Protein 6DAM (pdb70)

Sequence (563 aa):
NSEVEKLTKNPANWATWGGNYHGTRYSELKQINTSNVKNLQPAWTFSTGVLRGHEGGPLVVNDVMYIHTPFPNTVYAIDQKTQAVIWEYTPQQDADVTIPVMCCDTVNRGLAYGDGKIFLQQSDTVLTALDAKTGKRVWSVQNGDPKLGMTNTQAPLVVKDKVITGISGGEFGVRGFLAAYNIRTGELDWKGYSMGPDADTLINPTKTTTWKDGKVQPVGKDSSTSTWEGDQWKIGGGTTWGWYSYDPELNLVYYGSGNPSTWNPAQRPGDNKWSMSLWARNADTGEVKWVYQMTPHDEWDYDGINEVALVDQEIKGQMRKTAVHFDRNGFGYTLDRVTGELLVAEKFDKAVNWASHVDMKSGRPQVVSQYSTEYNGEDVNTEGVCPAALGSKNQQPVSYSPQTGYFYISGNHVCMDYEPFEVEYTAGQPYVGATLSMFPAGKDVITGKEDGSNNLGQFTAWDATTGKIIWSNKEQFSVWSGSLATAGGVVFYGTLEGYLKAVDAKTGKELYRFKTPSGIIGNVNTWEYEGKQYVGVLSGVGGWSLSSYTKLGGTLTVFALPN

CATH classification: 2.140.10.10

B-factor: mean 22.23, std 7.65, range [10.58, 55.32]

Solvent-accessible surface area: 18987 Å² total; per-residue (Å²): 23,92,59,0,55,136,20,27,150,70,55,24,12,5,0,8,17,0,9,40,9,60,1,14,0,23,7,108,17,138,65,0,41,57,96,35,0,150,74,5,92,50,54,31,89,38,73,0,70,25,103,100,0,1,4,0,11,0,4,1,6,102,68,36,0,9,0,2,0,1,33,40,0,8,0,22,0,0,49,11,133,92,85,51,56,83,21,102,48,70,8,181,30,82,46,128,57,1,52,88,11,19,71,53,21,3,1,1,12,3,7,6,22,0,63,34,20,0,0,0,0,6,0,19,0,35,0,1,0,0,44,8,168,79,5,153,128,71,17,39,40,115,6,14,42,16,148,74,0,32,3,0,13,0,4,2,5,4,0,82,48,18,0,0,0,0,0,11,8,4,25,11,3,5,47,0,6,0,0,0,8,30,2,136,81,5,124,77,62,18,58,0,44,0,0,3,64,43,90,38,0,44,7,43,39,94,140,0,22,19,30,114,83,33,123,51,32,80,24,28,174,89,11,2,38,86,23,16,96,59,92,46,35,122,41,0,0,0,0,0,36,2,3,3,1,6,4,38,161,57,27,8,0,0,1,2,0,0,0,0,4,3,33,1,0,47,39,4,63,32,31,0,32,4,0,0,0,0,1,0,0,51,0,58,79,0,72,2,85,2,1,6,9,0,1,16,26,1,12,1,6,0,4,0,0,0,2,2,0,1,6,77,11,103,8,178,59,121,120,62,102,0,2,2,1,1,0,10,0,0,2,0,0,1,0,12,8,41,53,4,52,7,28,10,5,82,31,4,8,88,3,5,22,0,0,55,82,6,54,78,137,43,1,102,13,103,61,47,55,112,39,7,0,65,154,44,18,70,98,70,61,1,121,23,0,4,4,0,5,29,0,2,0,11,2,0,0,1,0,23,1,75,95,24,22,46,0,0,0,0,4,2,2,11,2,0,34,0,54,1,74,110,29,145,75,70,50,26,103,86,21,37,3,17,88,48,62,82,72,46,14,16,40,35,6,85,81,20,147,162,56,85,29,95,7,48,0,4,0,2,0,1,29,0,33,71,8,131,29,69,26,25,45,109,11,85,19,12,0,4,0,0,0,0,0,2,16,8,15,0,0,0,3,0,4,6,20,0,53,0,19,0,1,28,2,107,71,3,144,77,51,27,112,80,113,0,90,2,0,0,0,0,1,0,2,0,0,58,26,122,52,32,0,32,0,0,0,0,0,0,9,7,9,133,108,35,69,95,116,10,141,101,10,6,28,0,4,0,0,4,23,70,176

Nearest PDB structures (foldseek):
  6dam-assembly1_A  TM=1.002E+00  e=0.000E+00  Methylotuvimicrobium buryatense 5G
  6oc6-assembly2_B  TM=9.700E-01  e=3.326E-93  Methylorubrum extorquens AM1
  6zcw-assembly1_A  TM=9.093E-01  e=4.756E-61  Pseudomonas putida KT2440
  6zcv-assembly1_A  TM=9.057E-01  e=3.829E-61  Pseudomonas putida KT2440
  1kb0-assembly1_A  TM=8.847E-01  e=7.295E-53  Comamonas testosteroni

Structure (mmCIF, N/CA/C/O backbone):
data_6DAM
#
_entry.id   6DAM
#
_cell.length_a   55.347
_cell.length_b   92.283
_cell.length_c   191.772
_cell.angle_alpha   90.000
_cell.angle_beta   90.000
_cell.angle_gamma   90.000
#
_symmetry.space_group_name_H-M   'C 2 2 21'
#
loop_
_entity.id
_entity.type
_entity.pdbx_description
1 polymer 'Lanthanide-dependent methanol dehydrogenase XoxF'
2 non-polymer 'LANTHANUM (III) ION'
3 non-polymer 'PYRROLOQUINOLINE QUINONE'
4 non-polymer 'SODIUM ION'
5 water water
#
loop_
_atom_site.group_PDB
_atom_site.id
_atom_site.type_symbol
_atom_site.label_atom_id
_atom_site.label_alt_id
_atom_site.label_comp_id
_atom_site.label_asym_id
_atom_site.label_entity_id
_atom_site.label_seq_id
_atom_site.pdbx_PDB_ins_code
_atom_site.Cartn_x
_atom_site.Cartn_y
_atom_site.Cartn_z
_atom_site.occupancy
_atom_site.B_iso_or_equiv
_atom_site.auth_seq_id
_atom_site.auth_comp_id
_atom_site.auth_asym_id
_atom_site.auth_atom_id
_atom_site.pdbx_PDB_model_num
ATOM 1 N N . ASN A 1 27 ? 23.134 112.564 20.935 1.00 23.43 27 ASN A N 1
ATOM 2 C CA . ASN A 1 27 ? 24.211 112.392 21.917 1.00 23.42 27 ASN A CA 1
ATOM 3 C C . ASN A 1 27 ? 24.505 110.894 22.083 1.00 23.79 27 ASN A C 1
ATOM 4 O O . ASN A 1 27 ? 23.645 110.130 22.515 1.00 21.19 27 ASN A O 1
ATOM 9 N N . SER A 1 28 ? 25.707 110.454 21.707 1.00 23.52 28 SER A N 1
ATOM 10 C CA . SER A 1 28 ? 25.956 109.018 21.724 1.00 24.24 28 SER A CA 1
ATOM 11 C C . SER A 1 28 ? 26.051 108.469 23.145 1.00 21.28 28 SER A C 1
ATOM 12 O O . SER A 1 28 ? 25.781 107.283 23.351 1.00 22.15 28 SER A O 1
ATOM 15 N N . GLU A 1 29 ? 26.393 109.301 24.132 1.00 20.52 29 GLU A N 1
ATOM 16 C CA . GLU A 1 29 ? 26.359 108.837 25.514 1.00 23.87 29 GLU A CA 1
ATOM 17 C C . GLU A 1 29 ? 24.925 108.567 25.959 1.00 21.68 29 GLU A C 1
ATOM 18 O O . GLU A 1 29 ? 24.632 107.520 26.548 1.00 21.75 29 GLU A O 1
ATOM 24 N N . VAL A 1 30 ? 24.015 109.502 25.683 1.00 20.17 30 VAL A N 1
ATOM 25 C CA . VAL A 1 30 ? 22.608 109.270 25.992 1.00 19.29 30 VAL A CA 1
ATOM 26 C C . VAL A 1 30 ? 22.097 108.058 25.231 1.00 20.62 30 VAL A C 1
ATOM 27 O O . VAL A 1 30 ? 21.385 107.213 25.785 1.00 20.92 30 VAL A O 1
ATOM 31 N N . GLU A 1 31 ? 22.467 107.942 23.951 1.00 19.97 31 GLU A N 1
ATOM 32 C CA . GLU A 1 31 ? 22.065 106.783 23.164 1.00 20.21 31 GLU A CA 1
ATOM 33 C C . GLU A 1 31 ? 22.488 105.492 23.850 1.00 20.65 31 GLU A C 1
ATOM 34 O O . GLU A 1 31 ? 21.693 104.555 23.986 1.00 21.36 31 GLU A O 1
ATOM 40 N N . LYS A 1 32 ? 23.731 105.443 24.336 1.00 20.70 32 LYS A N 1
ATOM 41 C CA . LYS A 1 32 ? 24.195 104.251 25.041 1.00 23.26 32 LYS A CA 1
ATOM 42 C C . LYS A 1 32 ? 23.384 104.016 26.313 1.00 20.68 32 LYS A C 1
ATOM 43 O O . LYS A 1 32 ? 22.993 102.882 26.612 1.00 19.97 32 LYS A O 1
ATOM 49 N N . LEU A 1 33 ? 23.094 105.081 27.061 1.00 20.48 33 LEU A N 1
ATOM 50 C CA . LEU A 1 33 ? 22.289 104.923 28.268 1.00 19.77 33 LEU A CA 1
ATOM 51 C C . LEU A 1 33 ? 20.914 104.333 27.951 1.00 19.91 33 LEU A C 1
ATOM 52 O O . LEU A 1 33 ? 20.391 103.513 28.714 1.00 19.67 33 LEU A O 1
ATOM 57 N N . THR A 1 34 ? 20.316 104.716 26.823 1.00 18.47 34 THR A N 1
ATOM 58 C CA . THR A 1 34 ? 18.973 104.234 26.524 1.00 17.39 34 THR A CA 1
ATOM 59 C C . THR A 1 34 ? 18.958 102.783 26.070 1.00 19.46 34 THR A C 1
ATOM 60 O O . THR A 1 34 ? 17.902 102.148 26.120 1.00 18.32 34 THR A O 1
ATOM 64 N N . LYS A 1 35 ? 20.093 102.244 25.622 1.00 19.58 35 LYS A N 1
ATOM 65 C CA . LYS A 1 35 ? 20.157 100.836 25.264 1.00 19.26 35 LYS A CA 1
ATOM 66 C C . LYS A 1 35 ? 20.225 99.918 26.482 1.00 20.15 35 LYS A C 1
ATOM 67 O O . LYS A 1 35 ? 20.074 98.701 26.332 1.00 22.89 35 LYS A O 1
ATOM 73 N N . ASN A 1 36 ? 20.458 100.468 27.677 1.00 22.05 36 ASN A N 1
ATOM 74 C CA . ASN A 1 36 ? 20.391 99.693 28.909 1.00 22.40 36 ASN A CA 1
ATOM 75 C C . ASN A 1 36 ? 18.960 99.763 29.420 1.00 19.05 36 ASN A C 1
ATOM 76 O O . ASN A 1 36 ? 18.510 100.849 29.819 1.00 18.34 36 ASN A O 1
ATOM 81 N N . PRO A 1 37 ? 18.207 98.661 29.411 1.00 20.28 37 PRO A N 1
ATOM 82 C CA . PRO A 1 37 ? 16.802 98.719 29.855 1.00 20.62 37 PRO A CA 1
ATOM 83 C C . PRO A 1 37 ? 16.631 99.110 31.314 1.00 20.14 37 PRO A C 1
ATOM 84 O O . PRO A 1 37 ? 15.505 99.448 31.721 1.00 17.96 37 PRO A O 1
ATOM 88 N N . ALA A 1 38 ? 17.701 99.057 32.119 1.00 19.75 38 ALA A N 1
ATOM 89 C CA . ALA A 1 38 ? 17.603 99.464 33.515 1.00 19.36 38 ALA A CA 1
ATOM 90 C C . ALA A 1 38 ? 17.369 100.962 33.671 1.00 17.81 38 ALA A C 1
ATOM 91 O O . ALA A 1 38 ? 16.905 101.389 34.732 1.00 19.41 38 ALA A O 1
ATOM 93 N N . ASN A 1 39 ? 17.696 101.762 32.663 1.00 16.85 39 ASN A N 1
ATOM 94 C CA . ASN A 1 39 ? 17.515 103.208 32.701 1.00 16.98 39 ASN A CA 1
ATOM 95 C C . ASN A 1 39 ? 16.166 103.618 32.112 1.00 18.02 39 ASN A C 1
ATOM 96 O O . ASN A 1 39 ? 15.503 102.854 31.402 1.00 16.98 39 ASN A O 1
ATOM 101 N N . TRP A 1 40 ? 15.787 104.868 32.391 1.00 15.44 40 TRP A N 1
ATOM 102 C CA . TRP A 1 40 ? 14.797 105.621 31.612 1.00 14.55 40 TRP A CA 1
ATOM 103 C C . TRP A 1 40 ? 15.393 107.026 31.433 1.00 13.37 40 TRP A C 1
ATOM 104 O O . TRP A 1 40 ? 15.085 107.965 32.180 1.00 14.76 40 TRP A O 1
ATOM 115 N N . ALA A 1 41 ? 16.269 107.166 30.439 1.00 14.54 41 ALA A N 1
ATOM 116 C CA . ALA A 1 41 ? 17.228 108.265 30.416 1.00 16.04 41 ALA A CA 1
ATOM 117 C C . ALA A 1 41 ? 16.793 109.462 29.580 1.00 16.16 41 ALA A C 1
ATOM 118 O O . ALA A 1 41 ? 17.524 110.460 29.547 1.00 16.74 41 ALA A O 1
ATOM 120 N N . THR A 1 42 ? 15.653 109.377 28.882 1.00 14.11 42 THR A N 1
ATOM 121 C CA . THR A 1 42 ? 15.035 110.495 28.171 1.00 14.06 42 THR A CA 1
ATOM 122 C C . THR A 1 42 ? 13.536 110.420 28.411 1.00 15.04 42 THR A C 1
ATOM 123 O O . THR A 1 42 ? 13.027 109.404 28.886 1.00 15.93 42 THR A O 1
ATOM 127 N N . TRP A 1 43 ? 12.818 111.501 28.067 1.00 14.03 43 TRP A N 1
ATOM 128 C CA . TRP A 1 43 ? 11.379 111.553 28.340 1.00 13.15 43 TRP A CA 1
ATOM 129 C C . TRP A 1 43 ? 10.669 110.337 27.762 1.00 14.03 43 TRP A C 1
ATOM 130 O O . TRP A 1 43 ? 9.770 109.777 28.399 1.00 14.73 43 TRP A O 1
ATOM 141 N N . GLY A 1 44 ? 11.077 109.907 26.569 1.00 13.97 44 GLY A N 1
ATOM 142 C CA . GLY A 1 44 ? 10.431 108.840 25.830 1.00 15.04 44 GLY A CA 1
ATOM 143 C C . GLY A 1 44 ? 11.093 107.487 25.928 1.00 13.52 44 GLY A C 1
ATOM 144 O O . GLY A 1 44 ? 10.700 106.577 25.189 1.00 13.77 44 GLY A O 1
ATOM 145 N N . GLY A 1 45 ? 12.086 107.325 26.816 1.00 12.83 45 GLY A N 1
ATOM 146 C CA . GLY A 1 45 ? 12.777 106.063 27.035 1.00 13.34 45 GLY A CA 1
ATOM 147 C C . GLY A 1 45 ? 13.890 105.847 26.029 1.00 16.28 45 GLY A C 1
ATOM 148 O O . GLY A 1 45 ? 14.994 105.413 26.379 1.00 15.99 45 GLY A O 1
ATOM 149 N N . ASN A 1 46 ? 13.602 106.136 24.765 1.00 14.93 46 ASN A N 1
ATOM 150 C CA . ASN A 1 46 ? 14.606 106.098 23.709 1.00 15.68 46 ASN A CA 1
ATOM 151 C C . ASN A 1 46 ? 14.443 107.351 22.862 1.00 16.24 46 ASN A C 1
ATOM 152 O O . ASN A 1 46 ? 13.432 108.056 22.955 1.00 16.54 46 ASN A O 1
ATOM 157 N N . TYR A 1 47 ? 15.439 107.623 22.013 1.00 15.76 47 TYR A N 1
ATOM 158 C CA . TYR A 1 47 ? 15.398 108.830 21.192 1.00 15.85 47 TYR A CA 1
ATOM 159 C C . TYR A 1 47 ? 14.250 108.797 20.192 1.00 17.74 47 TYR A C 1
ATOM 160 O O . TYR A 1 47 ? 13.755 109.851 19.774 1.00 16.15 47 TYR A O 1
ATOM 169 N N . HIS A 1 48 ? 13.845 107.603 19.769 1.00 15.79 48 HIS A N 1
ATOM 170 C CA . HIS A 1 48 ? 12.769 107.461 18.800 1.00 18.22 48 HIS A CA 1
ATOM 171 C C . HIS A 1 48 ? 11.412 107.818 19.398 1.00 16.23 48 HIS A C 1
ATOM 172 O O . HIS A 1 48 ? 10.439 107.972 18.652 1.00 14.93 48 HIS A O 1
ATOM 179 N N . GLY A 1 49 ? 11.328 107.961 20.717 1.00 15.41 49 GLY A N 1
ATOM 180 C CA . GLY A 1 49 ? 10.095 108.392 21.345 1.00 14.84 49 GLY A CA 1
ATOM 181 C C . GLY A 1 49 ? 9.002 107.349 21.381 1.00 14.50 49 GLY A C 1
ATOM 182 O O . GLY A 1 49 ? 7.824 107.703 21.405 1.00 14.76 49 GLY A O 1
ATOM 183 N N . THR A 1 50 ? 9.352 106.067 21.408 1.00 14.31 50 THR A N 1
ATOM 184 C CA . THR A 1 50 ? 8.325 105.038 21.370 1.00 14.44 50 THR A CA 1
ATOM 185 C C . THR A 1 50 ? 7.819 104.634 22.744 1.00 14.74 50 THR A C 1
ATOM 186 O O . THR A 1 50 ? 6.823 103.906 22.814 1.00 14.53 50 THR A O 1
ATOM 190 N N . ARG A 1 51 ? 8.483 105.064 23.824 1.00 12.97 51 ARG A N 1
ATOM 191 C CA . ARG A 1 51 ? 8.006 104.811 25.190 1.00 13.05 51 ARG A CA 1
ATOM 192 C C . ARG A 1 51 ? 7.752 103.320 25.401 1.00 13.39 51 ARG A C 1
ATOM 193 O O . ARG A 1 51 ? 6.761 102.904 26.007 1.00 14.20 51 ARG A O 1
ATOM 201 N N . TYR A 1 52 ? 8.667 102.510 24.872 1.00 14.23 52 TYR A N 1
ATOM 202 C CA . TYR A 1 52 ? 8.641 101.060 24.983 1.00 14.91 52 TYR A CA 1
ATOM 203 C C . TYR A 1 52 ? 9.858 100.604 25.772 1.00 15.44 52 TYR A C 1
ATOM 204 O O . TYR A 1 52 ? 10.981 101.035 25.481 1.00 17.49 52 TYR A O 1
ATOM 213 N N . SER A 1 53 ? 9.644 99.716 26.741 1.00 15.88 53 SER A N 1
ATOM 214 C CA . SER A 1 53 ? 10.719 99.151 27.545 1.00 16.09 53 SER A CA 1
ATOM 215 C C . SER A 1 53 ? 10.892 97.666 27.247 1.00 15.55 53 SER A C 1
ATOM 216 O O . SER A 1 53 ? 9.912 96.923 27.151 1.00 17.44 53 SER A O 1
ATOM 219 N N . GLU A 1 54 ? 12.144 97.233 27.104 1.00 18.06 54 GLU A N 1
ATOM 220 C CA . GLU A 1 54 ? 12.424 95.813 26.942 1.00 19.73 54 GLU A CA 1
ATOM 221 C C . GLU A 1 54 ? 12.332 95.034 28.251 1.00 22.10 54 GLU A C 1
ATOM 222 O O . GLU A 1 54 ? 12.414 93.799 28.222 1.00 21.38 54 GLU A O 1
ATOM 228 N N . LEU A 1 55 ? 12.180 95.713 29.388 1.00 19.50 55 LEU A N 1
ATOM 229 C CA . LEU A 1 55 ? 12.012 94.996 30.649 1.00 19.71 55 LEU A CA 1
ATOM 230 C C . LEU A 1 55 ? 10.749 94.152 30.587 1.00 23.40 55 LEU A C 1
ATOM 231 O O . LEU A 1 55 ? 9.709 94.597 30.096 1.00 20.61 55 LEU A O 1
ATOM 236 N N . LYS A 1 56 ? 10.845 92.908 31.054 1.00 21.29 56 LYS A N 1
ATOM 237 C CA . LYS A 1 56 ? 9.678 92.038 30.982 1.00 24.62 56 LYS A CA 1
ATOM 238 C C . LYS A 1 56 ? 9.476 91.242 32.265 1.00 23.27 56 LYS A C 1
ATOM 239 O O . LYS A 1 56 ? 8.803 90.205 32.239 1.00 25.00 56 LYS A O 1
ATOM 245 N N . GLN A 1 57 ? 10.049 91.692 33.383 1.00 24.41 57 GLN A N 1
ATOM 246 C CA . GLN A 1 57 ? 9.814 91.011 34.648 1.00 22.75 57 GLN A CA 1
ATOM 247 C C . GLN A 1 57 ? 8.344 91.082 35.031 1.00 23.56 57 GLN A C 1
ATOM 248 O O . GLN A 1 57 ? 7.772 90.101 35.520 1.00 22.24 57 GLN A O 1
ATOM 254 N N . ILE A 1 58 ? 7.718 92.231 34.804 1.00 21.17 58 ILE A N 1
ATOM 255 C CA . ILE A 1 58 ? 6.274 92.383 34.920 1.00 20.02 58 ILE A CA 1
ATOM 256 C C . ILE A 1 58 ? 5.676 92.061 33.559 1.00 20.88 58 ILE A C 1
ATOM 257 O O . ILE A 1 58 ? 6.089 92.642 32.553 1.00 20.52 58 ILE A O 1
ATOM 262 N N . ASN A 1 59 ? 4.722 91.132 33.521 1.00 21.14 59 ASN A N 1
ATOM 263 C CA . ASN A 1 59 ? 4.148 90.694 32.254 1.00 22.49 59 ASN A CA 1
ATOM 264 C C . ASN A 1 59 ? 2.673 90.360 32.453 1.00 23.65 59 ASN A C 1
ATOM 265 O O . ASN A 1 59 ? 2.104 90.571 33.530 1.00 24.45 59 ASN A O 1
ATOM 270 N N . THR A 1 60 ? 2.046 89.836 31.388 1.00 24.12 60 THR A N 1
ATOM 271 C CA . THR A 1 60 ? 0.608 89.576 31.435 1.00 24.00 60 THR A CA 1
ATOM 272 C C . THR A 1 60 ? 0.243 88.499 32.443 1.00 25.46 60 THR A C 1
ATOM 273 O O . THR A 1 60 ? -0.902 88.472 32.900 1.00 27.65 60 THR A O 1
ATOM 277 N N . SER A 1 61 ? 1.190 87.623 32.805 1.00 27.74 61 SER A N 1
ATOM 278 C CA . SER A 1 61 ? 0.895 86.557 33.759 1.00 28.45 61 SER A CA 1
ATOM 279 C C . SER A 1 61 ? 0.792 87.089 35.178 1.00 27.38 61 SER A C 1
ATOM 280 O O . SER A 1 61 ? -0.045 86.623 35.959 1.00 32.41 61 SER A O 1
ATOM 283 N N . ASN A 1 62 ? 1.645 88.046 35.540 1.00 26.03 62 ASN A N 1
ATOM 284 C CA . ASN A 1 62 ? 1.825 88.406 36.939 1.00 26.29 62 ASN A CA 1
ATOM 285 C C . ASN A 1 62 ? 1.474 89.851 37.269 1.00 25.00 62 ASN A C 1
ATOM 286 O O . ASN A 1 62 ? 1.537 90.227 38.446 1.00 24.29 62 ASN A O 1
ATOM 291 N N . VAL A 1 63 ? 1.091 90.672 36.288 1.00 22.80 63 VAL A N 1
ATOM 292 C CA . VAL A 1 63 ? 0.855 92.077 36.597 1.00 23.00 63 VAL A CA 1
ATOM 293 C C . VAL A 1 63 ? -0.340 92.252 37.528 1.00 22.53 63 VAL A C 1
ATOM 294 O O . VAL A 1 63 ? -0.405 93.247 38.264 1.00 23.36 63 VAL A O 1
ATOM 298 N N . LYS A 1 64 ? -1.264 91.285 37.567 1.00 24.00 64 LYS A N 1
ATOM 299 C CA . LYS A 1 64 ? -2.317 91.319 38.586 1.00 24.15 64 LYS A CA 1
ATOM 300 C C . LYS A 1 64 ? -1.756 91.314 40.008 1.00 23.28 64 LYS A C 1
ATOM 301 O O . LYS A 1 64 ? -2.470 91.694 40.943 1.00 24.67 64 LYS A O 1
ATOM 307 N N . ASN A 1 65 ? -0.507 90.894 40.191 1.00 23.26 65 ASN A N 1
ATOM 308 C CA . ASN A 1 65 ? 0.130 90.863 41.503 1.00 24.96 65 ASN A CA 1
ATOM 309 C C . ASN A 1 65 ? 0.919 92.127 41.821 1.00 24.64 65 ASN A C 1
ATOM 310 O O . ASN A 1 65 ? 1.554 92.189 42.879 1.00 23.61 65 ASN A O 1
ATOM 315 N N . LEU A 1 66 ? 0.903 93.121 40.935 1.00 21.63 66 LEU A N 1
ATOM 316 C CA . LEU A 1 66 ? 1.591 94.380 41.189 1.00 21.27 66 LEU A CA 1
ATOM 317 C C . LEU A 1 66 ? 1.050 95.031 42.460 1.00 19.24 66 LEU A C 1
ATOM 318 O O . LEU A 1 66 ? -0.111 94.839 42.833 1.00 20.26 66 LEU A O 1
ATOM 323 N N . GLN A 1 67 ? 1.917 95.774 43.145 1.00 19.34 67 GLN A N 1
ATOM 324 C CA . GLN A 1 67 ? 1.557 96.535 44.335 1.00 20.15 67 GL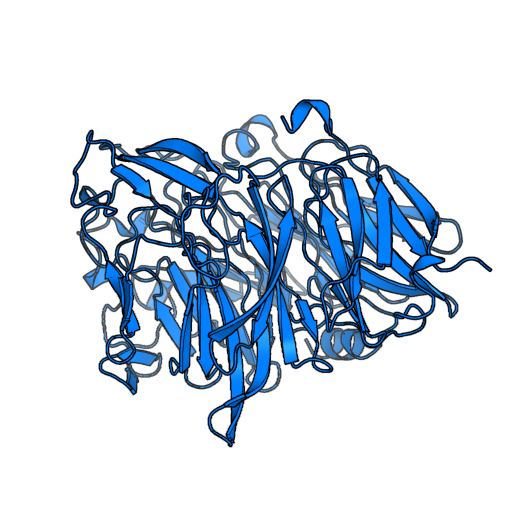N A CA 1
ATOM 325 C C . GLN A 1 67 ? 2.323 97.848 44.345 1.00 19.35 67 GLN A C 1
ATOM 326 O O . GLN A 1 67 ? 3.430 97.925 43.798 1.00 18.63 67 GLN A O 1
ATOM 332 N N . PRO A 1 68 ? 1.776 98.888 44.975 1.00 19.24 68 PRO A N 1
ATOM 333 C CA . PRO A 1 68 ? 2.610 100.051 45.306 1.00 18.03 68 PRO A CA 1
ATOM 334 C C . PRO A 1 68 ? 3.761 99.609 46.197 1.00 18.24 68 PRO A C 1
ATOM 335 O O . PRO A 1 68 ? 3.556 98.914 47.191 1.00 20.57 68 PRO A O 1
ATOM 339 N N . ALA A 1 69 ? 4.980 99.999 45.825 1.00 18.42 69 ALA A N 1
ATOM 340 C CA . ALA A 1 69 ? 6.163 99.665 46.614 1.00 17.63 69 ALA A CA 1
ATOM 341 C C . ALA A 1 69 ? 6.544 100.773 47.588 1.00 19.16 69 ALA A C 1
ATOM 342 O O . ALA A 1 69 ? 6.843 100.488 48.752 1.00 18.27 69 ALA A O 1
ATOM 344 N N . TRP A 1 70 ? 6.548 102.027 47.131 1.00 18.05 70 TRP A N 1
ATOM 345 C CA . TRP A 1 70 ? 6.818 103.184 47.980 1.00 17.69 70 TRP A CA 1
ATOM 346 C C . TRP A 1 70 ? 6.318 104.426 47.251 1.00 17.41 70 TRP A C 1
ATOM 347 O O . TRP A 1 70 ? 6.001 104.383 46.057 1.00 15.88 70 TRP A O 1
ATOM 358 N N . THR A 1 71 ? 6.230 105.535 47.991 1.00 16.09 71 THR A N 1
ATOM 359 C CA . THR A 1 71 ? 5.657 106.780 47.480 1.00 16.70 71 THR A CA 1
ATOM 360 C C . THR A 1 71 ? 6.481 107.964 47.973 1.00 17.88 71 THR A C 1
ATOM 361 O O . THR A 1 71 ? 7.286 107.844 48.899 1.00 18.44 71 THR A O 1
ATOM 365 N N . PHE A 1 72 ? 6.254 109.126 47.360 1.00 17.05 72 PHE A N 1
ATOM 366 C CA . PHE A 1 72 ? 7.048 110.323 47.652 1.00 17.47 72 PHE A CA 1
ATOM 367 C C . PHE A 1 72 ? 6.233 111.546 47.265 1.00 17.24 72 PHE A C 1
ATOM 368 O O . PHE A 1 72 ? 5.854 111.687 46.097 1.00 16.49 72 PHE A O 1
ATOM 376 N N . SER A 1 73 ? 5.977 112.430 48.225 1.00 16.58 73 SER A N 1
ATOM 377 C CA . SER A 1 73 ? 5.258 113.659 47.934 1.00 16.81 73 SER A CA 1
ATOM 378 C C . SER A 1 73 ? 6.231 114.699 47.404 1.00 16.94 73 SER A C 1
ATOM 379 O O . SER A 1 73 ? 7.345 114.849 47.919 1.00 15.28 73 SER A O 1
ATOM 382 N N . THR A 1 74 ? 5.820 115.399 46.345 1.00 15.16 74 THR A N 1
ATOM 383 C CA . THR A 1 74 ? 6.691 116.421 45.780 1.00 15.41 74 THR A CA 1
ATOM 384 C C . THR A 1 74 ? 6.617 117.731 46.538 1.00 15.91 74 THR A C 1
ATOM 385 O O . THR A 1 74 ? 7.461 118.601 46.309 1.00 17.08 74 THR A O 1
ATOM 389 N N . GLY A 1 75 ? 5.619 117.909 47.399 1.00 16.08 75 GLY A N 1
ATOM 390 C CA . GLY A 1 75 ? 5.501 119.143 48.153 1.00 16.85 75 GLY A CA 1
ATOM 391 C C . GLY A 1 75 ? 4.988 120.317 47.356 1.00 18.01 75 GLY A C 1
ATOM 392 O O . GLY A 1 75 ? 5.130 121.460 47.799 1.00 18.77 75 GLY A O 1
ATOM 393 N N . VAL A 1 76 ? 4.400 120.063 46.185 1.00 16.48 76 VAL A N 1
ATOM 394 C CA . VAL A 1 76 ? 3.955 121.085 45.243 1.00 17.18 76 VAL A CA 1
ATOM 395 C C . VAL A 1 76 ? 2.584 120.657 44.717 1.00 16.24 76 VAL A C 1
ATOM 396 O O . VAL A 1 76 ? 2.325 119.461 44.554 1.00 15.97 76 VAL A O 1
ATOM 400 N N . LEU A 1 77 ? 1.690 121.617 44.493 1.00 15.29 77 LEU A N 1
ATOM 401 C CA . LEU A 1 77 ? 0.371 121.317 43.951 1.00 14.84 77 LEU A CA 1
ATOM 402 C C . LEU A 1 77 ? 0.277 121.790 42.498 1.00 16.91 77 LEU A C 1
ATOM 403 O O . LEU A 1 77 ? 1.192 122.434 41.977 1.00 16.41 77 LEU A O 1
ATOM 408 N N . ARG A 1 78 ? -0.856 121.451 41.868 1.00 16.53 78 ARG A N 1
ATOM 409 C CA . ARG A 1 78 ? -1.202 121.697 40.459 1.00 18.27 78 ARG A CA 1
ATOM 410 C C . ARG A 1 78 ? -0.592 120.623 39.564 1.00 15.45 78 ARG A C 1
ATOM 411 O O . ARG A 1 78 ? -0.005 119.654 40.059 1.00 15.49 78 ARG A O 1
ATOM 419 N N . GLY A 1 79 ? -0.760 120.754 38.250 1.00 15.58 79 GLY A N 1
ATOM 420 C CA . GLY A 1 79 ? -0.547 119.620 37.377 1.00 13.53 79 GLY A CA 1
ATOM 421 C C . GLY A 1 79 ? 0.858 119.069 37.382 1.00 13.99 79 GLY A C 1
ATOM 422 O O . GLY A 1 79 ? 1.822 119.830 37.298 1.00 13.74 79 GLY A O 1
ATOM 423 N N . HIS A 1 80 ? 0.987 117.745 37.491 1.00 13.34 80 HIS A N 1
ATOM 424 C CA . HIS A 1 80 ? 2.272 117.050 37.438 1.00 13.08 80 HIS A CA 1
ATOM 425 C C . HIS A 1 80 ? 2.359 116.251 36.131 1.00 12.50 80 HIS A C 1
ATOM 426 O O . HIS A 1 80 ? 2.036 115.060 36.096 1.00 12.47 80 HIS A O 1
ATOM 433 N N . GLU A 1 81 ? 2.826 116.904 35.067 1.00 11.94 81 GLU A N 1
ATOM 434 C CA . GLU A 1 81 ? 3.053 116.249 33.787 1.00 13.46 81 GLU A CA 1
ATOM 435 C C . GLU A 1 81 ? 4.472 115.665 33.737 1.00 13.22 81 GLU A C 1
ATOM 436 O O . GLU A 1 81 ? 5.272 115.800 34.679 1.00 13.91 81 GLU A O 1
ATOM 442 N N . GLY A 1 82 ? 4.784 114.964 32.652 1.00 10.96 82 GLY A N 1
ATOM 443 C CA . GLY A 1 82 ? 6.072 114.332 32.504 1.00 12.13 82 GLY A CA 1
ATOM 444 C C . GLY A 1 82 ? 6.225 113.127 33.440 1.00 11.73 82 GLY A C 1
ATOM 445 O O . GLY A 1 82 ? 5.310 112.706 34.005 1.00 10.74 82 GLY A O 1
ATOM 446 N N . GLY A 1 83 ? 7.427 112.596 33.532 1.00 13.06 83 GLY A N 1
ATOM 447 C CA . GLY A 1 83 ? 7.688 111.489 34.407 1.00 12.51 83 GLY A CA 1
ATOM 448 C C . GLY A 1 83 ? 9.134 111.351 34.880 1.00 14.18 83 GLY A C 1
ATOM 449 O O . GLY A 1 83 ? 9.967 112.042 34.473 1.00 12.78 83 GLY A O 1
ATOM 450 N N . PRO A 1 84 ? 9.380 110.385 35.737 1.00 12.69 84 PRO A N 1
ATOM 451 C CA . PRO A 1 84 ? 10.726 110.199 36.235 1.00 12.86 84 PRO A CA 1
ATOM 452 C C . PRO A 1 84 ? 11.739 109.920 35.143 1.00 15.63 84 PRO A C 1
ATOM 453 O O . PRO A 1 84 ? 11.433 109.332 34.180 1.00 13.60 84 PRO A O 1
ATOM 457 N N . LEU A 1 85 ? 12.969 110.359 35.401 1.00 13.23 85 LEU A N 1
ATOM 458 C CA . LEU A 1 85 ? 14.116 110.154 34.528 1.00 14.00 85 LEU A CA 1
ATOM 459 C C . LEU A 1 85 ? 15.132 109.426 35.403 1.00 16.92 85 LEU A C 1
ATOM 460 O O . LEU A 1 85 ? 15.637 109.987 36.375 1.00 16.69 85 LEU A O 1
ATOM 465 N N . VAL A 1 86 ? 15.428 108.178 35.058 1.00 14.53 86 VAL A N 1
ATOM 466 C CA . VAL A 1 86 ? 16.315 107.359 35.847 1.00 15.00 86 VAL A CA 1
ATOM 467 C C . VAL A 1 86 ? 17.593 107.008 35.074 1.00 17.89 86 VAL A C 1
ATOM 468 O O . VAL A 1 86 ? 17.534 106.415 34.045 1.00 16.27 86 VAL A O 1
ATOM 472 N N . VAL A 1 87 ? 18.711 107.387 35.639 1.00 15.86 87 VAL A N 1
ATOM 473 C CA . VAL A 1 87 ? 20.010 107.193 35.055 1.00 16.31 87 VAL A CA 1
ATOM 474 C C . VAL A 1 87 ? 21.003 106.673 36.108 1.00 20.41 87 VAL A C 1
ATOM 475 O O . VAL A 1 87 ? 21.184 107.265 37.095 1.00 19.15 87 VAL A O 1
ATOM 479 N N . ASN A 1 88 ? 21.579 105.524 35.842 1.00 20.08 88 ASN A N 1
ATOM 480 C CA . ASN A 1 88 ? 22.563 104.905 36.730 1.00 22.30 88 ASN A CA 1
ATOM 481 C C . ASN A 1 88 ? 22.076 104.884 38.172 1.00 22.43 88 ASN A C 1
ATOM 482 O O . ASN A 1 88 ? 22.782 105.280 39.101 1.00 24.92 88 ASN A O 1
ATOM 487 N N . ASP A 1 89 ? 20.837 104.432 38.344 1.00 20.20 89 ASP A N 1
ATOM 488 C CA . ASP A 1 89 ? 20.152 104.153 39.600 1.00 22.09 89 ASP A CA 1
ATOM 489 C C . ASP A 1 89 ? 19.645 105.401 40.323 1.00 18.92 89 ASP A C 1
ATOM 490 O O . ASP A 1 89 ? 18.946 105.255 41.327 1.00 21.23 89 ASP A O 1
ATOM 495 N N . VAL A 1 90 ? 19.972 106.578 39.858 1.00 19.40 90 VAL A N 1
ATOM 496 C CA . VAL A 1 90 ? 19.470 107.786 40.468 1.00 17.60 90 VAL A CA 1
ATOM 497 C C . VAL A 1 90 ? 18.158 108.195 39.755 1.00 17.47 90 VAL A C 1
ATOM 498 O O . VAL A 1 90 ? 18.098 108.205 38.590 1.00 16.71 90 VAL A O 1
ATOM 502 N N . MET A 1 91 ? 17.150 108.517 40.545 1.00 16.79 91 MET A N 1
ATOM 503 C CA . MET A 1 91 ? 15.847 108.949 40.076 1.00 15.83 91 MET A CA 1
ATOM 504 C C . MET A 1 91 ? 15.739 110.468 40.136 1.00 17.57 91 MET A C 1
ATOM 505 O O . MET A 1 91 ? 16.006 111.032 41.126 1.00 18.84 91 MET A O 1
ATOM 510 N N . TYR A 1 92 ? 15.342 111.098 39.053 1.00 14.92 92 TYR A N 1
ATOM 511 C CA . TYR A 1 92 ? 15.189 112.512 39.018 1.00 14.88 92 TYR A CA 1
ATOM 512 C C . TYR A 1 92 ? 13.723 112.868 38.749 1.00 16.52 92 TYR A C 1
ATOM 513 O O . TYR A 1 92 ? 13.139 112.373 37.868 1.00 13.34 92 TYR A O 1
ATOM 522 N N . ILE A 1 93 ? 13.162 113.717 39.592 1.00 15.11 93 ILE A N 1
ATOM 523 C CA . ILE A 1 93 ? 11.805 114.146 39.403 1.00 14.46 93 ILE A CA 1
ATOM 524 C C . ILE A 1 93 ? 11.652 115.667 39.519 1.00 16.20 93 ILE A C 1
ATOM 525 O O . ILE A 1 93 ? 12.341 116.276 40.251 1.00 16.56 93 ILE A O 1
ATOM 530 N N . HIS A 1 94 ? 10.700 116.182 38.754 1.00 14.11 94 HIS A N 1
ATOM 531 C CA . HIS A 1 94 ? 10.396 117.572 38.597 1.00 15.35 94 HIS A CA 1
ATOM 532 C C . HIS A 1 94 ? 8.943 117.893 38.946 1.00 14.90 94 HIS A C 1
ATOM 533 O O . HIS A 1 94 ? 8.120 117.047 38.974 1.00 15.45 94 HIS A O 1
ATOM 540 N N . THR A 1 95 ? 8.691 119.165 39.143 1.00 14.17 95 THR A N 1
ATOM 541 C CA . THR A 1 95 ? 7.394 119.645 39.521 1.00 13.71 95 THR A CA 1
ATOM 542 C C . THR A 1 95 ? 6.852 120.800 38.699 1.00 14.31 95 THR A C 1
ATOM 543 O O . THR A 1 95 ? 7.544 121.393 37.971 1.00 16.17 95 THR A O 1
ATOM 547 N N . PRO A 1 96 ? 5.551 121.038 38.802 1.00 15.71 96 PRO A N 1
ATOM 548 C CA . PRO A 1 96 ? 5.065 122.299 38.230 1.00 15.16 96 PRO A CA 1
ATOM 549 C C . PRO A 1 96 ? 5.676 123.486 38.956 1.00 17.41 96 PRO A C 1
ATOM 550 O O . PRO A 1 96 ? 6.461 123.300 39.895 1.00 15.98 96 PRO A O 1
ATOM 554 N N . PHE A 1 97 ? 5.301 124.697 38.541 1.00 16.64 97 PHE A N 1
ATOM 555 C CA . PHE A 1 97 ? 5.866 125.914 39.108 1.00 18.99 97 PHE A CA 1
ATOM 556 C C . PHE A 1 97 ? 5.920 125.816 40.634 1.00 19.26 97 PHE A C 1
ATOM 557 O O . PHE A 1 97 ? 4.911 125.453 41.264 1.00 18.45 97 PHE A O 1
ATOM 565 N N . PRO A 1 98 ? 7.059 126.148 41.268 1.00 19.77 98 PRO A N 1
ATOM 566 C CA . PRO A 1 98 ? 8.289 126.737 40.716 1.00 19.45 98 PRO A CA 1
ATOM 567 C C . PRO A 1 98 ? 9.321 125.763 40.121 1.00 18.96 98 PRO A C 1
ATOM 568 O O . PRO A 1 98 ? 10.488 126.157 40.001 1.00 19.66 98 PRO A O 1
ATOM 572 N N . ASN A 1 99 ? 8.910 124.543 39.750 1.00 18.18 99 ASN A N 1
ATOM 573 C CA . ASN A 1 99 ? 9.782 123.572 39.072 1.00 16.68 99 ASN A CA 1
ATOM 574 C C . ASN A 1 99 ? 10.953 123.132 39.962 1.00 18.00 99 ASN A C 1
ATOM 575 O O . ASN A 1 99 ? 12.099 123.077 39.519 1.00 17.12 99 ASN A O 1
ATOM 580 N N . THR A 1 100 ? 10.662 122.815 41.221 1.00 18.02 100 THR A N 1
ATOM 581 C CA . THR A 1 100 ? 11.660 122.153 42.057 1.00 17.26 100 THR A CA 1
ATOM 582 C C . THR A 1 100 ? 12.054 120.814 41.439 1.00 16.42 100 THR A C 1
ATOM 583 O O . THR A 1 100 ? 11.211 120.091 40.901 1.00 15.34 100 THR A O 1
ATOM 587 N N . VAL A 1 101 ? 13.348 120.490 41.503 1.00 17.05 101 VAL A N 1
ATOM 588 C CA . VAL A 1 101 ? 13.881 119.221 41.021 1.00 15.03 101 VAL A CA 1
ATOM 589 C C . VAL A 1 101 ? 14.471 118.455 42.195 1.00 16.71 101 VAL A C 1
ATOM 590 O O . VAL A 1 101 ? 15.160 119.038 43.039 1.00 18.10 101 VAL A O 1
ATOM 594 N N . TYR A 1 102 ? 14.221 117.146 42.231 1.00 15.56 102 TYR A N 1
ATOM 595 C CA . TYR A 1 102 ? 14.744 116.245 43.248 1.00 16.36 102 TYR A CA 1
ATOM 596 C C . TYR A 1 102 ? 15.548 115.129 42.598 1.00 16.71 102 TYR A C 1
ATOM 597 O O . TYR A 1 102 ? 15.119 114.548 41.597 1.00 16.20 102 TYR A O 1
ATOM 606 N N . ALA A 1 103 ? 16.704 114.816 43.180 1.00 17.05 103 ALA A N 1
ATOM 607 C CA . ALA A 1 103 ? 17.436 113.594 42.872 1.00 17.69 103 ALA A CA 1
ATOM 608 C C . ALA A 1 103 ? 17.257 112.643 44.043 1.00 16.71 103 ALA A C 1
ATOM 609 O O . ALA A 1 103 ? 17.526 113.019 45.185 1.00 18.24 103 ALA A O 1
ATOM 611 N N . ILE A 1 104 ? 16.783 111.427 43.774 1.00 17.59 104 ILE A N 1
ATOM 612 C CA . ILE A 1 104 ? 16.350 110.514 44.833 1.00 18.97 104 ILE A CA 1
ATOM 613 C C . ILE A 1 104 ? 17.195 109.246 44.793 1.00 21.71 104 ILE A C 1
ATOM 614 O O . ILE A 1 104 ? 17.416 108.665 43.719 1.00 18.33 104 ILE A O 1
ATOM 619 N N . ASP A 1 105 ? 17.657 108.826 45.971 1.00 20.47 105 ASP A N 1
ATOM 620 C CA . ASP A 1 105 ? 18.417 107.598 46.179 1.00 19.86 105 ASP A CA 1
ATOM 621 C C . ASP A 1 105 ? 17.445 106.439 46.368 1.00 19.03 105 ASP A C 1
ATOM 622 O O . ASP A 1 105 ? 16.655 106.440 47.313 1.00 21.58 105 ASP A O 1
ATOM 627 N N . GLN A 1 106 ? 17.515 105.440 45.493 1.00 20.34 106 GLN A N 1
ATOM 628 C CA . GLN A 1 106 ? 16.568 104.337 45.584 1.00 20.28 106 GLN A CA 1
ATOM 629 C C . GLN A 1 106 ? 16.861 103.389 46.741 1.00 22.12 106 GLN A C 1
ATOM 630 O O . GLN A 1 106 ? 15.960 102.655 47.154 1.00 23.78 106 GLN A O 1
ATOM 636 N N . LYS A 1 107 ? 18.084 103.375 47.270 1.00 24.57 107 LYS A N 1
ATOM 637 C CA . LYS A 1 107 ? 18.365 102.523 48.425 1.00 28.19 107 LYS A CA 1
ATOM 638 C C . LYS A 1 107 ? 17.644 103.041 49.663 1.00 26.87 107 LYS A C 1
ATOM 639 O O . LYS A 1 107 ? 16.880 102.309 50.308 1.00 27.95 107 LYS A O 1
ATOM 645 N N . THR A 1 108 ? 17.868 104.315 49.998 1.00 27.57 108 THR A N 1
ATOM 646 C CA . THR A 1 108 ? 17.290 104.952 51.176 1.00 27.00 108 THR A CA 1
ATOM 647 C C . THR A 1 108 ? 15.942 105.606 50.906 1.00 28.12 108 THR A C 1
ATOM 648 O O . THR A 1 108 ? 15.270 106.013 51.861 1.00 27.00 108 THR A O 1
ATOM 652 N N . GLN A 1 109 ? 15.542 105.719 49.635 1.00 25.89 109 GLN A N 1
ATOM 653 C CA . GLN A 1 109 ? 14.341 106.447 49.221 1.00 24.04 109 GLN A CA 1
ATOM 654 C C . GLN A 1 109 ? 14.293 107.845 49.838 1.00 24.16 109 GLN A C 1
ATOM 655 O O . GLN A 1 109 ? 13.245 108.326 50.275 1.00 25.47 109 GLN A O 1
ATOM 661 N N . ALA A 1 110 ? 15.444 108.517 49.829 1.00 22.29 110 ALA A N 1
ATOM 662 C CA . ALA A 1 110 ? 15.599 109.867 50.351 1.00 22.97 110 ALA A CA 1
ATOM 663 C C . ALA A 1 110 ? 16.219 110.763 49.286 1.00 20.61 110 ALA A C 1
ATOM 664 O O . ALA A 1 110 ? 16.802 110.291 48.304 1.00 20.58 110 ALA A O 1
ATOM 666 N N . VAL A 1 111 ? 16.108 112.069 49.503 1.00 20.66 111 VAL A N 1
ATOM 667 C CA . VAL A 1 111 ? 16.572 113.058 48.535 1.00 20.06 111 VAL A CA 1
ATOM 668 C C . VAL A 1 111 ? 18.085 113.212 48.647 1.00 22.66 111 VAL A C 1
ATOM 669 O O . VAL A 1 111 ? 18.611 113.505 49.727 1.00 22.72 111 VAL A O 1
ATOM 673 N N . ILE A 1 112 ? 18.785 113.022 47.524 1.00 20.42 112 ILE A N 1
ATOM 674 C CA . ILE A 1 112 ? 20.222 113.292 47.470 1.00 22.27 112 ILE A CA 1
ATOM 675 C C . ILE A 1 112 ? 20.475 114.795 47.420 1.00 23.53 112 ILE A C 1
ATOM 676 O O . ILE A 1 112 ? 21.273 115.339 48.195 1.00 23.41 112 ILE A O 1
ATOM 681 N N . TRP A 1 113 ? 19.828 115.483 46.481 1.00 20.16 113 TRP A N 1
ATOM 682 C CA . TRP A 1 113 ? 19.905 116.931 46.384 1.00 18.11 113 TRP A CA 1
ATOM 683 C C . TRP A 1 113 ? 18.597 117.442 45.803 1.00 20.86 113 TRP A C 1
ATOM 684 O O . TRP A 1 113 ? 17.843 116.693 45.176 1.00 18.69 113 TRP A O 1
ATOM 695 N N . GLU A 1 114 ? 18.320 118.722 46.030 1.00 19.50 114 GLU A N 1
ATOM 696 C CA . GLU A 1 114 ? 17.163 119.345 45.407 1.00 19.72 114 GLU A CA 1
ATOM 697 C C . GLU A 1 114 ? 17.529 120.752 44.961 1.00 22.26 114 GLU A C 1
ATOM 698 O O . GLU A 1 114 ? 18.423 121.384 45.529 1.00 21.80 114 GLU A O 1
ATOM 704 N N . TYR A 1 115 ? 16.859 121.219 43.907 1.00 17.61 115 TYR A N 1
ATOM 705 C CA . TYR A 1 115 ? 17.071 122.553 43.365 1.00 17.90 115 TYR A CA 1
ATOM 706 C C . TYR A 1 115 ? 15.722 123.214 43.161 1.00 20.10 115 TYR A C 1
ATOM 707 O O . TYR A 1 115 ? 14.853 122.655 42.487 1.00 19.94 115 TYR A O 1
ATOM 716 N N . THR A 1 116 ? 15.547 124.393 43.740 1.00 20.25 116 THR A N 1
ATOM 717 C CA . THR A 1 116 ? 14.335 125.188 43.527 1.00 21.60 116 THR A CA 1
ATOM 718 C C . THR A 1 116 ? 14.725 126.517 42.906 1.00 23.41 116 THR A C 1
ATOM 719 O O . THR A 1 116 ? 15.350 127.352 43.586 1.00 21.56 116 THR A O 1
ATOM 723 N N . PRO A 1 117 ? 14.402 126.771 41.642 1.00 23.12 117 PRO A N 1
ATOM 724 C CA . PRO A 1 117 ? 14.738 128.068 41.054 1.00 22.64 117 PRO A CA 1
ATOM 725 C C . PRO A 1 117 ? 13.960 129.190 41.723 1.00 25.62 117 PRO A C 1
ATOM 726 O O . PRO A 1 117 ? 12.903 128.984 42.328 1.00 25.76 117 PRO A O 1
ATOM 730 N N . GLN A 1 118 ? 14.523 130.390 41.633 1.00 26.08 118 GLN A N 1
ATOM 731 C CA . GLN A 1 118 ? 13.820 131.609 42.012 1.00 27.22 118 GLN A CA 1
ATOM 732 C C . GLN A 1 118 ? 13.150 132.192 40.771 1.00 25.84 118 GLN A C 1
ATOM 733 O O . GLN A 1 118 ? 13.829 132.541 39.798 1.00 25.76 118 GLN A O 1
ATOM 739 N N . GLN A 1 119 ? 11.821 132.267 40.795 1.00 24.03 119 GLN A N 1
ATOM 740 C CA . GLN A 1 119 ? 11.030 132.716 39.660 1.00 26.43 119 GLN A CA 1
ATOM 741 C C . GLN A 1 119 ? 10.008 133.744 40.123 1.00 26.45 119 GLN A C 1
ATOM 742 O O . GLN A 1 119 ? 9.465 133.649 41.228 1.00 28.72 119 GLN A O 1
ATOM 748 N N . ASP A 1 120 ? 9.739 134.719 39.257 1.00 27.94 120 ASP A N 1
ATOM 749 C CA . ASP A 1 120 ? 8.742 135.756 39.537 1.00 33.11 120 ASP A CA 1
ATOM 750 C C . ASP A 1 120 ? 7.352 135.204 39.229 1.00 31.05 120 ASP A C 1
ATOM 751 O O . ASP A 1 120 ? 6.938 135.132 38.068 1.00 30.95 120 ASP A O 1
ATOM 756 N N . ALA A 1 121 ? 6.618 134.834 40.283 1.00 30.91 121 ALA A N 1
ATOM 757 C CA . ALA A 1 121 ? 5.283 134.272 40.102 1.00 32.89 121 ALA A CA 1
ATOM 758 C C . ALA A 1 121 ? 4.317 135.281 39.490 1.00 33.74 121 ALA A C 1
ATOM 759 O O . ALA A 1 121 ? 3.448 134.901 38.698 1.00 32.19 121 ALA A O 1
ATOM 761 N N . ASP A 1 122 ? 4.462 136.568 39.819 1.00 37.27 122 ASP A N 1
ATOM 762 C CA . ASP A 1 122 ? 3.492 137.554 39.348 1.00 37.96 122 ASP A CA 1
ATOM 763 C C . ASP A 1 122 ? 3.618 137.824 37.853 1.00 34.83 122 ASP A C 1
ATOM 764 O O . ASP A 1 122 ? 2.641 138.248 37.223 1.00 35.41 122 ASP A O 1
ATOM 769 N N . VAL A 1 123 ? 4.795 137.590 37.272 1.00 34.11 123 VAL A N 1
ATOM 770 C CA . VAL A 1 123 ? 4.986 137.791 35.839 1.00 34.20 123 VAL A CA 1
ATOM 771 C C . VAL A 1 123 ? 4.715 136.512 35.043 1.00 34.58 123 VAL A C 1
ATOM 772 O O . VAL A 1 123 ? 4.209 136.576 33.916 1.00 34.19 123 VAL A O 1
ATOM 776 N N . THR A 1 124 ? 5.026 135.348 35.613 1.00 30.83 124 THR A N 1
ATOM 777 C CA . THR A 1 124 ? 4.984 134.080 34.894 1.00 30.43 124 THR A CA 1
ATOM 778 C C . THR A 1 124 ? 3.606 133.430 34.918 1.00 29.34 124 THR A C 1
ATOM 779 O O . THR A 1 124 ? 3.141 132.932 33.886 1.00 27.86 124 THR A O 1
ATOM 783 N N . ILE A 1 125 ? 2.944 133.409 36.080 1.00 27.86 125 ILE A N 1
ATOM 784 C CA . ILE A 1 125 ? 1.664 132.706 36.185 1.00 29.13 125 ILE A CA 1
ATOM 785 C C . ILE A 1 125 ? 0.604 133.271 35.243 1.00 29.13 125 ILE A C 1
ATOM 786 O O . ILE A 1 125 ? -0.006 132.484 34.506 1.00 28.64 125 ILE A O 1
ATOM 791 N N . PRO A 1 126 ? 0.380 134.558 35.221 1.00 31.71 126 PRO A N 1
ATOM 792 C CA . PRO A 1 126 ? -0.680 135.065 34.352 1.00 28.06 126 PRO A CA 1
ATOM 793 C C . PRO A 1 126 ? -0.542 134.728 32.877 1.00 29.72 126 PRO A C 1
ATOM 794 O O . PRO A 1 126 ? -1.497 134.779 32.175 1.00 28.77 126 PRO A O 1
ATOM 798 N N . VAL A 1 127 ? 0.638 134.393 32.411 1.00 28.51 127 VAL A N 1
ATOM 799 C CA . VAL A 1 127 ? 0.784 134.094 31.008 1.00 27.24 127 VAL A CA 1
ATOM 800 C C . VAL A 1 127 ? 0.918 132.624 30.686 1.00 26.13 127 VAL A C 1
ATOM 801 O O . VAL A 1 127 ? 1.227 132.263 29.601 1.00 24.80 127 VAL A O 1
ATOM 805 N N . MET A 1 128 ? 0.648 131.798 31.683 1.00 26.82 128 MET A N 1
ATOM 806 C CA . MET A 1 128 ? 0.605 130.388 31.469 1.00 26.83 128 MET A CA 1
ATOM 807 C C . MET A 1 128 ? -0.841 130.092 31.071 1.00 26.88 128 MET A C 1
ATOM 808 O O . MET A 1 128 ? -1.724 130.279 31.816 1.00 27.97 128 MET A O 1
ATOM 813 N N . CYS A 1 129 ? -1.038 129.666 29.850 1.00 26.15 129 CYS A N 1
ATOM 814 C CA . CYS A 1 129 ? -2.359 129.390 29.359 1.00 28.26 129 CYS A CA 1
ATOM 815 C C . CYS A 1 129 ? -3.122 128.222 29.915 1.00 28.29 129 CYS A C 1
ATOM 816 O O . CYS A 1 129 ? -4.322 128.271 29.983 1.00 27.89 129 CYS A O 1
ATOM 819 N N . CYS A 1 130 ? -2.407 127.231 30.394 1.00 22.43 130 CYS A N 1
ATOM 820 C CA . CYS A 1 130 ? -3.003 125.910 30.567 1.00 22.14 130 CYS A CA 1
ATOM 821 C C . CYS A 1 130 ? -2.355 125.181 31.741 1.00 25.66 130 CYS A C 1
ATOM 822 O O . CYS A 1 130 ? -1.868 124.057 31.608 1.00 24.26 130 CYS A O 1
ATOM 825 N N . ASP A 1 131 ? -2.356 125.837 32.906 1.00 21.98 131 ASP A N 1
ATOM 826 C CA . ASP A 1 131 ? -1.783 125.373 34.174 1.00 23.91 131 ASP A CA 1
ATOM 827 C C . ASP A 1 131 ? -0.267 125.554 34.208 1.00 22.30 131 ASP A C 1
ATOM 828 O O . ASP A 1 131 ? 0.381 125.776 33.171 1.00 19.90 131 ASP A O 1
ATOM 833 N N . THR A 1 132 ? 0.313 125.469 35.398 1.00 21.54 132 THR A N 1
ATOM 834 C CA . THR A 1 132 ? 1.726 125.692 35.621 1.00 18.67 132 THR A CA 1
ATOM 835 C C . THR A 1 132 ? 2.628 124.453 35.445 1.00 19.45 132 THR A C 1
ATOM 836 O O . THR A 1 132 ? 3.606 124.316 36.094 1.00 19.03 132 THR A O 1
ATOM 840 N N . VAL A 1 133 ? 2.234 123.590 34.544 1.00 17.57 133 VAL A N 1
ATOM 841 C CA . VAL A 1 133 ? 2.877 122.321 34.313 1.00 15.15 133 VAL A CA 1
ATOM 842 C C . VAL A 1 133 ? 4.288 122.387 33.729 1.00 16.07 133 VAL A C 1
ATOM 843 O O . VAL A 1 133 ? 4.658 123.337 33.173 1.00 17.11 133 VAL A O 1
ATOM 847 N N . ASN A 1 134 ? 5.019 121.285 33.871 1.00 14.66 134 ASN A N 1
ATOM 848 C CA . ASN A 1 134 ? 6.342 121.170 33.337 1.00 13.88 134 ASN A CA 1
ATOM 849 C C . ASN A 1 134 ? 6.510 119.708 32.897 1.00 14.40 134 ASN A C 1
ATOM 850 O O . ASN A 1 134 ? 6.355 118.845 33.693 1.00 12.98 134 ASN A O 1
ATOM 855 N N . ARG A 1 135 ? 6.877 119.511 31.639 1.00 30.00 135 ARG A N 1
ATOM 856 C CA . ARG A 1 135 ? 6.947 118.201 31.046 1.00 30.00 135 ARG A CA 1
ATOM 857 C C . ARG A 1 135 ? 8.161 117.347 31.354 1.00 30.00 135 ARG A C 1
ATOM 858 O O . ARG A 1 135 ? 8.260 116.257 30.914 1.00 30.00 135 ARG A O 1
ATOM 866 N N . GLY A 1 136 ? 9.074 117.893 32.104 1.00 13.08 136 GLY A N 1
ATOM 867 C CA . GLY A 1 136 ? 10.204 117.132 32.543 1.00 14.07 136 GLY A CA 1
ATOM 868 C C . GLY A 1 136 ? 11.602 117.504 32.130 1.00 14.74 136 GLY A C 1
ATOM 869 O O . GLY A 1 136 ? 11.847 118.433 31.474 1.00 14.75 136 GLY A O 1
ATOM 870 N N . LEU A 1 137 ? 12.494 116.643 32.541 1.00 13.82 137 LEU A N 1
ATOM 871 C CA . LEU A 1 137 ? 13.929 116.860 32.442 1.00 13.48 137 LEU A CA 1
ATOM 872 C C . LEU A 1 137 ? 14.675 116.139 31.345 1.00 15.16 137 LEU A C 1
ATOM 873 O O . LEU A 1 137 ? 14.173 115.276 30.769 1.00 14.29 137 LEU A O 1
ATOM 878 N N . ALA A 1 138 ? 15.900 116.570 31.093 1.00 14.94 138 ALA A N 1
ATOM 879 C CA . ALA A 1 138 ? 16.796 115.844 30.213 1.00 14.16 138 ALA A CA 1
ATOM 880 C C . ALA A 1 138 ? 18.100 115.596 30.956 1.00 15.74 138 ALA A C 1
ATOM 881 O O . ALA A 1 138 ? 18.421 116.284 31.929 1.00 16.77 138 ALA A O 1
ATOM 883 N N . TYR A 1 139 ? 18.847 114.596 30.501 1.00 16.00 139 TYR A N 1
ATOM 884 C CA . TYR A 1 139 ? 20.156 114.303 31.068 1.00 16.57 139 TYR A CA 1
ATOM 885 C C . TYR A 1 139 ? 21.193 114.279 29.956 1.00 20.26 139 TYR A C 1
ATOM 886 O O . TYR A 1 139 ? 20.912 113.825 28.839 1.00 17.04 139 TYR A O 1
ATOM 895 N N . GLY A 1 140 ? 22.398 114.760 30.272 1.00 18.69 140 GLY A N 1
ATOM 896 C CA . GLY A 1 140 ? 23.513 114.643 29.354 1.00 21.41 140 GLY A CA 1
ATOM 897 C C . GLY A 1 140 ? 24.783 115.300 29.855 1.00 22.95 140 GLY A C 1
ATOM 898 O O . GLY A 1 140 ? 24.728 116.328 30.544 1.00 21.06 140 GLY A O 1
ATOM 899 N N . ASP A 1 141 ? 25.933 114.709 29.521 1.00 23.37 141 ASP A N 1
ATOM 900 C CA . ASP A 1 141 ? 27.239 115.289 29.843 1.00 22.61 141 ASP A CA 1
ATOM 901 C C . ASP A 1 141 ? 27.365 115.562 31.344 1.00 24.72 141 ASP A C 1
ATOM 902 O O . ASP A 1 141 ? 27.878 116.599 31.778 1.00 25.56 141 ASP A O 1
ATOM 907 N N . GLY A 1 142 ? 26.877 114.621 32.146 1.00 21.59 142 GLY A N 1
ATOM 908 C CA . GLY A 1 142 ? 26.946 114.746 33.586 1.00 22.45 142 GLY A CA 1
ATOM 909 C C . GLY A 1 142 ? 26.029 115.783 34.195 1.00 23.98 142 GLY A C 1
ATOM 910 O O . GLY A 1 142 ? 26.249 116.179 35.343 1.00 21.42 142 GLY A O 1
ATOM 911 N N . LYS A 1 143 ? 24.993 116.224 33.471 1.00 21.09 143 LYS A N 1
ATOM 912 C CA . LYS A 1 143 ? 24.134 117.310 33.922 1.00 19.30 143 LYS A CA 1
ATOM 913 C C . LYS A 1 143 ? 22.661 116.938 33.765 1.00 20.16 143 LYS A C 1
ATOM 914 O O . LYS A 1 143 ? 22.289 116.099 32.942 1.00 18.78 143 LYS A O 1
ATOM 920 N N . ILE A 1 144 ? 21.830 117.580 34.586 1.00 19.53 144 ILE A N 1
ATOM 921 C CA . ILE A 1 144 ? 20.375 117.569 34.463 1.00 17.77 144 ILE A CA 1
ATOM 922 C C . ILE A 1 144 ? 19.943 118.918 33.898 1.00 17.65 144 ILE A C 1
ATOM 923 O O . ILE A 1 144 ? 20.411 119.967 34.359 1.00 18.98 144 ILE A O 1
ATOM 928 N N . PHE A 1 145 ? 19.042 118.903 32.919 1.00 17.15 145 PHE A N 1
ATOM 929 C CA . PHE A 1 145 ? 18.575 120.130 32.281 1.00 15.83 145 PHE A CA 1
ATOM 930 C C . PHE A 1 145 ? 17.108 120.357 32.614 1.00 16.44 145 PHE A C 1
ATOM 931 O O . PHE A 1 145 ? 16.272 119.478 32.386 1.00 15.89 145 PHE A O 1
ATOM 939 N N . LEU A 1 146 ? 16.812 121.533 33.161 1.00 17.77 146 LEU A N 1
ATOM 940 C CA . LEU A 1 146 ? 15.474 121.919 33.587 1.00 16.05 146 LEU A CA 1
ATOM 941 C C . LEU A 1 146 ? 15.067 123.158 32.808 1.00 16.72 146 LEU A C 1
ATOM 942 O O . LEU A 1 146 ? 15.743 124.189 32.883 1.00 18.81 146 LEU A O 1
ATOM 947 N N . GLN A 1 147 ? 13.970 123.062 32.067 1.00 15.36 147 GLN A N 1
ATOM 948 C CA . GLN A 1 147 ? 13.415 124.216 31.375 1.00 17.60 147 GLN A CA 1
ATOM 949 C C . GLN A 1 147 ? 12.357 124.829 32.286 1.00 17.46 147 GLN A C 1
ATOM 950 O O . GLN A 1 147 ? 11.282 124.248 32.477 1.00 18.50 147 GLN A O 1
ATOM 956 N N . GLN A 1 148 ? 12.660 125.998 32.845 1.00 17.72 148 GLN A N 1
ATOM 957 C CA . GLN A 1 148 ? 11.791 126.627 33.830 1.00 18.52 148 GLN A CA 1
ATOM 958 C C . GLN A 1 148 ? 10.610 127.337 33.174 1.00 17.53 148 GLN A C 1
ATOM 959 O O . GLN A 1 148 ? 10.679 127.776 32.022 1.00 19.33 148 GLN A O 1
ATOM 965 N N . SER A 1 149 ? 9.525 127.470 33.949 1.00 18.25 149 SER A N 1
ATOM 966 C CA . SER A 1 149 ? 8.304 128.124 33.480 1.00 18.60 149 SER A CA 1
ATOM 967 C C . SER A 1 149 ? 8.573 129.527 32.946 1.00 19.91 149 SER A C 1
ATOM 968 O O . SER A 1 149 ? 8.002 129.929 31.921 1.00 20.19 149 SER A O 1
ATOM 971 N N . ASP A 1 150 ? 9.443 130.284 33.621 1.00 18.97 150 ASP A N 1
ATOM 972 C CA . ASP A 1 150 ? 9.790 131.647 33.230 1.00 22.06 150 ASP A CA 1
ATOM 973 C C . ASP A 1 150 ? 10.750 131.703 32.044 1.00 22.91 150 ASP A C 1
ATOM 974 O O . ASP A 1 150 ? 11.266 132.784 31.745 1.00 23.03 150 ASP A O 1
ATOM 979 N N . THR A 1 151 ? 10.977 130.570 31.374 1.00 21.66 151 THR A N 1
ATOM 980 C CA . THR A 1 151 ? 11.799 130.365 30.175 1.00 20.36 151 THR A CA 1
ATOM 981 C C . THR A 1 151 ? 13.295 130.364 30.457 1.00 21.13 151 THR A C 1
ATOM 982 O O . THR A 1 151 ? 14.076 130.321 29.505 1.00 21.13 151 THR A O 1
ATOM 986 N N . VAL A 1 152 ? 13.733 130.379 31.711 1.00 19.71 152 VAL A N 1
ATOM 987 C CA . VAL A 1 152 ? 15.153 130.186 31.988 1.00 20.43 152 VAL A CA 1
ATOM 988 C C . VAL A 1 152 ? 15.467 128.696 31.876 1.00 19.47 152 VAL A C 1
ATOM 989 O O . VAL A 1 152 ? 14.828 127.864 32.524 1.00 19.27 152 VAL A O 1
ATOM 993 N N . LEU A 1 153 ? 16.417 128.352 31.012 1.00 20.88 153 LEU A N 1
ATOM 994 C CA . LEU A 1 153 ? 16.880 126.980 30.847 1.00 19.39 153 LEU A CA 1
ATOM 995 C C . LEU A 1 153 ? 18.126 126.808 31.705 1.00 20.78 153 LEU A C 1
ATOM 996 O O . LEU A 1 153 ? 19.090 127.562 31.540 1.00 22.22 153 LEU A O 1
ATOM 1001 N N . THR A 1 154 ? 18.114 125.823 32.607 1.00 19.00 154 THR A N 1
ATOM 1002 C CA . THR A 1 154 ? 19.132 125.702 33.645 1.00 21.00 154 THR A CA 1
ATOM 1003 C C . THR A 1 154 ? 19.779 124.325 33.589 1.00 20.95 154 THR A C 1
ATOM 1004 O O . THR A 1 154 ? 19.086 123.309 33.465 1.00 20.45 154 THR A O 1
ATOM 1008 N N . ALA A 1 155 ? 21.104 124.294 33.666 1.00 19.82 155 ALA A N 1
ATOM 1009 C CA . ALA A 1 155 ? 21.867 123.055 33.679 1.00 20.52 155 ALA A CA 1
ATOM 1010 C C . ALA A 1 155 ? 22.383 122.828 35.090 1.00 20.80 155 ALA A C 1
ATOM 1011 O O . ALA A 1 155 ? 23.019 123.716 35.663 1.00 22.98 155 ALA A O 1
ATOM 1013 N N . LEU A 1 156 ? 22.115 121.650 35.641 1.00 18.76 156 LEU A N 1
ATOM 1014 C CA . LEU A 1 156 ? 22.481 121.322 37.014 1.00 21.63 156 LEU A CA 1
ATOM 1015 C C . LEU A 1 156 ? 23.476 120.171 37.015 1.00 21.92 156 LEU A C 1
ATOM 1016 O O . LEU A 1 156 ? 23.369 119.248 36.205 1.00 20.94 156 LEU A O 1
ATOM 1021 N N . ASP A 1 157 ? 24.446 120.210 37.918 1.00 21.15 157 ASP A N 1
ATOM 1022 C CA . ASP A 1 157 ? 25.335 119.064 38.030 1.00 22.97 157 ASP A CA 1
ATOM 1023 C C . ASP A 1 157 ? 24.542 117.857 38.520 1.00 22.79 157 ASP A C 1
ATOM 1024 O O . ASP A 1 157 ? 23.891 117.921 39.568 1.00 23.72 157 ASP A O 1
ATOM 1029 N N . ALA A 1 158 ? 24.588 116.755 37.761 1.00 22.10 158 ALA A N 1
ATOM 1030 C CA . ALA A 1 158 ? 23.736 115.607 38.068 1.00 22.82 158 ALA A CA 1
ATOM 1031 C C . ALA A 1 158 ? 24.062 114.968 39.417 1.00 26.53 158 ALA A C 1
ATOM 1032 O O . ALA A 1 158 ? 23.187 114.330 40.016 1.00 25.34 158 ALA A O 1
ATOM 1034 N N . LYS A 1 159 ? 25.286 115.118 39.910 1.00 24.37 159 LYS A N 1
ATOM 1035 C CA . LYS A 1 159 ? 25.637 114.502 41.185 1.00 27.68 159 LYS A CA 1
ATOM 1036 C C . LYS A 1 159 ? 25.426 115.424 42.374 1.00 26.33 159 LYS A C 1
ATOM 1037 O O . LYS A 1 159 ? 25.090 114.940 43.459 1.00 24.49 159 LYS A O 1
ATOM 1043 N N . THR A 1 160 ? 25.615 116.737 42.211 1.00 24.48 160 THR A N 1
ATOM 1044 C CA . THR A 1 160 ? 25.497 117.659 43.335 1.00 27.27 160 THR A CA 1
ATOM 1045 C C . THR A 1 160 ? 24.264 118.543 43.286 1.00 23.28 160 THR A C 1
ATOM 1046 O O . THR A 1 160 ? 23.899 119.117 44.315 1.00 23.71 160 THR A O 1
ATOM 1050 N N . GLY A 1 161 ? 23.637 118.690 42.124 1.00 22.59 161 GLY A N 1
ATOM 1051 C CA . GLY A 1 161 ? 22.514 119.584 41.983 1.00 23.05 161 GLY A CA 1
ATOM 1052 C C . GLY A 1 161 ? 22.860 121.050 41.925 1.00 23.93 161 GLY A C 1
ATOM 1053 O O . GLY A 1 161 ? 21.940 121.883 41.913 1.00 23.01 161 GLY A O 1
ATOM 1054 N N . LYS A 1 162 ? 24.147 121.395 41.901 1.00 26.56 162 LYS A N 1
ATOM 1055 C CA . LYS A 1 162 ? 24.559 122.785 41.786 1.00 26.47 162 LYS A CA 1
ATOM 1056 C C . LYS A 1 162 ? 24.446 123.251 40.337 1.00 24.60 162 LYS A C 1
ATOM 1057 O O . LYS A 1 162 ? 24.656 122.485 39.393 1.00 22.64 162 LYS A O 1
ATOM 1063 N N . ARG A 1 163 ? 24.101 124.524 40.178 1.00 23.26 163 ARG A N 1
ATOM 1064 C CA . ARG A 1 163 ? 23.854 125.094 38.863 1.00 26.18 163 ARG A CA 1
ATOM 1065 C C . ARG A 1 163 ? 25.169 125.308 38.120 1.00 27.28 163 ARG A C 1
ATOM 1066 O O . ARG A 1 163 ? 26.119 125.876 38.663 1.00 25.67 163 ARG A O 1
ATOM 1074 N N . VAL A 1 164 ? 25.236 124.820 36.887 1.00 24.10 164 VAL A N 1
ATOM 1075 C CA . VAL A 1 164 ? 26.415 124.980 36.038 1.00 21.61 164 VAL A CA 1
ATOM 1076 C C . VAL A 1 164 ? 26.276 126.188 35.117 1.00 25.91 164 VAL A C 1
ATOM 1077 O O . VAL A 1 164 ? 27.183 127.012 35.026 1.00 24.77 164 VAL A O 1
ATOM 1081 N N . TRP A 1 165 ? 25.142 126.308 34.428 1.00 25.39 165 TRP A N 1
ATOM 1082 C CA . TRP A 1 165 ? 24.843 127.488 33.629 1.00 26.09 165 TRP A CA 1
ATOM 1083 C C . TRP A 1 165 ? 23.333 127.655 33.530 1.00 24.77 165 TRP A C 1
ATOM 1084 O O . TRP A 1 165 ? 22.561 126.758 33.885 1.00 23.40 165 TRP A O 1
ATOM 1095 N N . SER A 1 166 ? 22.916 128.827 33.055 1.00 24.56 166 SER A N 1
ATOM 1096 C CA . SER A 1 166 ? 21.511 129.055 32.737 1.00 24.22 166 SER A CA 1
ATOM 1097 C C . SER A 1 166 ? 21.420 130.172 31.711 1.00 27.56 166 SER A C 1
ATOM 1098 O O . SER A 1 166 ? 22.313 131.015 31.606 1.00 25.77 166 SER A O 1
ATOM 1101 N N . VAL A 1 167 ? 20.346 130.152 30.935 1.00 24.46 167 VAL A N 1
ATOM 1102 C CA . VAL A 1 167 ? 20.122 131.148 29.896 1.00 26.84 167 VAL A CA 1
ATOM 1103 C C . VAL A 1 167 ? 18.631 131.434 29.841 1.00 24.74 167 VAL A C 1
ATOM 1104 O O . VAL A 1 167 ? 17.807 130.523 29.980 1.00 24.25 167 VAL A O 1
ATOM 1108 N N . GLN A 1 168 ? 18.283 132.709 29.694 1.00 26.21 168 GLN A N 1
ATOM 1109 C CA . GLN A 1 168 ? 16.892 133.107 29.505 1.00 25.40 168 GLN A CA 1
ATOM 1110 C C . GLN A 1 168 ? 16.497 132.810 28.064 1.00 27.02 168 GLN A C 1
ATOM 1111 O O . GLN A 1 168 ? 16.984 133.456 27.133 1.00 25.92 168 GLN A O 1
ATOM 1117 N N . ASN A 1 169 ? 15.619 131.825 27.875 1.00 22.67 169 ASN A N 1
ATOM 1118 C CA . ASN A 1 169 ? 15.253 131.374 26.540 1.00 23.82 169 ASN A CA 1
ATOM 1119 C C . ASN A 1 169 ? 14.123 132.200 25.938 1.00 25.18 169 ASN A C 1
ATOM 1120 O O . ASN A 1 169 ? 13.942 132.190 24.713 1.00 22.77 169 ASN A O 1
ATOM 1125 N N . GLY A 1 170 ? 13.390 132.949 26.759 1.00 24.33 170 GLY A N 1
ATOM 1126 C CA . GLY A 1 170 ? 12.322 133.782 26.241 1.00 22.96 170 GLY A CA 1
ATOM 1127 C C . GLY A 1 170 ? 12.105 135.061 27.023 1.00 28.01 170 GLY A C 1
ATOM 1128 O O . GLY A 1 170 ? 12.985 135.497 27.771 1.00 27.10 170 GLY A O 1
ATOM 1129 N N . ASP A 1 171 ? 10.930 135.668 26.859 1.00 26.61 171 ASP A N 1
ATOM 1130 C CA . ASP A 1 171 ? 10.568 136.894 27.568 1.00 29.95 171 ASP A CA 1
ATOM 1131 C C . ASP A 1 171 ? 9.112 136.791 28.012 1.00 26.91 171 ASP A C 1
ATOM 1132 O O . ASP A 1 171 ? 8.192 136.969 27.194 1.00 27.39 171 ASP A O 1
ATOM 1137 N N . PRO A 1 172 ? 8.863 136.511 29.296 1.00 28.57 172 PRO A N 1
ATOM 1138 C CA . PRO A 1 172 ? 7.474 136.438 29.782 1.00 27.03 172 PRO A CA 1
ATOM 1139 C C . PRO A 1 172 ? 6.729 137.758 29.710 1.00 29.02 172 PRO A C 1
ATOM 1140 O O . PRO A 1 172 ? 5.494 137.756 29.817 1.00 26.16 172 PRO A O 1
ATOM 1144 N N . LYS A 1 173 ? 7.429 138.878 29.517 1.00 29.97 173 LYS A N 1
ATOM 1145 C CA . LYS A 1 173 ? 6.748 140.150 29.305 1.00 33.55 173 LYS A CA 1
ATOM 1146 C C . LYS A 1 173 ? 6.081 140.219 27.938 1.00 32.74 173 LYS A C 1
ATOM 1147 O O . LYS A 1 173 ? 5.187 141.048 27.737 1.00 33.78 173 LYS A O 1
ATOM 1153 N N . LEU A 1 174 ? 6.498 139.379 26.995 1.00 29.54 174 LEU A N 1
ATOM 1154 C CA . LEU A 1 174 ? 5.851 139.288 25.695 1.00 28.65 174 LEU A CA 1
ATOM 1155 C C . LEU A 1 174 ? 4.867 138.133 25.618 1.00 26.43 174 LEU A C 1
ATOM 1156 O O . LEU A 1 174 ? 4.352 137.840 24.536 1.00 28.38 174 LEU A O 1
ATOM 1161 N N . GLY A 1 175 ? 4.595 137.468 26.733 1.00 26.08 175 GLY A N 1
ATOM 1162 C CA . GLY A 1 175 ? 3.697 136.342 26.704 1.00 24.62 175 GLY A CA 1
ATOM 1163 C C . GLY A 1 175 ? 4.343 134.980 26.541 1.00 23.29 175 GLY A C 1
ATOM 1164 O O . GLY A 1 175 ? 3.619 133.987 26.415 1.00 22.79 175 GLY A O 1
ATOM 1165 N N . MET A 1 176 ? 5.671 134.892 26.546 1.00 20.81 176 MET A N 1
ATOM 1166 C CA . MET A 1 176 ? 6.363 133.619 26.392 1.00 22.10 176 MET A CA 1
ATOM 1167 C C . MET A 1 176 ? 6.498 132.889 27.727 1.00 22.01 176 MET A C 1
ATOM 1168 O O . MET A 1 176 ? 6.848 133.493 28.746 1.00 24.62 176 MET A O 1
ATOM 1173 N N . THR A 1 177 ? 6.218 131.589 27.711 1.00 20.02 177 THR A N 1
ATOM 1174 C CA . THR A 1 177 ? 6.482 130.693 28.830 1.00 18.27 177 THR A CA 1
ATOM 1175 C C . THR A 1 177 ? 7.102 129.421 28.276 1.00 19.07 177 THR A C 1
ATOM 1176 O O . THR A 1 177 ? 7.209 129.231 27.059 1.00 18.97 177 THR A O 1
ATOM 1180 N N . ASN A 1 178 ? 7.522 128.546 29.184 1.00 21.23 178 ASN A N 1
ATOM 1181 C CA . ASN A 1 178 ? 7.967 127.209 28.820 1.00 18.30 178 ASN A CA 1
ATOM 1182 C C . ASN A 1 178 ? 7.248 126.211 29.701 1.00 20.88 178 ASN A C 1
ATOM 1183 O O . ASN A 1 178 ? 7.151 126.407 30.917 1.00 18.69 178 ASN A O 1
ATOM 1188 N N . THR A 1 179 ? 6.732 125.160 29.079 1.00 17.07 179 THR A N 1
ATOM 1189 C CA . THR A 1 179 ? 6.148 124.047 29.799 1.00 16.33 179 THR A CA 1
ATOM 1190 C C . THR A 1 179 ? 6.723 122.706 29.366 1.00 16.21 179 THR A C 1
ATOM 1191 O O . THR A 1 179 ? 6.437 121.695 30.014 1.00 15.64 179 THR A O 1
ATOM 1195 N N . GLN A 1 180 ? 7.526 122.664 28.307 1.00 16.04 180 GLN A N 1
ATOM 1196 C CA . GLN A 1 180 ? 7.897 121.409 27.678 1.00 16.69 180 GLN A CA 1
ATOM 1197 C C . GLN A 1 180 ? 9.263 120.933 28.172 1.00 17.02 180 GLN A C 1
ATOM 1198 O O . GLN A 1 180 ? 10.030 121.681 28.782 1.00 18.19 180 GLN A O 1
ATOM 1204 N N . ALA A 1 181 ? 9.539 119.650 27.934 1.00 15.60 181 ALA A N 1
ATOM 1205 C CA . ALA A 1 181 ? 10.809 119.061 28.340 1.00 15.72 181 ALA A CA 1
ATOM 1206 C C . ALA A 1 181 ? 11.896 119.392 27.315 1.00 16.48 181 ALA A C 1
ATOM 1207 O O . ALA A 1 181 ? 11.641 119.352 26.107 1.00 15.98 181 ALA A O 1
ATOM 1209 N N . PRO A 1 182 ? 13.111 119.707 27.754 1.00 15.21 182 PRO A N 1
ATOM 1210 C CA . PRO A 1 182 ? 14.225 119.817 26.804 1.00 16.44 182 PRO A CA 1
ATOM 1211 C C . PRO A 1 182 ? 14.685 118.432 26.369 1.00 16.41 182 PRO A C 1
ATOM 1212 O O . PRO A 1 182 ? 14.308 117.409 26.946 1.00 17.63 182 PRO A O 1
ATOM 1216 N N . LEU A 1 183 ? 15.508 118.405 25.319 1.00 15.82 183 LEU A N 1
ATOM 1217 C CA . LEU A 1 183 ? 16.070 117.165 24.801 1.00 16.41 183 LEU A CA 1
ATOM 1218 C C . LEU A 1 183 ? 17.552 117.376 24.537 1.00 18.16 183 LEU A C 1
ATOM 1219 O O . LEU A 1 183 ? 17.928 118.336 23.860 1.00 16.49 183 LEU A O 1
ATOM 1224 N N . VAL A 1 184 ? 18.385 116.495 25.090 1.00 17.01 184 VAL A N 1
ATOM 1225 C CA . VAL A 1 184 ? 19.816 116.519 24.807 1.00 17.39 184 VAL A CA 1
ATOM 1226 C C . VAL A 1 184 ? 20.042 115.842 23.469 1.00 19.26 184 VAL A C 1
ATOM 1227 O O . VAL A 1 184 ? 19.574 114.716 23.247 1.00 16.06 184 VAL A O 1
ATOM 1231 N N . VAL A 1 185 ? 20.728 116.536 22.561 1.00 17.55 185 VAL A N 1
ATOM 1232 C CA . VAL A 1 185 ? 21.026 116.000 21.237 1.00 17.69 185 VAL A CA 1
ATOM 1233 C C . VAL A 1 185 ? 22.444 116.425 20.870 1.00 20.46 185 VAL A C 1
ATOM 1234 O O . VAL A 1 185 ? 22.737 117.625 20.804 1.00 19.21 185 VAL A O 1
ATOM 1238 N N . LYS A 1 186 ? 23.310 115.446 20.617 1.00 22.93 186 LYS A N 1
ATOM 1239 C CA . LYS A 1 186 ? 24.749 115.657 20.344 1.00 25.67 186 LYS A CA 1
ATOM 1240 C C . LYS A 1 186 ? 25.305 116.552 21.453 1.00 21.73 186 LYS A C 1
ATOM 1241 O O . LYS A 1 186 ? 25.110 116.239 22.633 1.00 23.27 186 LYS A O 1
ATOM 1247 N N . ASP A 1 187 ? 25.972 117.663 21.133 1.00 27.72 187 ASP A N 1
ATOM 1248 C CA . ASP A 1 187 ? 26.488 118.591 22.129 1.00 28.09 187 ASP A CA 1
ATOM 1249 C C . ASP A 1 187 ? 25.554 119.772 22.341 1.00 27.76 187 ASP A C 1
ATOM 1250 O O . ASP A 1 187 ? 26.012 120.883 22.610 1.00 28.13 187 ASP A O 1
ATOM 1255 N N . LYS A 1 188 ? 24.243 119.548 22.253 1.00 22.58 188 LYS A N 1
ATOM 1256 C CA . LYS A 1 188 ? 23.289 120.636 22.393 1.00 23.37 188 LYS A CA 1
ATOM 1257 C C . LYS A 1 188 ? 22.125 120.220 23.278 1.00 20.90 188 LYS A C 1
ATOM 1258 O O . LYS A 1 188 ? 21.857 119.032 23.486 1.00 20.41 188 LYS A O 1
ATOM 1264 N N . VAL A 1 189 ? 21.434 121.228 23.799 1.00 19.64 189 VAL A N 1
ATOM 1265 C CA . VAL A 1 189 ? 20.178 121.047 24.511 1.00 18.22 189 VAL A CA 1
ATOM 1266 C C . VAL A 1 189 ? 19.119 121.769 23.704 1.00 18.30 189 VAL A C 1
ATOM 1267 O O . VAL A 1 189 ? 19.232 122.978 23.470 1.00 20.99 189 VAL A O 1
ATOM 1271 N N . ILE A 1 190 ? 18.097 121.030 23.285 1.00 17.43 190 ILE A N 1
ATOM 1272 C CA . ILE A 1 190 ? 17.034 121.534 22.424 1.00 17.67 190 ILE A CA 1
ATOM 1273 C C . ILE A 1 190 ? 15.847 121.933 23.294 1.00 17.26 190 ILE A C 1
ATOM 1274 O O . ILE A 1 190 ? 15.379 121.131 24.112 1.00 15.53 190 ILE A O 1
ATOM 1279 N N . THR A 1 191 ? 15.343 123.154 23.108 1.00 14.73 191 THR A N 1
ATOM 1280 C CA . THR A 1 191 ? 14.160 123.581 23.851 1.00 16.05 191 THR A CA 1
ATOM 1281 C C . THR A 1 191 ? 13.323 124.503 22.971 1.00 18.39 191 THR A C 1
ATOM 1282 O O . THR A 1 191 ? 13.815 125.088 22.006 1.00 21.75 191 THR A O 1
ATOM 1286 N N . GLY A 1 192 ? 12.040 124.608 23.301 1.00 18.52 192 GLY A N 1
ATOM 1287 C CA . GLY A 1 192 ? 11.111 125.376 22.491 1.00 17.39 192 GLY A CA 1
ATOM 1288 C C . GLY A 1 192 ? 10.511 126.547 23.242 1.00 16.60 192 GLY A C 1
ATOM 1289 O O . GLY A 1 192 ? 11.214 127.214 24.015 1.00 17.05 192 GLY A O 1
ATOM 1290 N N . ILE A 1 193 ? 9.218 126.804 23.030 1.00 16.39 193 ILE A N 1
ATOM 1291 C CA . ILE A 1 193 ? 8.547 127.943 23.650 1.00 18.05 193 ILE A CA 1
ATOM 1292 C C . ILE A 1 193 ? 7.039 127.694 23.607 1.00 17.33 193 ILE A C 1
ATOM 1293 O O . ILE A 1 193 ? 6.543 126.916 22.781 1.00 14.83 193 ILE A O 1
ATOM 1298 N N . SER A 1 194 ? 6.307 128.333 24.529 1.00 15.89 194 SER A N 1
ATOM 1299 C CA . SER A 1 194 ? 4.846 128.362 24.545 1.00 15.13 194 SER A CA 1
ATOM 1300 C C . SER A 1 194 ? 4.350 129.793 24.413 1.00 17.56 194 SER A C 1
ATOM 1301 O O . SER A 1 194 ? 5.052 130.748 24.752 1.00 18.85 194 SER A O 1
ATOM 1304 N N . GLY A 1 195 ? 3.111 129.933 23.942 1.00 16.95 195 GLY A N 1
ATOM 1305 C CA . GLY A 1 195 ? 2.511 131.247 23.811 1.00 18.92 195 GLY A CA 1
ATOM 1306 C C . GLY A 1 195 ? 1.649 131.439 22.576 1.00 18.52 195 GLY A C 1
ATOM 1307 O O . GLY A 1 195 ? 1.463 132.571 22.121 1.00 18.03 195 GLY A O 1
ATOM 1308 N N . GLY A 1 196 ? 1.119 130.345 22.027 1.00 15.91 196 GLY A N 1
ATOM 1309 C CA . GLY A 1 196 ? 0.215 130.427 20.882 1.00 17.84 196 GLY A CA 1
ATOM 1310 C C . GLY A 1 196 ? -1.127 131.061 21.187 1.00 17.87 196 GLY A C 1
ATOM 1311 O O . GLY A 1 196 ? -1.879 131.371 20.253 1.00 18.49 196 GLY A O 1
ATOM 1312 N N . GLU A 1 197 ? -1.445 131.260 22.463 1.00 17.24 197 GLU A N 1
ATOM 1313 C CA . GLU A 1 197 ? -2.618 132.030 22.852 1.00 20.86 197 GLU A CA 1
ATOM 1314 C C . GLU A 1 197 ? -2.244 133.448 23.280 1.00 19.66 197 GLU A C 1
ATOM 1315 O O . GLU A 1 197 ? -3.115 134.205 23.722 1.00 19.74 197 GLU A O 1
ATOM 1321 N N . PHE A 1 198 ? -0.961 133.819 23.141 1.00 17.78 198 PHE A N 1
ATOM 1322 C CA . PHE A 1 198 ? -0.456 135.142 23.497 1.00 19.86 198 PHE A CA 1
ATOM 1323 C C . PHE A 1 198 ? 0.321 135.788 22.348 1.00 21.05 198 PHE A C 1
ATOM 1324 O O . PHE A 1 198 ? 1.173 136.651 22.591 1.00 23.95 198 PHE A O 1
ATOM 1332 N N . GLY A 1 199 ? 0.067 135.377 21.108 1.00 21.19 199 GLY A N 1
ATOM 1333 C CA . GLY A 1 199 ? 0.748 135.980 19.974 1.00 20.49 199 GLY A CA 1
ATOM 1334 C C . GLY A 1 199 ? 2.260 135.844 19.983 1.00 21.44 199 GLY A C 1
ATOM 1335 O O . GLY A 1 199 ? 2.958 136.759 19.536 1.00 23.27 199 GLY A O 1
ATOM 1336 N N . VAL A 1 200 ? 2.789 134.723 20.470 1.00 20.44 200 VAL A N 1
ATOM 1337 C CA . VAL A 1 200 ? 4.231 134.472 20.449 1.00 19.29 200 VAL A CA 1
ATOM 1338 C C . VAL A 1 200 ? 4.580 133.760 19.153 1.00 19.99 200 VAL A C 1
ATOM 1339 O O . VAL A 1 200 ? 3.893 132.813 18.763 1.00 19.23 200 VAL A O 1
ATOM 1343 N N . ARG A 1 201 ? 5.659 134.186 18.494 1.00 19.63 201 ARG A N 1
ATOM 1344 C CA . ARG A 1 201 ? 6.146 133.477 17.312 1.00 19.89 201 ARG A CA 1
ATOM 1345 C C . ARG A 1 201 ? 7.024 132.313 17.756 1.00 18.59 201 ARG A C 1
ATOM 1346 O O . ARG A 1 201 ? 8.039 132.519 18.431 1.00 17.54 201 ARG A O 1
ATOM 1354 N N . GLY A 1 202 ? 6.640 131.099 17.363 1.00 20.04 202 GLY A N 1
ATOM 1355 C CA . GLY A 1 202 ? 7.297 129.915 17.877 1.00 17.31 202 GLY A CA 1
ATOM 1356 C C . GLY A 1 202 ? 8.677 129.698 17.283 1.00 20.12 202 GLY A C 1
ATOM 1357 O O . GLY A 1 202 ? 8.981 130.106 16.158 1.00 18.24 202 GLY A O 1
ATOM 1358 N N . PHE A 1 203 ? 9.530 129.044 18.071 1.00 17.88 203 PHE A N 1
ATOM 1359 C CA . PHE A 1 203 ? 10.852 128.660 17.604 1.00 17.92 203 PHE A CA 1
ATOM 1360 C C . PHE A 1 203 ? 11.287 127.393 18.322 1.00 17.95 203 PHE A C 1
ATOM 1361 O O . PHE A 1 203 ? 10.739 127.012 19.363 1.00 18.05 203 PHE A O 1
ATOM 1369 N N . LEU A 1 204 ? 12.293 126.754 17.745 1.00 18.05 204 LEU A N 1
ATOM 1370 C CA . LEU A 1 204 ? 13.046 125.689 18.382 1.00 16.37 204 LEU A CA 1
ATOM 1371 C C . LEU A 1 204 ? 14.492 126.155 18.468 1.00 18.75 204 LEU A C 1
ATOM 1372 O O . LEU A 1 204 ? 15.063 126.593 17.465 1.00 19.35 204 LEU A O 1
ATOM 1377 N N . ALA A 1 205 ? 15.072 126.093 19.662 1.00 18.86 205 ALA A N 1
ATOM 1378 C CA . ALA A 1 205 ? 16.403 126.622 19.910 1.00 18.84 205 ALA A CA 1
ATOM 1379 C C . ALA A 1 205 ? 17.311 125.522 20.438 1.00 20.27 205 ALA A C 1
ATOM 1380 O O . ALA A 1 205 ? 16.875 124.637 21.179 1.00 20.20 205 ALA A O 1
ATOM 1382 N N . ALA A 1 206 ? 18.581 125.592 20.046 1.00 20.58 206 ALA A N 1
ATOM 1383 C CA . ALA A 1 206 ? 19.614 124.651 20.459 1.00 18.81 206 ALA A CA 1
ATOM 1384 C C . ALA A 1 206 ? 20.709 125.425 21.177 1.00 22.26 206 ALA A C 1
ATOM 1385 O O . ALA A 1 206 ? 21.237 126.398 20.626 1.00 21.76 206 ALA A O 1
ATOM 1387 N N . TYR A 1 207 ? 21.032 125.001 22.403 1.00 19.99 207 TYR A N 1
ATOM 1388 C CA . TYR A 1 207 ? 22.057 125.615 23.237 1.00 22.41 207 TYR A CA 1
ATOM 1389 C C . TYR A 1 207 ? 23.214 124.643 23.440 1.00 22.72 207 TYR A C 1
ATOM 1390 O O . TYR A 1 207 ? 22.997 123.440 23.603 1.00 21.98 207 TYR A O 1
ATOM 1399 N N . ASN A 1 208 ? 24.443 125.168 23.430 1.00 24.75 208 ASN A N 1
ATOM 1400 C CA . ASN A 1 208 ? 25.626 124.347 23.698 1.00 25.79 208 ASN A CA 1
ATOM 1401 C C . ASN A 1 208 ? 25.513 123.708 25.077 1.00 24.09 208 ASN A C 1
ATOM 1402 O O . ASN A 1 208 ? 25.274 124.391 26.080 1.00 23.42 208 ASN A O 1
ATOM 1407 N N . ILE A 1 209 ? 25.695 122.390 25.122 1.00 23.67 209 ILE A N 1
ATOM 1408 C CA . ILE A 1 209 ? 25.446 121.640 26.349 1.00 22.78 209 ILE A CA 1
ATOM 1409 C C . ILE A 1 209 ? 26.427 122.029 27.451 1.00 24.29 209 ILE A C 1
ATOM 1410 O O . ILE A 1 209 ? 26.076 122.000 28.636 1.00 24.55 209 ILE A O 1
ATOM 1415 N N . ARG A 1 210 ? 27.652 122.425 27.088 1.00 26.14 210 ARG A N 1
ATOM 1416 C CA . ARG A 1 210 ? 28.682 122.747 28.073 1.00 27.31 210 ARG A CA 1
ATOM 1417 C C . ARG A 1 210 ? 28.605 124.182 28.583 1.00 26.00 210 ARG A C 1
ATOM 1418 O O . ARG A 1 210 ? 28.953 124.437 29.737 1.00 28.99 210 ARG A O 1
ATOM 1426 N N . THR A 1 211 ? 28.159 125.127 27.759 1.00 27.86 211 THR A N 1
ATOM 1427 C CA . THR A 1 211 ? 28.224 126.542 28.100 1.00 28.84 211 THR A CA 1
ATOM 1428 C C . THR A 1 211 ? 26.873 127.227 28.193 1.00 30.11 211 THR A C 1
ATOM 1429 O O . THR A 1 211 ? 26.760 128.235 28.898 1.00 27.30 211 THR A O 1
ATOM 1433 N N . GLY A 1 212 ? 25.854 126.728 27.494 1.00 25.88 212 GLY A N 1
ATOM 1434 C CA . GLY A 1 212 ? 24.581 127.413 27.410 1.00 27.87 212 GLY A CA 1
ATOM 1435 C C . GLY A 1 212 ? 24.488 128.472 26.332 1.00 27.11 212 GLY A C 1
ATOM 1436 O O . GLY A 1 212 ? 23.439 129.116 26.215 1.00 26.94 212 GLY A O 1
ATOM 1437 N N . GLU A 1 213 ? 25.550 128.686 25.556 1.00 27.15 213 GLU A N 1
ATOM 1438 C CA . GLU A 1 213 ? 25.500 129.627 24.446 1.00 27.14 213 GLU A CA 1
ATOM 1439 C C . GLU A 1 213 ? 24.526 129.128 23.386 1.00 26.69 213 GLU A C 1
ATOM 1440 O O . GLU A 1 213 ? 24.433 127.924 23.130 1.00 25.76 213 GLU A O 1
ATOM 1446 N N . LEU A 1 214 ? 23.799 130.058 22.765 1.00 25.44 214 LEU A N 1
ATOM 1447 C CA . LEU A 1 214 ? 22.842 129.691 21.723 1.00 26.97 214 LEU A CA 1
ATOM 1448 C C . LEU A 1 214 ? 23.573 129.296 20.445 1.00 27.51 214 LEU A C 1
ATOM 1449 O O . LEU A 1 214 ? 24.373 130.074 19.912 1.00 28.65 214 LEU A O 1
ATOM 1454 N N . ASP A 1 215 ? 23.286 128.095 19.942 1.00 24.57 215 ASP A N 1
ATOM 1455 C CA . ASP A 1 215 ? 23.921 127.605 18.725 1.00 24.45 215 ASP A CA 1
ATOM 1456 C C . ASP A 1 215 ? 23.072 127.889 17.488 1.00 27.32 215 ASP A C 1
ATOM 1457 O O . ASP A 1 215 ? 23.575 128.438 16.502 1.00 28.72 215 ASP A O 1
ATOM 1462 N N . TRP A 1 216 ? 21.792 127.524 17.509 1.00 21.99 216 TRP A N 1
ATOM 1463 C CA . TRP A 1 216 ? 20.914 127.922 16.419 1.00 22.81 216 TRP A CA 1
ATOM 1464 C C . TRP A 1 216 ? 19.493 128.065 16.945 1.00 24.61 216 TRP A C 1
ATOM 1465 O O . TRP A 1 216 ? 19.140 127.543 18.009 1.00 22.71 216 TRP A O 1
ATOM 1476 N N . LYS A 1 217 ? 18.679 128.796 16.186 1.00 21.68 217 LYS A N 1
ATOM 1477 C CA . LYS A 1 217 ? 17.293 129.050 16.558 1.00 21.81 217 LYS A CA 1
ATOM 1478 C C . LYS A 1 217 ? 16.445 128.991 15.300 1.00 22.53 217 LYS A C 1
ATOM 1479 O O . LYS A 1 217 ? 16.671 129.760 14.362 1.00 22.82 217 LYS A O 1
ATOM 1485 N N . GLY A 1 218 ? 15.487 128.072 15.272 1.00 19.66 218 GLY A N 1
ATOM 1486 C CA . GLY A 1 218 ? 14.676 127.889 14.085 1.00 20.61 218 GLY A CA 1
ATOM 1487 C C . GLY A 1 218 ? 13.244 128.321 14.321 1.00 20.27 218 GLY A C 1
ATOM 1488 O O . GLY A 1 218 ? 12.484 127.616 14.990 1.00 17.27 218 GLY A O 1
ATOM 1489 N N . TYR A 1 219 ? 12.873 129.481 13.786 1.00 19.57 219 TYR A N 1
ATOM 1490 C CA . TYR A 1 219 ? 11.510 129.964 13.922 1.00 19.47 219 TYR A CA 1
ATOM 1491 C C . TYR A 1 219 ? 10.550 129.146 13.055 1.00 19.09 219 TYR A C 1
ATOM 1492 O O . TYR A 1 219 ? 10.938 128.527 12.054 1.00 18.29 219 TYR A O 1
ATOM 1501 N N . SER A 1 220 ? 9.274 129.148 13.464 1.00 17.46 220 SER A N 1
ATOM 1502 C CA . SER A 1 220 ? 8.224 128.427 12.755 1.00 18.08 220 SER A CA 1
ATOM 1503 C C . SER A 1 220 ? 7.653 129.206 11.578 1.00 17.91 220 SER A C 1
ATOM 1504 O O . SER A 1 220 ? 6.870 128.644 10.810 1.00 17.23 220 SER A O 1
ATOM 1507 N N . MET A 1 221 ? 8.014 130.477 11.427 1.00 18.41 221 MET A N 1
ATOM 1508 C CA . MET A 1 221 ? 7.473 131.323 10.377 1.00 18.25 221 MET A CA 1
ATOM 1509 C C . MET A 1 221 ? 8.370 132.542 10.236 1.00 20.28 221 MET A C 1
ATOM 1510 O O . MET A 1 221 ? 9.115 132.896 11.156 1.00 20.23 221 MET A O 1
ATOM 1515 N N . GLY A 1 222 ? 8.291 133.175 9.062 1.00 21.34 222 GLY A N 1
ATOM 1516 C CA . GLY A 1 222 ? 9.142 134.297 8.737 1.00 22.88 222 GLY A CA 1
ATOM 1517 C C . GLY A 1 222 ? 10.109 133.965 7.618 1.00 21.31 222 GLY A C 1
ATOM 1518 O O . GLY A 1 222 ? 9.997 132.928 6.958 1.00 22.79 222 GLY A O 1
ATOM 1519 N N . PRO A 1 223 ? 11.075 134.849 7.379 1.00 24.98 223 PRO A N 1
ATOM 1520 C CA . PRO A 1 223 ? 12.015 134.642 6.265 1.00 24.78 223 PRO A CA 1
ATOM 1521 C C . PRO A 1 223 ? 12.986 133.504 6.551 1.00 26.04 223 PRO A C 1
ATOM 1522 O O . PRO A 1 223 ? 13.117 133.012 7.674 1.00 25.06 223 PRO A O 1
ATOM 1526 N N . ASP A 1 224 ? 13.686 133.086 5.490 1.00 23.12 224 ASP A N 1
ATOM 1527 C CA . ASP A 1 224 ? 14.494 131.872 5.564 1.00 24.89 224 ASP A CA 1
ATOM 1528 C C . ASP A 1 224 ? 15.621 131.985 6.583 1.00 25.67 224 ASP A C 1
ATOM 1529 O O . ASP A 1 224 ? 16.034 130.971 7.150 1.00 25.38 224 ASP A O 1
ATOM 1534 N N . ALA A 1 225 ? 16.143 133.190 6.818 1.00 24.38 225 ALA A N 1
ATOM 1535 C CA . ALA A 1 225 ? 17.194 133.334 7.824 1.00 25.87 225 ALA A CA 1
ATOM 1536 C C . ALA A 1 225 ? 16.665 133.063 9.231 1.00 24.96 225 ALA A C 1
ATOM 1537 O O . ALA A 1 225 ? 17.430 132.652 10.109 1.00 24.95 225 ALA A O 1
ATOM 1539 N N . ASP A 1 226 ? 15.363 133.271 9.455 1.00 24.23 226 ASP A N 1
ATOM 1540 C CA . ASP A 1 226 ? 14.747 132.958 10.748 1.00 23.21 226 ASP A CA 1
ATOM 1541 C C . ASP A 1 226 ? 14.378 131.481 10.850 1.00 21.65 226 ASP A C 1
ATOM 1542 O O . ASP A 1 226 ? 14.663 130.827 11.860 1.00 21.29 226 ASP A O 1
ATOM 1547 N N . THR A 1 227 ? 13.708 130.950 9.822 1.00 20.50 227 THR A N 1
ATOM 1548 C CA . THR A 1 227 ? 13.209 129.581 9.865 1.00 20.21 227 THR A CA 1
ATOM 1549 C C . THR A 1 227 ? 14.293 128.544 9.598 1.00 21.60 227 THR A C 1
ATOM 1550 O O . THR A 1 227 ? 14.084 127.361 9.898 1.00 19.76 227 THR A O 1
ATOM 1554 N N . LEU A 1 228 ? 15.422 128.953 9.018 1.00 21.30 228 LEU A N 1
ATOM 1555 C CA . LEU A 1 228 ? 16.488 128.038 8.596 1.00 22.18 228 LEU A CA 1
ATOM 1556 C C . LEU A 1 228 ? 15.988 127.056 7.538 1.00 20.59 228 LEU A C 1
ATOM 1557 O O . LEU A 1 228 ? 16.455 125.914 7.451 1.00 21.88 228 LEU A O 1
ATOM 1562 N N . ILE A 1 229 ? 15.030 127.502 6.736 1.00 19.62 229 ILE A N 1
ATOM 1563 C CA . ILE A 1 229 ? 14.555 126.751 5.583 1.00 20.86 229 ILE A CA 1
ATOM 1564 C C . ILE A 1 229 ? 15.473 127.048 4.405 1.00 25.56 229 ILE A C 1
ATOM 1565 O O . ILE A 1 229 ? 15.862 128.200 4.187 1.00 23.14 229 ILE A O 1
ATOM 1570 N N . ASN A 1 230 ? 15.844 126.009 3.648 1.00 23.41 230 ASN A N 1
ATOM 1571 C CA . ASN A 1 230 ? 16.621 126.188 2.426 1.00 23.94 230 ASN A CA 1
ATOM 1572 C C . ASN A 1 230 ? 15.685 126.069 1.233 1.00 24.94 230 ASN A C 1
ATOM 1573 O O . ASN A 1 230 ? 15.121 124.984 1.013 1.00 24.95 230 ASN A O 1
ATOM 1578 N N . PRO A 1 231 ? 15.497 127.128 0.435 1.00 27.68 231 PRO A N 1
ATOM 1579 C CA . PRO A 1 231 ? 14.463 127.081 -0.620 1.00 26.10 231 PRO A CA 1
ATOM 1580 C C . PRO A 1 231 ? 14.631 125.952 -1.628 1.00 25.11 231 PRO A C 1
ATOM 1581 O O . PRO A 1 231 ? 13.616 125.457 -2.141 1.00 23.68 231 PRO A O 1
ATOM 1585 N N . THR A 1 232 ? 15.866 125.531 -1.938 1.00 24.60 232 THR A N 1
ATOM 1586 C CA . THR A 1 232 ? 16.068 124.452 -2.898 1.00 24.12 232 THR A CA 1
ATOM 1587 C C . THR A 1 232 ? 16.351 123.104 -2.248 1.00 25.19 232 THR A C 1
ATOM 1588 O O . THR A 1 232 ? 16.344 122.091 -2.953 1.00 23.13 232 THR A O 1
ATOM 1592 N N . LYS A 1 233 ? 16.573 123.054 -0.934 1.00 21.35 233 LYS A N 1
ATOM 1593 C CA . LYS A 1 233 ? 16.920 121.803 -0.274 1.00 21.98 233 LYS A CA 1
ATOM 1594 C C . LYS A 1 233 ? 15.880 121.334 0.736 1.00 22.13 233 LYS A C 1
ATOM 1595 O O . LYS A 1 233 ? 15.707 120.127 0.904 1.00 22.28 233 LYS A O 1
ATOM 1601 N N . THR A 1 234 ? 15.195 122.246 1.410 1.00 19.44 234 THR A N 1
ATOM 1602 C CA . THR A 1 234 ? 14.076 121.876 2.273 1.00 19.19 234 THR A CA 1
ATOM 1603 C C . THR A 1 234 ? 12.884 121.455 1.424 1.00 19.02 234 THR A C 1
ATOM 1604 O O . THR A 1 234 ? 12.501 122.171 0.498 1.00 20.75 234 THR A O 1
ATOM 1608 N N . THR A 1 235 ? 12.278 120.311 1.740 1.00 18.49 235 THR A N 1
ATOM 1609 C CA . THR A 1 235 ? 11.178 119.800 0.930 1.00 18.00 235 THR A CA 1
ATOM 1610 C C . THR A 1 235 ? 9.865 119.757 1.705 1.00 20.60 235 THR A C 1
ATOM 1611 O O . THR A 1 235 ? 9.827 119.849 2.937 1.00 16.98 235 THR A O 1
ATOM 1615 N N . THR A 1 236 ? 8.776 119.609 0.947 1.00 17.54 236 THR A N 1
ATOM 1616 C CA . THR A 1 236 ? 7.467 119.329 1.521 1.00 19.43 236 THR A CA 1
ATOM 1617 C C . THR A 1 236 ? 6.697 118.434 0.557 1.00 19.01 236 THR A C 1
ATOM 1618 O O . THR A 1 236 ? 7.109 118.210 -0.582 1.00 21.81 236 THR A O 1
ATOM 1622 N N . TRP A 1 237 ? 5.567 117.925 1.035 1.00 20.28 237 TRP A N 1
ATOM 1623 C CA . TRP A 1 237 ? 4.671 117.123 0.214 1.00 18.36 237 TRP A CA 1
ATOM 1624 C C . TRP A 1 237 ? 3.774 118.049 -0.601 1.00 22.07 237 TRP A C 1
ATOM 1625 O O . TRP A 1 237 ? 3.043 118.868 -0.030 1.00 20.13 237 TRP A O 1
ATOM 1636 N N . LYS A 1 238 ? 3.810 117.912 -1.927 1.00 23.49 238 LYS A N 1
ATOM 1637 C CA . LYS A 1 238 ? 2.997 118.767 -2.785 1.00 22.50 238 LYS A CA 1
ATOM 1638 C C . LYS A 1 238 ? 2.698 118.054 -4.094 1.00 25.64 238 LYS A C 1
ATOM 1639 O O . LYS A 1 238 ? 3.600 117.482 -4.717 1.00 23.89 238 LYS A O 1
ATOM 1645 N N . ASP A 1 239 ? 1.436 118.099 -4.509 1.00 26.12 239 ASP A N 1
ATOM 1646 C CA . ASP A 1 239 ? 0.994 117.468 -5.750 1.00 27.73 239 ASP A CA 1
ATOM 1647 C C . ASP A 1 239 ? 1.464 116.018 -5.839 1.00 26.60 239 ASP A C 1
ATOM 1648 O O . ASP A 1 239 ? 1.901 115.548 -6.892 1.00 27.24 239 ASP A O 1
ATOM 1653 N N . GLY A 1 240 ? 1.403 115.305 -4.719 1.00 24.16 240 GLY A N 1
ATOM 1654 C CA . GLY A 1 240 ? 1.710 113.892 -4.735 1.00 22.45 240 GLY A CA 1
ATOM 1655 C C . GLY A 1 240 ? 3.175 113.535 -4.808 1.00 22.27 240 GLY A C 1
ATOM 1656 O O . GLY A 1 240 ? 3.499 112.401 -5.175 1.00 23.49 240 GLY A O 1
ATOM 1657 N N . LYS A 1 241 ? 4.080 114.453 -4.466 1.00 21.15 241 LYS A N 1
ATOM 1658 C CA . LYS A 1 241 ? 5.485 114.066 -4.373 1.00 21.67 241 LYS A CA 1
ATOM 1659 C C . LYS A 1 241 ? 6.245 115.019 -3.455 1.00 22.22 241 LYS A C 1
ATOM 1660 O O . LYS A 1 241 ? 5.797 116.121 -3.132 1.00 22.44 241 LYS A O 1
ATOM 1666 N N . VAL A 1 242 ? 7.418 114.561 -3.041 1.00 20.68 242 VAL A N 1
ATOM 1667 C CA . VAL A 1 242 ? 8.358 115.377 -2.284 1.00 21.66 242 VAL A CA 1
ATOM 1668 C C . VAL A 1 242 ? 8.965 116.406 -3.230 1.00 24.03 242 VAL A C 1
ATOM 1669 O O . VAL A 1 242 ? 9.541 116.044 -4.264 1.00 22.60 242 VAL A O 1
ATOM 1673 N N . GLN A 1 243 ? 8.818 117.686 -2.898 1.00 23.04 243 GLN A N 1
ATOM 1674 C CA . GLN A 1 243 ? 9.358 118.744 -3.737 1.00 22.49 243 GLN A CA 1
ATOM 1675 C C . GLN A 1 243 ? 9.970 119.836 -2.880 1.00 24.32 243 GLN A C 1
ATOM 1676 O O . GLN A 1 243 ? 9.507 120.092 -1.761 1.00 21.38 243 GLN A O 1
ATOM 1682 N N . PRO A 1 244 ? 11.001 120.508 -3.391 1.00 23.92 244 PRO A N 1
ATOM 1683 C CA . PRO A 1 244 ? 11.545 121.677 -2.693 1.00 20.92 244 PRO A CA 1
ATOM 1684 C C . PRO A 1 244 ? 10.464 122.700 -2.381 1.00 22.34 244 PRO A C 1
ATOM 1685 O O . PRO A 1 244 ? 9.522 122.914 -3.149 1.00 21.23 244 PRO A O 1
ATOM 1689 N N . VAL A 1 245 ? 10.626 123.332 -1.224 1.00 23.83 245 VAL A N 1
ATOM 1690 C CA . VAL A 1 245 ? 9.604 124.196 -0.665 1.00 21.83 245 VAL A CA 1
ATOM 1691 C C . VAL A 1 245 ? 9.539 125.531 -1.412 1.00 24.04 245 VAL A C 1
ATOM 1692 O O . VAL A 1 245 ? 8.479 126.167 -1.471 1.00 24.48 245 VAL A O 1
ATOM 1696 N N . GLY A 1 246 ? 10.649 125.971 -2.002 1.00 24.10 246 GLY A N 1
ATOM 1697 C CA . GLY A 1 246 ? 10.682 127.225 -2.729 1.00 27.98 246 GLY A CA 1
ATOM 1698 C C . GLY A 1 246 ? 10.914 128.439 -1.843 1.00 28.84 246 GLY A C 1
ATOM 1699 O O . GLY A 1 246 ? 11.057 128.358 -0.618 1.00 23.76 246 GLY A O 1
ATOM 1700 N N . LYS A 1 247 ? 10.937 129.599 -2.497 1.00 26.91 247 LYS A N 1
ATOM 1701 C CA . LYS A 1 247 ? 11.174 130.869 -1.820 1.00 30.68 247 LYS A CA 1
ATOM 1702 C C . LYS A 1 247 ? 9.914 131.355 -1.111 1.00 26.92 247 LYS A C 1
ATOM 1703 O O . LYS A 1 247 ? 8.789 131.037 -1.508 1.00 25.85 247 LYS A O 1
ATOM 1709 N N . ASP A 1 248 ? 10.155 132.133 -0.079 1.00 28.97 248 ASP A N 1
ATOM 1710 C CA . ASP A 1 248 ? 9.121 132.713 0.742 1.00 29.37 248 ASP A CA 1
ATOM 1711 C C . ASP A 1 248 ? 8.030 131.723 1.059 1.00 27.90 248 ASP A C 1
ATOM 1712 O O . ASP A 1 248 ? 6.902 132.063 0.996 1.00 27.96 248 ASP A O 1
ATOM 1717 N N . SER A 1 249 ? 8.388 130.513 1.473 1.00 24.54 249 SER A N 1
ATOM 1718 C CA . SER A 1 249 ? 7.390 129.486 1.793 1.00 24.89 249 SER A CA 1
ATOM 1719 C C . SER A 1 249 ? 6.428 129.826 2.945 1.00 26.04 249 SER A C 1
ATOM 1720 O O . SER A 1 249 ? 5.310 129.312 2.995 1.00 20.84 249 SER A O 1
ATOM 1723 N N . SER A 1 250 ? 6.862 130.685 3.863 1.00 23.38 250 SER A N 1
ATOM 1724 C CA . SER A 1 250 ? 6.082 131.066 4.993 1.00 22.71 250 SER A CA 1
ATOM 1725 C C . SER A 1 250 ? 5.363 132.393 4.829 1.00 21.38 250 SER A C 1
ATOM 1726 O O . SER A 1 250 ? 4.194 132.441 4.934 1.00 21.19 250 SER A O 1
ATOM 1729 N N . THR A 1 251 ? 6.111 133.449 4.575 1.00 22.88 251 THR A N 1
ATOM 1730 C CA . THR A 1 251 ? 5.485 134.763 4.564 1.00 26.37 251 THR A CA 1
ATOM 1731 C C . THR A 1 251 ? 4.518 134.951 3.393 1.00 25.61 251 THR A C 1
ATOM 1732 O O . THR A 1 251 ? 3.686 135.862 3.437 1.00 26.00 251 THR A O 1
ATOM 1736 N N . SER A 1 252 ? 4.592 134.121 2.354 1.00 25.42 252 SER A N 1
ATOM 1737 C CA . SER A 1 252 ? 3.626 134.244 1.266 1.00 27.18 252 SER A CA 1
ATOM 1738 C C . SER A 1 252 ? 2.272 133.645 1.619 1.00 25.58 252 SER A C 1
ATOM 1739 O O . SER A 1 252 ? 1.330 133.768 0.824 1.00 26.17 252 SER A O 1
ATOM 1742 N N . THR A 1 253 ? 2.157 132.994 2.774 1.00 22.98 253 THR A N 1
ATOM 1743 C CA . THR A 1 253 ? 0.900 132.446 3.261 1.00 22.51 253 THR A CA 1
ATOM 1744 C C . THR A 1 253 ? 0.342 133.247 4.434 1.00 22.11 253 THR A C 1
ATOM 1745 O O . THR A 1 253 ? -0.597 132.793 5.096 1.00 22.33 253 THR A O 1
ATOM 1749 N N . TRP A 1 254 ? 0.911 134.417 4.713 1.00 25.20 254 TRP A N 1
ATOM 1750 C CA . TRP A 1 254 ? 0.428 135.328 5.740 1.00 24.40 254 TRP A CA 1
ATOM 1751 C C . TRP A 1 254 ? 0.107 136.678 5.113 1.00 30.10 254 TRP A C 1
ATOM 1752 O O . TRP A 1 254 ? 0.764 137.106 4.161 1.00 29.63 254 TRP A O 1
ATOM 1763 N N . GLU A 1 255 ? -0.886 137.364 5.677 1.00 27.07 255 GLU A N 1
ATOM 1764 C CA . GLU A 1 255 ? -1.185 138.733 5.273 1.00 29.16 255 GLU A CA 1
ATOM 1765 C C . GLU A 1 255 ? -0.232 139.684 5.988 1.00 30.95 255 GLU A C 1
ATOM 1766 O O . GLU A 1 255 ? -0.250 139.775 7.220 1.00 29.03 255 GLU A O 1
ATOM 1772 N N . GLY A 1 256 ? 0.620 140.366 5.223 1.00 29.78 256 GLY A N 1
ATOM 1773 C CA . GLY A 1 256 ? 1.496 141.371 5.813 1.00 33.18 256 GLY A CA 1
ATOM 1774 C C . GLY A 1 256 ? 2.388 140.802 6.906 1.00 32.14 256 GLY A C 1
ATOM 1775 O O . GLY A 1 256 ? 2.989 139.733 6.758 1.00 31.65 256 GLY A O 1
ATOM 1776 N N . ASP A 1 257 ? 2.467 141.509 8.031 1.00 29.56 257 ASP A N 1
ATOM 1777 C CA . ASP A 1 257 ? 3.389 141.165 9.108 1.00 29.98 257 ASP A CA 1
ATOM 1778 C C . ASP A 1 257 ? 2.760 140.285 10.191 1.00 28.93 257 ASP A C 1
ATOM 1779 O O . ASP A 1 257 ? 3.353 140.133 11.269 1.00 27.39 257 ASP A O 1
ATOM 1784 N N . GLN A 1 258 ? 1.580 139.710 9.940 1.00 27.59 258 GLN A N 1
ATOM 1785 C CA . GLN A 1 258 ? 0.891 138.941 10.976 1.00 26.67 258 GLN A CA 1
ATOM 1786 C C . GLN A 1 258 ? 1.715 137.751 11.472 1.00 28.70 258 GLN A C 1
ATOM 1787 O O . GLN A 1 258 ? 1.497 137.287 12.600 1.00 26.02 258 GLN A O 1
ATOM 1793 N N . TRP A 1 259 ? 2.663 137.257 10.667 1.00 23.93 259 TRP A N 1
ATOM 1794 C CA . TRP A 1 259 ? 3.520 136.156 11.105 1.00 23.79 259 TRP A CA 1
ATOM 1795 C C . TRP A 1 259 ? 4.441 136.542 12.259 1.00 24.67 259 TRP A C 1
ATOM 1796 O O . TRP A 1 259 ? 4.937 135.653 12.965 1.00 22.71 259 TRP A O 1
ATOM 1807 N N . LYS A 1 260 ? 4.682 137.840 12.472 1.00 25.12 260 LYS A N 1
ATOM 1808 C CA . LYS A 1 260 ? 5.579 138.268 13.542 1.00 25.85 260 LYS A CA 1
ATOM 1809 C C . LYS A 1 260 ? 5.032 137.919 14.921 1.00 25.04 260 LYS A C 1
ATOM 1810 O O . LYS A 1 260 ? 5.810 137.830 15.880 1.00 24.21 260 LYS A O 1
ATOM 1816 N N . ILE A 1 261 ? 3.720 137.699 15.032 1.00 24.69 261 ILE A N 1
ATOM 1817 C CA . ILE A 1 261 ? 3.083 137.278 16.279 1.00 22.91 261 ILE A CA 1
ATOM 1818 C C . ILE A 1 261 ? 2.219 136.055 15.996 1.00 23.21 261 ILE A C 1
ATOM 1819 O O . ILE A 1 261 ? 1.173 135.864 16.626 1.00 22.32 261 ILE A O 1
ATOM 1824 N N . GLY A 1 262 ? 2.664 135.204 15.072 1.00 20.45 262 GLY A N 1
ATOM 1825 C CA . GLY A 1 262 ? 1.805 134.220 14.446 1.00 20.41 262 GLY A CA 1
ATOM 1826 C C . GLY A 1 262 ? 1.794 132.816 15.013 1.00 18.04 262 GLY A C 1
ATOM 1827 O O . GLY A 1 262 ? 1.294 131.910 14.339 1.00 19.13 262 GLY A O 1
ATOM 1828 N N . GLY A 1 263 ? 2.319 132.590 16.215 1.00 17.67 263 GLY A N 1
ATOM 1829 C CA . GLY A 1 263 ? 2.215 131.274 16.818 1.00 17.17 263 GLY A CA 1
ATOM 1830 C C . GLY A 1 263 ? 3.131 130.213 16.243 1.00 17.44 263 GLY A C 1
ATOM 1831 O O . GLY A 1 263 ? 4.313 130.462 15.988 1.00 16.43 263 GLY A O 1
ATOM 1832 N N . GLY A 1 264 ? 2.594 129.021 16.011 1.00 17.48 264 GLY A N 1
ATOM 1833 C CA . GLY A 1 264 ? 3.470 127.905 15.698 1.00 15.80 264 GLY A CA 1
ATOM 1834 C C . GLY A 1 264 ? 4.450 127.600 16.814 1.00 15.46 264 GLY A C 1
ATOM 1835 O O . GLY A 1 264 ? 5.628 127.321 16.545 1.00 14.76 264 GLY A O 1
ATOM 1836 N N . THR A 1 265 ? 3.994 127.645 18.067 1.00 15.21 265 THR A N 1
ATOM 1837 C CA . THR A 1 265 ? 4.883 127.389 19.190 1.00 14.58 265 THR A CA 1
ATOM 1838 C C . THR A 1 265 ? 5.195 125.893 19.264 1.00 13.85 265 THR A C 1
ATOM 1839 O O . THR A 1 265 ? 4.696 125.080 18.475 1.00 14.88 265 THR A O 1
ATOM 1843 N N . THR A 1 266 ? 6.031 125.524 20.235 1.00 13.51 266 THR A N 1
ATOM 1844 C CA . THR A 1 266 ? 6.792 124.276 20.185 1.00 14.10 266 THR A CA 1
ATOM 1845 C C . THR A 1 266 ? 6.843 123.613 21.558 1.00 15.92 266 THR A C 1
ATOM 1846 O O . THR A 1 266 ? 7.913 123.268 22.074 1.00 14.51 266 THR A O 1
ATOM 1850 N N . TRP A 1 267 ? 5.671 123.410 22.151 1.00 13.82 267 TRP A N 1
ATOM 1851 C CA . TRP A 1 267 ? 5.558 122.978 23.533 1.00 14.22 267 TRP A CA 1
ATOM 1852 C C . TRP A 1 267 ? 5.326 121.479 23.659 1.00 14.31 267 TRP A C 1
ATOM 1853 O O . TRP A 1 267 ? 5.003 121.004 24.758 1.00 14.06 267 TRP A O 1
ATOM 1864 N N . GLY A 1 268 ? 5.513 120.725 22.572 1.00 12.65 268 GLY A N 1
ATOM 1865 C CA . GLY A 1 268 ? 5.365 119.282 22.572 1.00 11.72 268 GLY A CA 1
ATOM 1866 C C . GLY A 1 268 ? 6.679 118.563 22.827 1.00 13.79 268 GLY A C 1
ATOM 1867 O O . GLY A 1 268 ? 7.602 119.103 23.436 1.00 14.76 268 GLY A O 1
ATOM 1868 N N . TRP A 1 269 ? 6.755 117.317 22.365 1.00 13.72 269 TRP A N 1
ATOM 1869 C CA . TRP A 1 269 ? 7.898 116.453 22.633 1.00 13.47 269 TRP A CA 1
ATOM 1870 C C . TRP A 1 269 ? 8.808 116.365 21.412 1.00 14.32 269 TRP A C 1
ATOM 1871 O O . TRP A 1 269 ? 8.346 116.416 20.266 1.00 12.54 269 TRP A O 1
ATOM 1882 N N . TYR A 1 270 ? 10.109 116.197 21.663 1.00 12.14 270 TYR A N 1
ATOM 1883 C CA . TYR A 1 270 ? 11.089 116.153 20.584 1.00 14.36 270 TYR A CA 1
ATOM 1884 C C . TYR A 1 270 ? 11.647 114.744 20.450 1.00 15.50 270 TYR A C 1
ATOM 1885 O O . TYR A 1 270 ? 11.907 114.078 21.454 1.00 15.80 270 TYR A O 1
ATOM 1894 N N . SER A 1 271 ? 11.819 114.285 19.212 1.00 14.08 271 SER A N 1
ATOM 1895 C CA . SER A 1 271 ? 12.449 113.000 18.965 1.00 13.96 271 SER A CA 1
ATOM 1896 C C . SER A 1 271 ? 13.654 113.196 18.050 1.00 13.86 271 SER A C 1
ATOM 1897 O O . SER A 1 271 ? 13.849 114.263 17.462 1.00 14.54 271 SER A O 1
ATOM 1900 N N . TYR A 1 272 ? 14.473 112.154 17.956 1.00 13.20 272 TYR A N 1
ATOM 1901 C CA . TYR A 1 272 ? 15.783 112.268 17.324 1.00 15.58 272 TYR A CA 1
ATOM 1902 C C . TYR A 1 272 ? 16.154 110.944 16.678 1.00 15.95 272 TYR A C 1
ATOM 1903 O O . TYR A 1 272 ? 16.071 109.892 17.320 1.00 15.62 272 TYR A O 1
ATOM 1912 N N . ASP A 1 273 ? 16.561 111.002 15.405 1.00 16.27 273 ASP A N 1
ATOM 1913 C CA . ASP A 1 273 ? 17.145 109.856 14.720 1.00 19.78 273 ASP A CA 1
ATOM 1914 C C . ASP A 1 273 ? 18.651 110.060 14.620 1.00 18.27 273 ASP A C 1
ATOM 1915 O O . ASP A 1 273 ? 19.097 110.892 13.813 1.00 19.15 273 ASP A O 1
ATOM 1920 N N . PRO A 1 274 ? 19.469 109.334 15.398 1.00 21.04 274 PRO A N 1
ATOM 1921 C CA . PRO A 1 274 ? 20.921 109.597 15.375 1.00 20.68 274 PRO A CA 1
ATOM 1922 C C . PRO A 1 274 ? 21.595 109.233 14.059 1.00 21.92 274 PRO A C 1
ATOM 1923 O O . PRO A 1 274 ? 22.590 109.873 13.701 1.00 24.15 274 PRO A O 1
ATOM 1927 N N . GLU A 1 275 ? 21.092 108.241 13.319 1.00 22.35 275 GLU A N 1
ATOM 1928 C CA . GLU A 1 275 ? 21.719 107.898 12.042 1.00 25.04 275 GLU A CA 1
ATOM 1929 C C . GLU A 1 275 ? 21.501 108.994 11.003 1.00 23.36 275 GLU A C 1
ATOM 1930 O O . GLU A 1 275 ? 22.395 109.282 10.200 1.00 24.86 275 GLU A O 1
ATOM 1936 N N . LEU A 1 276 ? 20.323 109.611 11.000 1.00 21.79 276 LEU A N 1
ATOM 1937 C CA . LEU A 1 276 ? 20.040 110.706 10.081 1.00 22.33 276 LEU A CA 1
ATOM 1938 C C . LEU A 1 276 ? 20.470 112.059 10.636 1.00 21.60 276 LEU A C 1
ATOM 1939 O O . LEU A 1 276 ? 20.578 113.027 9.866 1.00 21.11 276 LEU A O 1
ATOM 1944 N N . ASN A 1 277 ? 20.715 112.128 11.951 1.00 20.66 277 ASN A N 1
ATOM 1945 C CA . ASN A 1 277 ? 21.003 113.369 12.676 1.00 21.95 277 ASN A CA 1
ATOM 1946 C C . ASN A 1 277 ? 19.874 114.393 12.510 1.00 19.29 277 ASN A C 1
ATOM 1947 O O . ASN A 1 277 ? 20.109 115.583 12.284 1.00 22.22 277 ASN A O 1
ATOM 1952 N N . LEU A 1 278 ? 18.635 113.924 12.652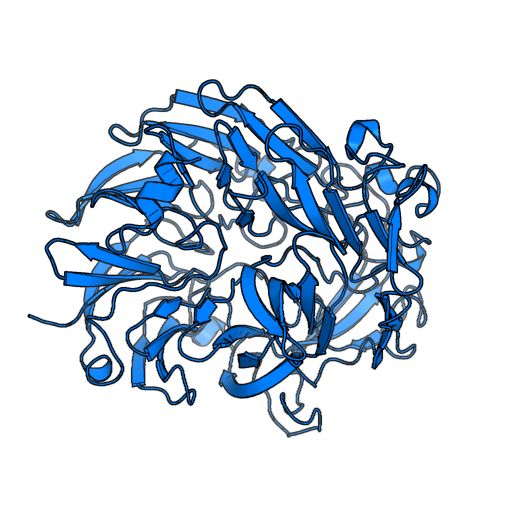 1.00 18.63 278 LEU A N 1
ATOM 1953 C CA . LEU A 1 278 ? 17.446 114.757 12.483 1.00 17.30 278 LEU A CA 1
ATOM 1954 C C . LEU A 1 278 ? 16.652 114.795 13.781 1.00 15.38 278 LEU A C 1
ATOM 1955 O O . LEU A 1 278 ? 16.429 113.750 14.400 1.00 14.75 278 LEU A O 1
ATOM 1960 N N . VAL A 1 279 ? 16.215 115.998 14.163 1.00 15.46 279 VAL A N 1
ATOM 1961 C CA . VAL A 1 279 ? 15.307 116.224 15.289 1.00 15.77 279 VAL A CA 1
ATOM 1962 C C . VAL A 1 279 ? 13.914 116.477 14.727 1.00 14.89 279 VAL A C 1
ATOM 1963 O O . VAL A 1 279 ? 13.754 117.256 13.777 1.00 15.09 279 VAL A O 1
ATOM 1967 N N . TYR A 1 280 ? 12.908 115.817 15.299 1.00 13.18 280 TYR A N 1
ATOM 1968 C CA . TYR A 1 280 ? 11.535 115.881 14.811 1.00 12.18 280 TYR A CA 1
ATOM 1969 C C . TYR A 1 280 ? 10.627 116.486 15.869 1.00 12.83 280 TYR A C 1
ATOM 1970 O O . TYR A 1 280 ? 10.783 116.201 17.059 1.00 14.81 280 TYR A O 1
ATOM 1979 N N . TYR A 1 281 ? 9.653 117.284 15.432 1.00 13.03 281 TYR A N 1
ATOM 1980 C CA . TYR A 1 281 ? 8.764 117.969 16.365 1.00 13.55 281 TYR A CA 1
ATOM 1981 C C . TYR A 1 281 ? 7.608 118.588 15.585 1.00 15.31 281 TYR A C 1
ATOM 1982 O O . TYR A 1 281 ? 7.621 118.640 14.351 1.00 13.37 281 TYR A O 1
ATOM 1991 N N . GLY A 1 282 ? 6.611 119.074 16.326 1.00 12.89 282 GLY A N 1
ATOM 1992 C CA . GLY A 1 282 ? 5.479 119.757 15.729 1.00 12.00 282 GLY A CA 1
ATOM 1993 C C . GLY A 1 282 ? 5.320 121.203 16.171 1.00 12.81 282 GLY A C 1
ATOM 1994 O O . GLY A 1 282 ? 5.772 121.560 17.269 1.00 13.10 282 GLY A O 1
ATOM 1995 N N . SER A 1 283 ? 4.668 122.034 15.352 1.00 12.15 283 SER A N 1
ATOM 1996 C CA . SER A 1 283 ? 4.414 123.435 15.669 1.00 11.71 283 SER A CA 1
ATOM 1997 C C . SER A 1 283 ? 2.925 123.704 15.872 1.00 12.65 283 SER A C 1
ATOM 1998 O O . SER A 1 283 ? 2.063 123.060 15.268 1.00 12.19 283 SER A O 1
ATOM 2001 N N . GLY A 1 284 ? 2.632 124.685 16.723 1.00 12.78 284 GLY A N 1
ATOM 2002 C CA . GLY A 1 284 ? 1.298 124.895 17.231 1.00 13.15 284 GLY A CA 1
ATOM 2003 C C . GLY A 1 284 ? 0.463 125.832 16.391 1.00 15.01 284 GLY A C 1
ATOM 2004 O O . GLY A 1 284 ? 0.762 126.122 15.229 1.00 14.30 284 GLY A O 1
ATOM 2005 N N . ASN A 1 285 ? -0.605 126.320 17.012 1.00 14.54 285 ASN A N 1
ATOM 2006 C CA . ASN A 1 285 ? -1.625 127.058 16.289 1.00 14.99 285 ASN A CA 1
ATOM 2007 C C . ASN A 1 285 ? -1.108 128.421 15.843 1.00 15.37 285 ASN A C 1
ATOM 2008 O O . ASN A 1 285 ? -0.232 129.007 16.494 1.00 15.31 285 ASN A O 1
ATOM 2013 N N . PRO A 1 286 ? -1.692 128.987 14.728 1.00 16.23 286 PRO A N 1
ATOM 2014 C CA . PRO A 1 286 ? -1.275 130.292 14.196 1.00 16.50 286 PRO A CA 1
ATOM 2015 C C . PRO A 1 286 ? -1.831 131.507 14.938 1.00 20.32 286 PRO A C 1
ATOM 2016 O O . PRO A 1 286 ? -2.403 132.411 14.332 1.00 21.56 286 PRO A O 1
ATOM 2020 N N . SER A 1 287 ? -1.669 131.517 16.270 1.00 17.73 287 SER A N 1
ATOM 2021 C CA . SER A 1 287 ? -1.982 132.642 17.157 1.00 17.87 287 SER A CA 1
ATOM 2022 C C . SER A 1 287 ? -3.490 132.794 17.351 1.00 19.82 287 SER A C 1
ATOM 2023 O O . SER A 1 287 ? -4.127 131.883 17.898 1.00 18.46 287 SER A O 1
ATOM 2026 N N . THR A 1 288 ? -4.063 133.928 16.933 1.00 20.53 288 THR A N 1
ATOM 2027 C CA . THR A 1 288 ? -5.473 134.206 17.199 1.00 20.13 288 THR A CA 1
ATOM 2028 C C . THR A 1 288 ? -6.365 133.054 16.748 1.00 20.42 288 THR A C 1
ATOM 2029 O O . THR A 1 288 ? -6.136 132.433 15.703 1.00 19.58 288 THR A O 1
ATOM 2033 N N . TRP A 1 289 ? -7.387 132.775 17.562 1.00 20.55 289 TRP A N 1
ATOM 2034 C CA . TRP A 1 289 ? -8.359 131.719 17.316 1.00 20.32 289 TRP A CA 1
ATOM 2035 C C . TRP A 1 289 ? -9.465 132.154 16.373 1.00 19.92 289 TRP A C 1
ATOM 2036 O O . TRP A 1 289 ? -10.402 131.382 16.147 1.00 21.01 289 TRP A O 1
ATOM 2047 N N . ASN A 1 290 ? -9.403 133.379 15.855 1.00 20.26 290 ASN A N 1
ATOM 2048 C CA . ASN A 1 290 ? -10.393 133.858 14.903 1.00 20.80 290 ASN A CA 1
ATOM 2049 C C . ASN A 1 290 ? -9.776 133.762 13.509 1.00 20.51 290 ASN A C 1
ATOM 2050 O O . ASN A 1 290 ? -9.013 134.654 13.119 1.00 23.84 290 ASN A O 1
ATOM 2055 N N . PRO A 1 291 ? -10.070 132.714 12.730 1.00 20.88 291 PRO A N 1
ATOM 2056 C CA . PRO A 1 291 ? -9.384 132.544 11.435 1.00 21.82 291 PRO A CA 1
ATOM 2057 C C . PRO A 1 291 ? -9.664 133.639 10.412 1.00 24.28 291 PRO A C 1
ATOM 2058 O O . PRO A 1 291 ? -8.771 133.939 9.609 1.00 23.72 291 PRO A O 1
ATOM 2062 N N . ALA A 1 292 ? -10.856 134.246 10.396 1.00 23.71 292 ALA A N 1
ATOM 2063 C CA . ALA A 1 292 ? -11.151 135.234 9.356 1.00 28.43 292 ALA A CA 1
ATOM 2064 C C . ALA A 1 292 ? -10.224 136.445 9.424 1.00 28.75 292 ALA A C 1
ATOM 2065 O O . ALA A 1 292 ? -10.055 137.151 8.421 1.00 30.26 292 ALA A O 1
ATOM 2067 N N . GLN A 1 293 ? -9.621 136.684 10.583 1.00 26.29 293 GLN A N 1
ATOM 2068 C CA . GLN A 1 293 ? -8.684 137.762 10.863 1.00 24.83 293 GLN A CA 1
ATOM 2069 C C . GLN A 1 293 ? -7.285 137.530 10.282 1.00 27.99 293 GLN A C 1
ATOM 2070 O O . GLN A 1 293 ? -6.481 138.470 10.241 1.00 27.00 293 GLN A O 1
ATOM 2076 N N . ARG A 1 294 ? -6.956 136.314 9.848 1.00 23.17 294 ARG A N 1
ATOM 2077 C CA . ARG A 1 294 ? -5.599 135.985 9.403 1.00 24.43 294 ARG A CA 1
ATOM 2078 C C . ARG A 1 294 ? -5.660 135.072 8.184 1.00 26.15 294 ARG A C 1
ATOM 2079 O O . ARG A 1 294 ? -5.266 133.901 8.242 1.00 23.65 294 ARG A O 1
ATOM 2087 N N . PRO A 1 295 ? -6.137 135.586 7.046 1.00 26.15 295 PRO A N 1
ATOM 2088 C CA . PRO A 1 295 ? -6.257 134.732 5.852 1.00 25.13 295 PRO A CA 1
ATOM 2089 C C . PRO A 1 295 ? -4.903 134.212 5.391 1.00 22.96 295 PRO A C 1
ATOM 2090 O O . PRO A 1 295 ? -3.865 134.854 5.577 1.00 24.67 295 PRO A O 1
ATOM 2094 N N . GLY A 1 296 ? -4.927 133.032 4.775 1.00 22.65 296 GLY A N 1
ATOM 2095 C CA . GLY A 1 296 ? -3.708 132.405 4.303 1.00 24.96 296 GLY A CA 1
ATOM 2096 C C . GLY A 1 296 ? -3.452 131.086 4.997 1.00 22.65 296 GLY A C 1
ATOM 2097 O O . GLY A 1 296 ? -4.037 130.819 6.047 1.00 21.72 296 GLY A O 1
ATOM 2098 N N . ASP A 1 297 ? -2.581 130.245 4.423 1.00 20.81 297 ASP A N 1
ATOM 2099 C CA . ASP A 1 297 ? -2.297 128.963 5.057 1.00 21.16 297 ASP A CA 1
ATOM 2100 C C . ASP A 1 297 ? -1.600 129.123 6.406 1.00 19.51 297 ASP A C 1
ATOM 2101 O O . ASP A 1 297 ? -1.619 128.181 7.212 1.00 18.24 297 ASP A O 1
ATOM 2106 N N . ASN A 1 298 ? -0.997 130.292 6.670 1.00 19.12 298 ASN A N 1
ATOM 2107 C CA . ASN A 1 298 ? -0.337 130.593 7.947 1.00 19.33 298 ASN A CA 1
ATOM 2108 C C . ASN A 1 298 ? 0.834 129.646 8.219 1.00 20.61 298 ASN A C 1
ATOM 2109 O O . ASN A 1 298 ? 1.022 129.181 9.342 1.00 18.23 298 ASN A O 1
ATOM 2114 N N . LYS A 1 299 ? 1.631 129.358 7.189 1.00 18.33 299 LYS A N 1
ATOM 2115 C CA . LYS A 1 299 ? 2.773 128.464 7.353 1.00 16.98 299 LYS A CA 1
ATOM 2116 C C . LYS A 1 299 ? 3.900 129.160 8.124 1.00 18.42 299 LYS A C 1
ATOM 2117 O O . LYS A 1 299 ? 4.056 130.381 8.058 1.00 21.23 299 LYS A O 1
ATOM 2123 N N . TRP A 1 300 ? 4.679 128.382 8.883 1.00 18.87 300 TRP A N 1
ATOM 2124 C CA . TRP A 1 300 ? 4.497 126.936 9.047 1.00 16.60 300 TRP A CA 1
ATOM 2125 C C . TRP A 1 300 ? 3.956 126.549 10.433 1.00 15.86 300 TRP A C 1
ATOM 2126 O O . TRP A 1 300 ? 4.524 125.684 11.116 1.00 15.06 300 TRP A O 1
ATOM 2137 N N . SER A 1 301 ? 2.858 127.189 10.839 1.00 15.78 301 SER A N 1
ATOM 2138 C CA . SER A 1 301 ? 2.095 126.705 11.980 1.00 16.17 301 SER A CA 1
ATOM 2139 C C . SER A 1 301 ? 1.518 125.331 11.658 1.00 13.87 301 SER A C 1
ATOM 2140 O O . SER A 1 301 ? 1.426 124.930 10.490 1.00 14.84 301 SER A O 1
ATOM 2143 N N . MET A 1 302 ? 1.145 124.597 12.704 1.00 12.71 302 MET A N 1
ATOM 2144 C CA . MET A 1 302 ? 0.445 123.322 12.533 1.00 13.34 302 MET A CA 1
ATOM 2145 C C . MET A 1 302 ? 1.211 122.350 11.632 1.00 13.00 302 MET A C 1
ATOM 2146 O O . MET A 1 302 ? 0.614 121.657 10.803 1.00 13.06 302 MET A O 1
ATOM 2151 N N . SER A 1 303 ? 2.536 122.291 11.775 1.00 14.15 303 SER A N 1
ATOM 2152 C CA . SER A 1 303 ? 3.363 121.501 10.873 1.00 12.88 303 SER A CA 1
ATOM 2153 C C . SER A 1 303 ? 4.235 120.504 11.625 1.00 13.33 303 SER A C 1
ATOM 2154 O O . SER A 1 303 ? 4.567 120.704 12.799 1.00 14.11 303 SER A O 1
ATOM 2157 N N . LEU A 1 304 ? 4.610 119.424 10.928 1.00 12.70 304 LEU A N 1
ATOM 2158 C CA . LEU A 1 304 ? 5.635 118.494 11.385 1.00 12.86 304 LEU A CA 1
ATOM 2159 C C . LEU A 1 304 ? 6.959 118.828 10.705 1.00 13.25 304 LEU A C 1
ATOM 2160 O O . LEU A 1 304 ? 6.981 119.203 9.528 1.00 14.29 304 LEU A O 1
ATOM 2165 N N . TRP A 1 305 ? 8.059 118.689 11.454 1.00 13.61 305 TRP A N 1
ATOM 2166 C CA . TRP A 1 305 ? 9.379 119.148 11.031 1.00 14.14 305 TRP A CA 1
ATOM 2167 C C . TRP A 1 305 ? 10.451 118.099 11.280 1.00 15.48 305 TRP A C 1
ATOM 2168 O O . TRP A 1 305 ? 10.438 117.416 12.308 1.00 14.49 305 TRP A O 1
ATOM 2179 N N . ALA A 1 306 ? 11.416 118.034 10.367 1.00 16.30 306 ALA A N 1
ATOM 2180 C CA . ALA A 1 306 ? 12.694 117.367 10.587 1.00 15.79 306 ALA A CA 1
ATOM 2181 C C . ALA A 1 306 ? 13.801 118.395 10.385 1.00 16.69 306 ALA A C 1
ATOM 2182 O O . ALA A 1 306 ? 13.879 119.020 9.322 1.00 15.61 306 ALA A O 1
ATOM 2184 N N . ARG A 1 307 ? 14.642 118.590 11.406 1.00 15.62 307 ARG A N 1
ATOM 2185 C CA . ARG A 1 307 ? 15.733 119.558 11.353 1.00 15.33 307 ARG A CA 1
ATOM 2186 C C . ARG A 1 307 ? 17.088 118.883 11.560 1.00 18.74 307 ARG A C 1
ATOM 2187 O O . ARG A 1 307 ? 17.232 117.985 12.400 1.00 17.87 307 ARG A O 1
ATOM 2195 N N . ASN A 1 308 ? 18.086 119.335 10.794 1.00 17.78 308 ASN A N 1
ATOM 2196 C CA . ASN A 1 308 ? 19.478 118.994 11.070 1.00 19.31 308 ASN A CA 1
ATOM 2197 C C . ASN A 1 308 ? 19.844 119.379 12.504 1.00 19.98 308 ASN A C 1
ATOM 2198 O O . ASN A 1 308 ? 19.761 120.552 12.885 1.00 19.38 308 ASN A O 1
ATOM 2203 N N . ALA A 1 309 ? 20.288 118.401 13.297 1.00 18.61 309 ALA A N 1
ATOM 2204 C CA . ALA A 1 309 ? 20.552 118.689 14.706 1.00 19.96 309 ALA A CA 1
ATOM 2205 C C . ALA A 1 309 ? 21.753 119.612 14.894 1.00 23.24 309 ALA A C 1
ATOM 2206 O O . ALA A 1 309 ? 21.804 120.359 15.878 1.00 22.36 309 ALA A O 1
ATOM 2208 N N . ASP A 1 310 ? 22.711 119.595 13.961 1.00 22.76 310 ASP A N 1
ATOM 2209 C CA . ASP A 1 310 ? 23.924 120.402 14.099 1.00 23.89 310 ASP A CA 1
ATOM 2210 C C . ASP A 1 310 ? 23.676 121.872 13.783 1.00 23.13 310 ASP A C 1
ATOM 2211 O O . ASP A 1 310 ? 24.201 122.754 14.473 1.00 23.20 310 ASP A O 1
ATOM 2216 N N . THR A 1 311 ? 22.916 122.153 12.723 1.00 21.62 311 THR A N 1
ATOM 2217 C CA . THR A 1 311 ? 22.751 123.503 12.208 1.00 22.54 311 THR A CA 1
ATOM 2218 C C . THR A 1 311 ? 21.331 124.039 12.301 1.00 23.17 311 THR A C 1
ATOM 2219 O O . THR A 1 311 ? 21.136 125.249 12.139 1.00 22.04 311 THR A O 1
ATOM 2223 N N . GLY A 1 312 ? 20.334 123.184 12.517 1.00 20.97 312 GLY A N 1
ATOM 2224 C CA . GLY A 1 312 ? 18.954 123.612 12.482 1.00 20.84 312 GLY A CA 1
ATOM 2225 C C . GLY A 1 312 ? 18.306 123.593 11.108 1.00 19.48 312 GLY A C 1
ATOM 2226 O O . GLY A 1 312 ? 17.082 123.751 11.020 1.00 16.50 312 GLY A O 1
ATOM 2227 N N . GLU A 1 313 ? 19.072 123.392 10.035 1.00 18.69 313 GLU A N 1
ATOM 2228 C CA . GLU A 1 313 ? 18.488 123.478 8.700 1.00 18.25 313 GLU A CA 1
ATOM 2229 C C . GLU A 1 313 ? 17.366 122.462 8.534 1.00 19.49 313 GLU A C 1
ATOM 2230 O O . GLU A 1 313 ? 17.523 121.281 8.860 1.00 18.53 313 GLU A O 1
ATOM 2236 N N . VAL A 1 314 ? 16.226 122.932 8.027 1.00 18.55 314 VAL A N 1
ATOM 2237 C CA . VAL A 1 314 ? 15.054 122.078 7.872 1.00 16.80 314 VAL A CA 1
ATOM 2238 C C . VAL A 1 314 ? 15.297 121.078 6.751 1.00 18.14 314 VAL A C 1
ATOM 2239 O O . VAL A 1 314 ? 15.616 121.464 5.624 1.00 18.38 314 VAL A O 1
ATOM 2243 N N . LYS A 1 315 ? 15.154 119.783 7.055 1.00 17.11 315 LYS A N 1
ATOM 2244 C CA . LYS A 1 315 ? 15.200 118.766 6.006 1.00 17.12 315 LYS A CA 1
ATOM 2245 C C . LYS A 1 315 ? 13.853 118.679 5.289 1.00 19.60 315 LYS A C 1
ATOM 2246 O O . LYS A 1 315 ? 13.788 118.750 4.054 1.00 17.92 315 LYS A O 1
ATOM 2252 N N . TRP A 1 316 ? 12.764 118.544 6.048 1.00 16.38 316 TRP A N 1
ATOM 2253 C CA . TRP A 1 316 ? 11.436 118.593 5.453 1.00 14.94 316 TRP A CA 1
ATOM 2254 C C . TRP A 1 316 ? 10.443 119.155 6.464 1.00 17.46 316 TRP A C 1
ATOM 2255 O O . TRP A 1 316 ? 10.680 119.146 7.676 1.00 15.63 316 TRP A O 1
ATOM 2266 N N . VAL A 1 317 ? 9.331 119.668 5.946 1.00 16.12 317 VAL A N 1
ATOM 2267 C CA . VAL A 1 317 ? 8.249 120.166 6.787 1.00 14.61 317 VAL A CA 1
ATOM 2268 C C . VAL A 1 317 ? 6.927 119.811 6.114 1.00 15.86 317 VAL A C 1
ATOM 2269 O O . VAL A 1 317 ? 6.838 119.754 4.884 1.00 18.13 317 VAL A O 1
ATOM 2273 N N . TYR A 1 318 ? 5.901 119.525 6.926 1.00 15.18 318 TYR A N 1
ATOM 2274 C CA . TYR A 1 318 ? 4.597 119.119 6.411 1.00 14.86 318 TYR A CA 1
ATOM 2275 C C . TYR A 1 318 ? 3.511 119.798 7.232 1.00 15.21 318 TYR A C 1
ATOM 2276 O O . TYR A 1 318 ? 3.438 119.592 8.445 1.00 13.78 318 TYR A O 1
ATOM 2285 N N . GLN A 1 319 ? 2.654 120.585 6.586 1.00 16.49 319 GLN A N 1
ATOM 2286 C CA . GLN A 1 319 ? 1.582 121.259 7.314 1.00 14.80 319 GLN A CA 1
ATOM 2287 C C . GLN A 1 319 ? 0.334 120.385 7.366 1.00 16.05 319 GLN A C 1
ATOM 2288 O O . GLN A 1 319 ? -0.283 120.105 6.332 1.00 16.48 319 GLN A O 1
ATOM 2294 N N . MET A 1 320 ? -0.058 119.987 8.576 1.00 15.06 320 MET A N 1
ATOM 2295 C CA . MET A 1 320 ? -1.217 119.123 8.734 1.00 14.00 320 MET A CA 1
ATOM 2296 C C . MET A 1 320 ? -2.518 119.911 8.639 1.00 15.15 320 MET A C 1
ATOM 2297 O O . MET A 1 320 ? -3.496 119.433 8.050 1.00 15.52 320 MET A O 1
ATOM 2302 N N . THR A 1 321 ? -2.561 121.112 9.216 1.00 16.18 321 THR A N 1
ATOM 2303 C CA . THR A 1 321 ? -3.796 121.894 9.322 1.00 16.93 321 THR A CA 1
ATOM 2304 C C . THR A 1 321 ? -3.553 123.293 8.773 1.00 16.42 321 THR A C 1
ATOM 2305 O O . THR A 1 321 ? -3.286 124.234 9.537 1.00 15.59 321 THR A O 1
ATOM 2309 N N . PRO A 1 322 ? -3.620 123.467 7.450 1.00 17.49 322 PRO A N 1
ATOM 2310 C CA . PRO A 1 322 ? -3.499 124.817 6.885 1.00 18.34 322 PRO A CA 1
ATOM 2311 C C . PRO A 1 322 ? -4.616 125.708 7.398 1.00 18.04 322 PRO A C 1
ATOM 2312 O O . PRO A 1 322 ? -5.750 125.254 7.576 1.00 18.21 322 PRO A O 1
ATOM 2316 N N . HIS A 1 323 ? -4.283 126.979 7.641 1.00 17.22 323 HIS A N 1
ATOM 2317 C CA . HIS A 1 323 ? -5.252 127.993 8.068 1.00 18.60 323 HIS A CA 1
ATOM 2318 C C . HIS A 1 323 ? -6.176 127.454 9.166 1.00 19.54 323 HIS A C 1
ATOM 2319 O O . HIS A 1 323 ? -7.386 127.278 8.985 1.00 16.94 323 HIS A O 1
ATOM 2326 N N . ASP A 1 324 ? -5.569 127.190 10.321 1.00 17.12 324 ASP A N 1
ATOM 2327 C CA . ASP A 1 324 ? -6.314 126.554 11.397 1.00 16.16 324 ASP A CA 1
ATOM 2328 C C . ASP A 1 324 ? -7.497 127.411 11.825 1.00 18.46 324 ASP A C 1
ATOM 2329 O O . ASP A 1 324 ? -7.423 128.642 11.835 1.00 19.05 324 ASP A O 1
ATOM 2334 N N . GLU A 1 325 ? -8.603 126.742 12.167 1.00 16.77 325 GLU A N 1
ATOM 2335 C CA . GLU A 1 325 ? -9.827 127.394 12.615 1.00 19.14 325 GLU A CA 1
ATOM 2336 C C . GLU A 1 325 ? -10.273 126.894 13.986 1.00 18.05 325 GLU A C 1
ATOM 2337 O O . GLU A 1 325 ? -11.358 127.273 14.445 1.00 17.98 325 GLU A O 1
ATOM 2343 N N . TRP A 1 326 ? -9.460 126.060 14.659 1.00 16.15 326 TRP A N 1
ATOM 2344 C CA . TRP A 1 326 ? -9.932 125.355 15.851 1.00 17.14 326 TRP A CA 1
ATOM 2345 C C . TRP A 1 326 ? -8.932 125.245 17.000 1.00 16.60 326 TRP A C 1
ATOM 2346 O O . TRP A 1 326 ? -9.293 124.674 18.035 1.00 17.45 326 TRP A O 1
ATOM 2357 N N . ASP A 1 327 ? -7.710 125.780 16.867 1.00 16.01 327 ASP A N 1
ATOM 2358 C CA . ASP A 1 327 ? -6.605 125.586 17.830 1.00 15.35 327 ASP A CA 1
ATOM 2359 C C . ASP A 1 327 ? -6.179 124.116 17.957 1.00 17.36 327 ASP A C 1
ATOM 2360 O O . ASP A 1 327 ? -5.902 123.624 19.056 1.00 16.37 327 ASP A O 1
ATOM 2365 N N . TYR A 1 328 ? -6.070 123.410 16.831 1.00 15.58 328 TYR A N 1
ATOM 2366 C CA . TYR A 1 328 ? -5.594 122.019 16.861 1.00 14.53 328 TYR A CA 1
ATOM 2367 C C . TYR A 1 328 ? -4.061 121.973 16.792 1.00 14.21 328 TYR A C 1
ATOM 2368 O O . TYR A 1 328 ? -3.484 121.464 15.829 1.00 14.89 328 TYR A O 1
ATOM 2377 N N . ASP A 1 329 ? -3.402 122.500 17.838 1.00 13.33 329 ASP A N 1
ATOM 2378 C CA . ASP A 1 329 ? -1.935 122.585 17.877 1.00 14.31 329 ASP A CA 1
ATOM 2379 C C . ASP A 1 329 ? -1.279 121.319 17.339 1.00 13.95 329 ASP A C 1
ATOM 2380 O O . ASP A 1 329 ? -1.598 120.208 17.775 1.00 12.43 329 ASP A O 1
ATOM 2385 N N . GLY A 1 330 ? -0.327 121.489 16.425 1.00 12.70 330 GLY A N 1
ATOM 2386 C CA . GLY A 1 330 ? 0.293 120.337 15.794 1.00 12.59 330 GLY A CA 1
ATOM 2387 C C . GLY A 1 330 ? 1.471 119.751 16.557 1.00 14.40 330 GLY A C 1
ATOM 2388 O O . GLY A 1 330 ? 2.252 118.995 15.976 1.00 12.01 330 GLY A O 1
ATOM 2389 N N . ILE A 1 331 ? 1.579 120.045 17.864 1.00 12.59 331 ILE A N 1
ATOM 2390 C CA . ILE A 1 331 ? 2.811 119.827 18.627 1.00 12.12 331 ILE A CA 1
ATOM 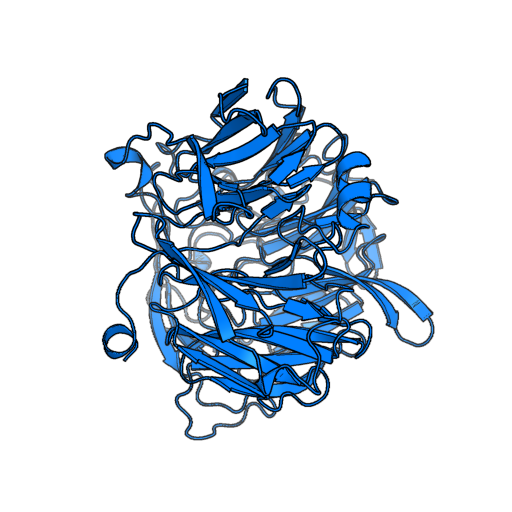2391 C C . ILE A 1 331 ? 2.980 118.415 19.164 1.00 13.44 331 ILE A C 1
ATOM 2392 O O . ILE A 1 331 ? 4.011 118.137 19.793 1.00 13.87 331 ILE A O 1
ATOM 2397 N N . ASN A 1 332 ? 1.999 117.527 18.987 1.00 11.33 332 ASN A N 1
ATOM 2398 C CA . ASN A 1 332 ? 2.124 116.205 19.597 1.00 12.41 332 ASN A CA 1
ATOM 2399 C C . ASN A 1 332 ? 3.361 115.465 19.067 1.00 11.84 332 ASN A C 1
ATOM 2400 O O . ASN A 1 332 ? 3.932 115.802 18.020 1.00 11.08 332 ASN A O 1
ATOM 2405 N N . GLU A 1 333 ? 3.816 114.480 19.843 1.00 12.70 333 GLU A N 1
ATOM 2406 C CA . GLU A 1 333 ? 5.099 113.846 19.573 1.00 13.51 333 GLU A CA 1
ATOM 2407 C C . GLU A 1 333 ? 5.142 113.208 18.177 1.00 15.08 333 GLU A C 1
ATOM 2408 O O . GLU A 1 333 ? 4.112 112.919 17.539 1.00 11.75 333 GLU A O 1
ATOM 2414 N N . VAL A 1 334 ? 6.364 113.033 17.678 1.00 11.51 334 VAL A N 1
ATOM 2415 C CA . VAL A 1 334 ? 6.601 112.358 16.407 1.00 12.96 334 VAL A CA 1
ATOM 2416 C C . VAL A 1 334 ? 7.408 111.107 16.741 1.00 13.22 334 VAL A C 1
ATOM 2417 O O . VAL A 1 334 ? 8.619 111.181 16.980 1.00 13.75 334 VAL A O 1
ATOM 2421 N N . ALA A 1 335 ? 6.737 109.956 16.787 1.00 12.38 335 ALA A N 1
ATOM 2422 C CA . ALA A 1 335 ? 7.386 108.698 17.139 1.00 12.72 335 ALA A CA 1
ATOM 2423 C C . ALA A 1 335 ? 8.025 108.083 15.899 1.00 13.20 335 ALA A C 1
ATOM 2424 O O . ALA A 1 335 ? 7.408 108.047 14.834 1.00 13.66 335 ALA A O 1
ATOM 2426 N N . LEU A 1 336 ? 9.251 107.578 16.039 1.00 13.82 336 LEU A N 1
ATOM 2427 C CA . LEU A 1 336 ? 10.026 107.067 14.912 1.00 15.86 336 LEU A CA 1
ATOM 2428 C C . LEU A 1 336 ? 10.058 105.546 14.991 1.00 15.62 336 LEU A C 1
ATOM 2429 O O . LEU A 1 336 ? 10.607 104.990 15.944 1.00 18.01 336 LEU A O 1
ATOM 2434 N N . VAL A 1 337 ? 9.474 104.869 13.994 1.00 16.48 337 VAL A N 1
ATOM 2435 C CA . VAL A 1 337 ? 9.417 103.410 13.962 1.00 17.24 337 VAL A CA 1
ATOM 2436 C C . VAL A 1 337 ? 9.673 102.929 12.540 1.00 18.62 337 VAL A C 1
ATOM 2437 O O . VAL A 1 337 ? 9.242 103.561 11.568 1.00 18.02 337 VAL A O 1
ATOM 2441 N N . ASP A 1 338 ? 10.399 101.818 12.420 1.00 19.48 338 ASP A N 1
ATOM 2442 C CA . ASP A 1 338 ? 10.540 101.097 11.154 1.00 19.78 338 ASP A CA 1
ATOM 2443 C C . ASP A 1 338 ? 9.437 100.048 11.063 1.00 23.00 338 ASP A C 1
ATOM 2444 O O . ASP A 1 338 ? 9.335 99.177 11.935 1.00 22.46 338 ASP A O 1
ATOM 2449 N N . GLN A 1 339 ? 8.623 100.115 10.011 1.00 20.67 339 GLN A N 1
ATOM 2450 C CA . GLN A 1 339 ? 7.524 99.171 9.883 1.00 24.02 339 GLN A CA 1
ATOM 2451 C C . GLN A 1 339 ? 7.256 98.917 8.410 1.00 23.84 339 GLN A C 1
ATOM 2452 O O . GLN A 1 339 ? 7.676 99.683 7.539 1.00 23.19 339 GLN A O 1
ATOM 2458 N N . GLU A 1 340 ? 6.566 97.813 8.145 1.00 25.15 340 GLU A N 1
ATOM 2459 C CA . GLU A 1 340 ? 6.274 97.383 6.787 1.00 24.80 340 GLU A CA 1
ATOM 2460 C C . GLU A 1 340 ? 5.018 98.086 6.297 1.00 28.18 340 GLU A C 1
ATOM 2461 O O . GLU A 1 340 ? 3.959 97.999 6.929 1.00 29.08 340 GLU A O 1
ATOM 2467 N N . ILE A 1 341 ? 5.135 98.775 5.172 1.00 26.49 341 ILE A N 1
ATOM 2468 C CA . ILE A 1 341 ? 4.003 99.409 4.516 1.00 28.53 341 ILE A CA 1
ATOM 2469 C C . ILE A 1 341 ? 4.005 98.968 3.063 1.00 31.32 341 ILE A C 1
ATOM 2470 O O . ILE A 1 341 ? 5.021 99.114 2.371 1.00 31.52 341 ILE A O 1
ATOM 2475 N N . LYS A 1 342 ? 2.879 98.411 2.613 1.00 33.31 342 LYS A N 1
ATOM 2476 C CA . LYS A 1 342 ? 2.734 97.917 1.243 1.00 35.93 342 LYS A CA 1
ATOM 2477 C C . LYS A 1 342 ? 3.866 96.959 0.880 1.00 36.54 342 LYS A C 1
ATOM 2478 O O . LYS A 1 342 ? 4.416 96.997 -0.222 1.00 37.92 342 LYS A O 1
ATOM 2484 N N . GLY A 1 343 ? 4.236 96.104 1.832 1.00 38.40 343 GLY A N 1
ATOM 2485 C CA . GLY A 1 343 ? 5.212 95.065 1.583 1.00 37.51 343 GLY A CA 1
ATOM 2486 C C . GLY A 1 343 ? 6.661 95.496 1.621 1.00 37.33 343 GLY A C 1
ATOM 2487 O O . GLY A 1 343 ? 7.539 94.667 1.347 1.00 41.78 343 GLY A O 1
ATOM 2488 N N . GLN A 1 344 ? 6.949 96.754 1.947 1.00 33.94 344 GLN A N 1
ATOM 2489 C CA . GLN A 1 344 ? 8.315 97.253 2.015 1.00 33.70 344 GLN A CA 1
ATOM 2490 C C . GLN A 1 344 ? 8.590 97.800 3.410 1.00 28.95 344 GLN A C 1
ATOM 2491 O O . GLN A 1 344 ? 7.734 98.459 4.005 1.00 28.33 344 GLN A O 1
ATOM 2497 N N . MET A 1 345 ? 9.787 97.528 3.924 1.00 28.70 345 MET A N 1
ATOM 2498 C CA . MET A 1 345 ? 10.197 98.100 5.199 1.00 29.58 345 MET A CA 1
ATOM 2499 C C . MET A 1 345 ? 10.477 99.587 5.014 1.00 28.67 345 MET A C 1
ATOM 2500 O O . MET A 1 345 ? 11.310 99.969 4.188 1.00 26.11 345 MET A O 1
ATOM 2505 N N . ARG A 1 346 ? 9.777 100.425 5.769 1.00 23.72 346 ARG A N 1
ATOM 2506 C CA . ARG A 1 346 ? 9.928 101.866 5.673 1.00 22.74 346 ARG A CA 1
ATOM 2507 C C . ARG A 1 346 ? 10.406 102.438 7.006 1.00 21.53 346 ARG A C 1
ATOM 2508 O O . ARG A 1 346 ? 10.038 101.949 8.080 1.00 20.89 346 ARG A O 1
ATOM 2516 N N . LYS A 1 347 ? 11.226 103.488 6.925 1.00 20.77 347 LYS A N 1
ATOM 2517 C CA . LYS A 1 347 ? 11.619 104.279 8.096 1.00 21.48 347 LYS A CA 1
ATOM 2518 C C . LYS A 1 347 ? 10.578 105.377 8.265 1.00 17.50 347 LYS A C 1
ATOM 2519 O O . LYS A 1 347 ? 10.577 106.365 7.524 1.00 16.60 347 LYS A O 1
ATOM 2525 N N . THR A 1 348 ? 9.670 105.206 9.225 1.00 17.60 348 THR A N 1
ATOM 2526 C CA . THR A 1 348 ? 8.518 106.091 9.301 1.00 17.57 348 THR A CA 1
ATOM 2527 C C . THR A 1 348 ? 8.572 107.002 10.518 1.00 16.68 348 THR A C 1
ATOM 2528 O O . THR A 1 348 ? 9.326 106.790 11.482 1.00 16.64 348 THR A O 1
ATOM 2532 N N . ALA A 1 349 ? 7.765 108.048 10.425 1.00 14.66 349 ALA A N 1
ATOM 2533 C CA . ALA A 1 349 ? 7.441 108.927 11.532 1.00 13.92 349 ALA A CA 1
ATOM 2534 C C . ALA A 1 349 ? 5.933 108.855 11.706 1.00 14.21 349 ALA A C 1
ATOM 2535 O O . ALA A 1 349 ? 5.199 108.892 10.713 1.00 14.50 349 ALA A O 1
ATOM 2537 N N . VAL A 1 350 ? 5.470 108.722 12.952 1.00 12.53 350 VAL A N 1
ATOM 2538 C CA . VAL A 1 350 ? 4.054 108.543 13.250 1.00 13.28 350 VAL A CA 1
ATOM 2539 C C . VAL A 1 350 ? 3.620 109.613 14.240 1.00 12.02 350 VAL A C 1
ATOM 2540 O O . VAL A 1 350 ? 4.302 109.857 15.242 1.00 11.96 350 VAL A O 1
ATOM 2544 N N . HIS A 1 351 ? 2.472 110.238 13.974 1.00 12.13 351 HIS A N 1
ATOM 2545 C CA . HIS A 1 351 ? 2.065 111.402 14.759 1.00 12.94 351 HIS A CA 1
ATOM 2546 C C . HIS A 1 351 ? 0.550 111.436 14.883 1.00 14.01 351 HIS A C 1
ATOM 2547 O O . HIS A 1 351 ? -0.156 111.450 13.869 1.00 12.60 351 HIS A O 1
ATOM 2554 N N . PHE A 1 352 ? 0.059 111.472 16.121 1.00 13.05 352 PHE A N 1
ATOM 2555 C CA . PHE A 1 352 ? -1.378 111.527 16.403 1.00 13.39 352 PHE A CA 1
ATOM 2556 C C . PHE A 1 352 ? -1.719 112.958 16.782 1.00 12.66 352 PHE A C 1
ATOM 2557 O O . PHE A 1 352 ? -1.463 113.395 17.907 1.00 13.00 352 PHE A O 1
ATOM 2565 N N . ASP A 1 353 ? -2.285 113.688 15.835 1.00 12.70 353 ASP A N 1
ATOM 2566 C CA . ASP A 1 353 ? -2.434 115.119 15.982 1.00 13.47 353 ASP A CA 1
ATOM 2567 C C . ASP A 1 353 ? -3.655 115.464 16.821 1.00 12.40 353 ASP A C 1
ATOM 2568 O O . ASP A 1 353 ? -4.607 114.687 16.938 1.00 13.00 353 ASP A O 1
ATOM 2573 N N . ARG A 1 354 ? -3.609 116.664 17.400 1.00 11.89 354 ARG A N 1
ATOM 2574 C CA . ARG A 1 354 ? -4.795 117.258 18.008 1.00 12.27 354 ARG A CA 1
ATOM 2575 C C . ARG A 1 354 ? -5.997 117.207 17.082 1.00 14.42 354 ARG A C 1
ATOM 2576 O O . ARG A 1 354 ? -7.126 117.037 17.549 1.00 13.94 354 ARG A O 1
ATOM 2584 N N . ASN A 1 355 ? -5.781 117.324 15.769 1.00 12.86 355 ASN A N 1
ATOM 2585 C CA . ASN A 1 355 ? -6.905 117.393 14.842 1.00 12.56 355 ASN A CA 1
ATOM 2586 C C . ASN A 1 355 ? -7.598 116.052 14.613 1.00 14.74 355 ASN A C 1
ATOM 2587 O O . ASN A 1 355 ? -8.548 115.998 13.825 1.00 14.43 355 ASN A O 1
ATOM 2592 N N . GLY A 1 356 ? -7.168 114.982 15.278 1.00 12.97 356 GLY A N 1
ATOM 2593 C CA . GLY A 1 356 ? -7.858 113.713 15.191 1.00 14.85 356 GLY A CA 1
ATOM 2594 C C . GLY A 1 356 ? -7.392 112.796 14.086 1.00 15.44 356 GLY A C 1
ATOM 2595 O O . GLY A 1 356 ? -7.950 111.699 13.932 1.00 14.68 356 GLY A O 1
ATOM 2596 N N . PHE A 1 357 ? -6.391 113.201 13.314 1.00 14.70 357 PHE A N 1
ATOM 2597 C CA . PHE A 1 357 ? -5.817 112.355 12.286 1.00 15.30 357 PHE A CA 1
ATOM 2598 C C . PHE A 1 357 ? -4.508 111.767 12.790 1.00 14.50 357 PHE A C 1
ATOM 2599 O O . PHE A 1 357 ? -3.713 112.451 13.441 1.00 12.49 357 PHE A O 1
ATOM 2607 N N . GLY A 1 358 ? -4.304 110.478 12.494 1.00 15.58 358 GLY A N 1
ATOM 2608 C CA . GLY A 1 358 ? -3.062 109.806 12.781 1.00 14.77 358 GLY A CA 1
ATOM 2609 C C . GLY A 1 358 ? -2.271 109.697 11.497 1.00 16.32 358 GLY A C 1
ATOM 2610 O O . GLY A 1 358 ? -2.739 109.112 10.514 1.00 16.78 358 GLY A O 1
ATOM 2611 N N . TYR A 1 359 ? -1.080 110.293 11.499 1.00 14.25 359 TYR A N 1
ATOM 2612 C CA . TYR A 1 359 ? -0.256 110.453 10.307 1.00 14.01 359 TYR A CA 1
ATOM 2613 C C . TYR A 1 359 ? 0.932 109.501 10.349 1.00 16.83 359 TYR A C 1
ATOM 2614 O O . TYR A 1 359 ? 1.548 109.310 11.402 1.00 16.45 359 TYR A O 1
ATOM 2623 N N . THR A 1 360 ? 1.249 108.909 9.198 1.00 16.40 360 THR A N 1
ATOM 2624 C CA . THR A 1 360 ? 2.480 108.158 8.989 1.00 14.87 360 THR A CA 1
ATOM 2625 C C . THR A 1 360 ? 3.199 108.791 7.807 1.00 15.01 360 THR A C 1
ATOM 2626 O O . THR A 1 360 ? 2.619 108.920 6.722 1.00 16.07 360 THR A O 1
ATOM 2630 N N . LEU A 1 361 ? 4.449 109.190 8.021 1.00 14.92 361 LEU A N 1
ATOM 2631 C CA . LEU A 1 361 ? 5.279 109.770 6.981 1.00 16.83 361 LEU A CA 1
ATOM 2632 C C . LEU A 1 361 ? 6.555 108.955 6.848 1.00 16.31 361 LEU A C 1
ATOM 2633 O O . LEU A 1 361 ? 6.953 108.231 7.766 1.00 16.07 361 LEU A O 1
ATOM 2638 N N . ASP A 1 362 ? 7.191 109.058 5.686 1.00 15.67 362 ASP A N 1
ATOM 2639 C CA . ASP A 1 362 ? 8.585 108.641 5.569 1.00 17.55 362 ASP A CA 1
ATOM 2640 C C . ASP A 1 362 ? 9.430 109.640 6.348 1.00 15.48 362 ASP A C 1
ATOM 2641 O O . ASP A 1 362 ? 9.379 110.838 6.054 1.00 15.19 362 ASP A O 1
ATOM 2646 N N . ARG A 1 363 ? 10.164 109.187 7.374 1.00 15.00 363 ARG A N 1
ATOM 2647 C CA . ARG A 1 363 ? 10.855 110.185 8.189 1.00 14.17 363 ARG A CA 1
ATOM 2648 C C . ARG A 1 363 ? 12.162 110.655 7.570 1.00 15.80 363 ARG A C 1
ATOM 2649 O O . ARG A 1 363 ? 12.766 111.600 8.090 1.00 15.22 363 ARG A O 1
ATOM 2657 N N . VAL A 1 364 ? 12.615 110.028 6.486 1.00 16.66 364 VAL A N 1
ATOM 2658 C CA . VAL A 1 364 ? 13.784 110.534 5.760 1.00 18.13 364 VAL A CA 1
ATOM 2659 C C . VAL A 1 364 ? 13.382 111.613 4.762 1.00 17.07 364 VAL A C 1
ATOM 2660 O O . VAL A 1 364 ? 13.960 112.705 4.750 1.00 18.77 364 VAL A O 1
ATOM 2664 N N . THR A 1 365 ? 12.363 111.332 3.939 1.00 19.04 365 THR A N 1
ATOM 2665 C CA . THR A 1 365 ? 11.967 112.206 2.835 1.00 19.65 365 THR A CA 1
ATOM 2666 C C . THR A 1 365 ? 10.776 113.098 3.151 1.00 18.31 365 THR A C 1
ATOM 2667 O O . THR A 1 365 ? 10.553 114.087 2.438 1.00 19.88 365 THR A O 1
ATOM 2671 N N . GLY A 1 366 ? 9.987 112.756 4.170 1.00 15.68 366 GLY A N 1
ATOM 2672 C CA . GLY A 1 366 ? 8.770 113.484 4.464 1.00 15.85 366 GLY A CA 1
ATOM 2673 C C . GLY A 1 366 ? 7.584 113.121 3.596 1.00 16.83 366 GLY A C 1
ATOM 2674 O O . GLY A 1 366 ? 6.549 113.791 3.683 1.00 18.09 366 GLY A O 1
ATOM 2675 N N . GLU A 1 367 ? 7.696 112.081 2.775 1.00 16.69 367 GLU A N 1
ATOM 2676 C CA . GLU A 1 367 ? 6.559 111.605 1.996 1.00 18.28 367 GLU A CA 1
ATOM 2677 C C . GLU A 1 367 ? 5.399 111.201 2.906 1.00 18.28 367 GLU A C 1
ATOM 2678 O O . GLU A 1 367 ? 5.589 110.505 3.909 1.00 16.57 367 GLU A O 1
ATOM 2684 N N . LEU A 1 368 ? 4.194 111.638 2.538 1.00 17.62 368 LEU A N 1
ATOM 2685 C CA . LEU A 1 368 ? 2.974 111.334 3.282 1.00 15.47 368 LEU A CA 1
ATOM 2686 C C . LEU A 1 368 ? 2.445 109.957 2.887 1.00 18.31 368 LEU A C 1
ATOM 2687 O O . LEU A 1 368 ? 2.122 109.718 1.712 1.00 18.32 368 LEU A O 1
ATOM 2692 N N . LEU A 1 369 ? 2.344 109.053 3.863 1.00 17.26 369 LEU A N 1
ATOM 2693 C CA . LEU A 1 369 ? 1.991 107.663 3.605 1.00 16.29 369 LEU A CA 1
ATOM 2694 C C . LEU A 1 369 ? 0.583 107.309 4.059 1.00 20.16 369 LEU A C 1
ATOM 2695 O O . LEU A 1 369 ? -0.163 106.666 3.316 1.00 19.34 369 LEU A O 1
ATOM 2700 N N . VAL A 1 370 ? 0.208 107.689 5.277 1.00 17.62 370 VAL A N 1
ATOM 2701 C CA . VAL A 1 370 ? -1.092 107.354 5.850 1.00 16.15 370 VAL A CA 1
ATOM 2702 C C . VAL A 1 370 ? -1.621 108.590 6.570 1.00 17.63 370 VAL A C 1
ATOM 2703 O O . VAL A 1 370 ? -0.854 109.318 7.212 1.00 17.57 370 VAL A O 1
ATOM 2707 N N . ALA A 1 371 ? -2.929 108.842 6.460 1.00 17.04 371 ALA A N 1
ATOM 2708 C CA . ALA A 1 371 ? -3.566 109.900 7.253 1.00 18.97 371 ALA A CA 1
ATOM 2709 C C . ALA A 1 371 ? -5.035 109.531 7.436 1.00 19.55 371 ALA A C 1
ATOM 2710 O O . ALA A 1 371 ? -5.836 109.733 6.522 1.00 18.69 371 ALA A O 1
ATOM 2712 N N . GLU A 1 372 ? -5.384 109.023 8.619 1.00 16.82 372 GLU A N 1
ATOM 2713 C CA . GLU A 1 372 ? -6.731 108.539 8.893 1.00 16.87 372 GLU A CA 1
ATOM 2714 C C . GLU A 1 372 ? -7.145 108.957 10.301 1.00 17.80 372 GLU A C 1
ATOM 2715 O O . GLU A 1 372 ? -6.300 109.189 11.163 1.00 15.13 372 GLU A O 1
ATOM 2721 N N . LYS A 1 373 ? -8.461 109.043 10.526 1.00 17.00 373 LYS A N 1
ATOM 2722 C CA . LYS A 1 373 ? -8.984 109.467 11.825 1.00 17.03 373 LYS A CA 1
ATOM 2723 C C . LYS A 1 373 ? -8.782 108.369 12.863 1.00 17.21 373 LYS A C 1
ATOM 2724 O O . LYS A 1 373 ? -9.115 107.205 12.617 1.00 17.99 373 LYS A O 1
ATOM 2730 N N . PHE A 1 374 ? -8.252 108.733 14.035 1.00 16.11 374 PHE A N 1
ATOM 2731 C CA . PHE A 1 374 ? -8.113 107.763 15.114 1.00 17.04 374 PHE A CA 1
ATOM 2732 C C . PHE A 1 374 ? -9.231 107.875 16.147 1.00 17.88 374 PHE A C 1
ATOM 2733 O O . PHE A 1 374 ? -9.201 107.177 17.169 1.00 17.51 374 PHE A O 1
ATOM 2741 N N . ASP A 1 375 ? -10.225 108.718 15.882 1.00 16.78 375 ASP A N 1
ATOM 2742 C CA . ASP A 1 375 ? -11.500 108.734 16.597 1.00 18.64 375 ASP A CA 1
ATOM 2743 C C . ASP A 1 375 ? -12.548 109.073 15.549 1.00 18.77 375 ASP A C 1
ATOM 2744 O O . ASP A 1 375 ? -12.478 110.141 14.938 1.00 18.16 375 ASP A O 1
ATOM 2749 N N . LYS A 1 376 ? -13.487 108.163 15.302 1.00 19.83 376 LYS A N 1
ATOM 2750 C CA . LYS A 1 376 ? -14.387 108.381 14.174 1.00 21.46 376 LYS A CA 1
ATOM 2751 C C . LYS A 1 376 ? -15.456 109.429 14.462 1.00 23.38 376 LYS A C 1
ATOM 2752 O O . LYS A 1 376 ? -16.220 109.769 13.553 1.00 20.72 376 LYS A O 1
ATOM 2758 N N . ALA A 1 377 ? -15.520 109.957 15.693 1.00 22.04 377 ALA A N 1
ATOM 2759 C CA . ALA A 1 377 ? -16.353 111.129 15.959 1.00 22.09 377 ALA A CA 1
ATOM 2760 C C . ALA A 1 377 ? -15.841 112.381 15.248 1.00 20.94 377 ALA A C 1
ATOM 2761 O O . ALA A 1 377 ? -16.617 113.329 15.059 1.00 21.14 377 ALA A O 1
ATOM 2763 N N . VAL A 1 378 ? -14.560 112.399 14.855 1.00 19.56 378 VAL A N 1
ATOM 2764 C CA . VAL A 1 378 ? -13.957 113.563 14.204 1.00 17.98 378 VAL A CA 1
ATOM 2765 C C . VAL A 1 378 ? -14.744 113.922 12.948 1.00 19.45 378 VAL A C 1
ATOM 2766 O O . VAL A 1 378 ? -15.064 113.055 12.125 1.00 19.96 378 VAL A O 1
ATOM 2770 N N . ASN A 1 379 ? -15.077 115.211 12.800 1.00 18.14 379 ASN A N 1
ATOM 2771 C CA . ASN A 1 379 ? -15.984 115.627 11.731 1.00 19.51 379 ASN A CA 1
ATOM 2772 C C . ASN A 1 379 ? -15.608 116.941 11.053 1.00 19.60 379 ASN A C 1
ATOM 2773 O O . ASN A 1 379 ? -16.267 117.319 10.085 1.00 20.99 379 ASN A O 1
ATOM 2778 N N . TRP A 1 380 ? -14.583 117.650 11.519 1.00 19.34 380 TRP A N 1
ATOM 2779 C CA . TRP A 1 380 ? -14.253 118.926 10.895 1.00 19.73 380 TRP A CA 1
ATOM 2780 C C . TRP A 1 380 ? -13.730 118.763 9.466 1.00 19.24 380 TRP A C 1
ATOM 2781 O O . TRP A 1 380 ? -13.825 119.705 8.671 1.00 18.18 380 TRP A O 1
ATOM 2792 N N . ALA A 1 381 ? -13.159 117.606 9.138 1.00 17.09 381 ALA A N 1
ATOM 2793 C CA . ALA A 1 381 ? -12.694 117.288 7.796 1.00 18.19 381 ALA A CA 1
ATOM 2794 C C . ALA A 1 381 ? -13.200 115.902 7.430 1.00 20.62 381 ALA A C 1
ATOM 2795 O O . ALA A 1 381 ? -13.333 115.030 8.290 1.00 19.22 381 ALA A O 1
ATOM 2797 N N . SER A 1 382 ? -13.502 115.711 6.146 1.00 19.07 382 SER A N 1
ATOM 2798 C CA . SER A 1 382 ? -13.951 114.402 5.698 1.00 19.25 382 SER A CA 1
ATOM 2799 C C . SER A 1 382 ? -12.786 113.424 5.622 1.00 18.93 382 SER A C 1
ATOM 2800 O O . SER A 1 382 ? -12.939 112.241 5.941 1.00 19.87 382 SER A O 1
ATOM 2803 N N . HIS A 1 383 ? -11.616 113.902 5.208 1.00 17.84 383 HIS A N 1
ATOM 2804 C CA . HIS A 1 383 ? -10.442 113.074 4.957 1.00 19.49 383 HIS A CA 1
ATOM 2805 C C . HIS A 1 383 ? -9.281 114.004 4.640 1.00 17.71 383 HIS A C 1
ATOM 2806 O O . HIS A 1 383 ? -9.461 115.208 4.441 1.00 16.96 383 HIS A O 1
ATOM 2813 N N . VAL A 1 384 ? -8.085 113.427 4.611 1.00 16.38 384 VAL A N 1
ATOM 2814 C CA . VAL A 1 384 ? -6.882 114.112 4.161 1.00 16.40 384 VAL A CA 1
ATOM 2815 C C . VAL A 1 384 ? -6.612 113.677 2.727 1.00 18.07 384 VAL A C 1
ATOM 2816 O O . VAL A 1 384 ? -6.469 112.478 2.455 1.00 19.81 384 VAL A O 1
ATOM 2820 N N . ASP A 1 385 ? -6.574 114.645 1.817 1.00 20.54 385 ASP A N 1
ATOM 2821 C CA . ASP A 1 385 ? -6.317 114.377 0.401 1.00 21.36 385 ASP A CA 1
ATOM 2822 C C . ASP A 1 385 ? -4.864 113.953 0.231 1.00 21.22 385 ASP A C 1
ATOM 2823 O O . ASP A 1 385 ? -3.955 114.704 0.593 1.00 19.34 385 ASP A O 1
ATOM 2828 N N . MET A 1 386 ? -4.633 112.752 -0.307 1.00 20.85 386 MET A N 1
ATOM 2829 C CA . MET A 1 386 ? -3.279 112.213 -0.290 1.00 20.93 386 MET A CA 1
ATOM 2830 C C . MET A 1 386 ? -2.380 112.828 -1.351 1.00 22.00 386 MET A C 1
ATOM 2831 O O . MET A 1 386 ? -1.157 112.792 -1.191 1.00 22.48 386 MET A O 1
ATOM 2836 N N . LYS A 1 387 ? -2.953 113.395 -2.413 1.00 23.04 387 LYS A N 1
ATOM 2837 C CA . LYS A 1 387 ? -2.163 114.088 -3.428 1.00 20.49 387 LYS A CA 1
ATOM 2838 C C . LYS A 1 387 ? -1.705 115.452 -2.920 1.00 22.68 387 LYS A C 1
ATOM 2839 O O . LYS A 1 387 ? -0.502 115.741 -2.866 1.00 22.63 387 LYS A O 1
ATOM 2845 N N . SER A 1 388 ? -2.655 116.298 -2.513 1.00 21.22 388 SER A N 1
ATOM 2846 C CA . SER A 1 388 ? -2.317 117.620 -1.999 1.00 20.78 388 SER A CA 1
ATOM 2847 C C . SER A 1 388 ? -1.826 117.598 -0.551 1.00 19.45 388 SER A C 1
ATOM 2848 O O . SER A 1 388 ? -1.202 118.567 -0.118 1.00 19.50 388 SER A O 1
ATOM 2851 N N . GLY A 1 389 ? -2.101 116.540 0.209 1.00 18.93 389 GLY A N 1
ATOM 2852 C CA . GLY A 1 389 ? -1.759 116.506 1.625 1.00 19.54 389 GLY A CA 1
ATOM 2853 C C . GLY A 1 389 ? -2.623 117.357 2.539 1.00 18.55 389 GLY A C 1
ATOM 2854 O O . GLY A 1 389 ? -2.352 117.409 3.747 1.00 18.57 389 GLY A O 1
ATOM 2855 N N . ARG A 1 390 ? -3.671 118.001 2.021 1.00 17.88 390 ARG A N 1
ATOM 2856 C CA . ARG A 1 390 ? -4.480 118.943 2.783 1.00 18.75 390 ARG A CA 1
ATOM 2857 C C . ARG A 1 390 ? -5.782 118.305 3.254 1.00 18.01 390 ARG A C 1
ATOM 2858 O O . ARG A 1 390 ? -6.441 117.588 2.491 1.00 18.20 390 ARG A O 1
ATOM 2866 N N . PRO A 1 391 ? -6.181 118.564 4.496 1.00 16.97 391 PRO A N 1
ATOM 2867 C CA . PRO A 1 391 ? -7.487 118.085 4.952 1.00 17.21 391 PRO A CA 1
ATOM 2868 C C . PRO A 1 391 ? -8.593 118.855 4.252 1.00 18.67 391 PRO A C 1
ATOM 2869 O O . PRO A 1 391 ? -8.488 120.066 4.033 1.00 19.16 391 PRO A O 1
ATOM 2873 N N . GLN A 1 392 ? -9.653 118.136 3.885 1.00 19.47 392 GLN A N 1
ATOM 2874 C CA . GLN A 1 392 ? -10.779 118.716 3.151 1.00 19.18 392 GLN A CA 1
ATOM 2875 C C . GLN A 1 392 ? -11.829 119.153 4.167 1.00 20.13 392 GLN A C 1
ATOM 2876 O O . GLN A 1 392 ? -12.554 118.324 4.720 1.00 17.71 392 GLN A O 1
ATOM 2882 N N . VAL A 1 393 ? -11.932 120.466 4.390 1.00 18.89 393 VAL A N 1
ATOM 2883 C CA . VAL A 1 393 ? -12.747 120.984 5.483 1.00 18.73 393 VAL A CA 1
ATOM 2884 C C . VAL A 1 393 ? -14.227 120.823 5.155 1.00 21.22 393 VAL A C 1
ATOM 2885 O O . VAL A 1 393 ? -14.681 121.076 4.024 1.00 22.41 393 VAL A O 1
ATOM 2889 N N . VAL A 1 394 ? -14.990 120.385 6.144 1.00 21.85 394 VAL A N 1
ATOM 2890 C CA . VAL A 1 394 ? -16.426 120.192 6.008 1.00 22.66 394 VAL A CA 1
ATOM 2891 C C . VAL A 1 394 ? -17.088 121.476 6.488 1.00 24.29 394 VAL A C 1
ATOM 2892 O O . VAL A 1 394 ? -16.964 121.843 7.661 1.00 21.93 394 VAL A O 1
ATOM 2896 N N . SER A 1 395 ? -17.792 122.157 5.579 1.00 25.08 395 SER A N 1
ATOM 2897 C CA . SER A 1 395 ? -18.051 123.585 5.762 1.00 26.34 395 SER A CA 1
ATOM 2898 C C . SER A 1 395 ? -18.939 123.869 6.970 1.00 27.81 395 SER A C 1
ATOM 2899 O O . SER A 1 395 ? -18.811 124.934 7.588 1.00 26.34 395 SER A O 1
ATOM 2902 N N . GLN A 1 396 ? -19.830 122.936 7.327 1.00 24.49 396 GLN A N 1
ATOM 2903 C CA . GLN A 1 396 ? -20.701 123.117 8.486 1.00 25.59 396 GLN A CA 1
ATOM 2904 C C . GLN A 1 396 ? -19.897 123.280 9.777 1.00 27.39 396 GLN A C 1
ATOM 2905 O O . GLN A 1 396 ? -20.321 123.994 10.695 1.00 25.87 396 GLN A O 1
ATOM 2911 N N . TYR A 1 397 ? -18.727 122.655 9.854 1.00 24.27 397 TYR A N 1
ATOM 2912 C CA . TYR A 1 397 ? -17.890 122.685 11.045 1.00 25.08 397 TYR A CA 1
ATOM 2913 C C . TYR A 1 397 ? -16.709 123.641 10.905 1.00 24.52 397 TYR A C 1
ATOM 2914 O O . TYR A 1 397 ? -15.822 123.657 11.769 1.00 23.09 397 TYR A O 1
ATOM 2923 N N . SER A 1 398 ? -16.693 124.445 9.842 1.00 22.97 398 SER A N 1
ATOM 2924 C CA . SER A 1 398 ? -15.681 125.477 9.653 1.00 23.58 398 SER A CA 1
ATOM 2925 C C . SER A 1 398 ? -16.095 126.732 10.413 1.00 26.10 398 SER A C 1
ATOM 2926 O O . SER A 1 398 ? -17.150 127.313 10.129 1.00 26.56 398 SER A O 1
ATOM 2929 N N . THR A 1 399 ? -15.276 127.147 11.387 1.00 24.05 399 THR A N 1
ATOM 2930 C CA . THR A 1 399 ? -15.620 128.350 12.139 1.00 24.40 399 THR A CA 1
ATOM 2931 C C . THR A 1 399 ? -15.474 129.605 11.283 1.00 25.42 399 THR A C 1
ATOM 2932 O O . THR A 1 399 ? -16.186 130.588 11.507 1.00 29.25 399 THR A O 1
ATOM 2936 N N . GLU A 1 400 ? -14.597 129.588 10.280 1.00 25.51 400 GLU A N 1
ATOM 2937 C CA . GLU A 1 400 ? -14.516 130.737 9.381 1.00 28.08 400 GLU A CA 1
ATOM 2938 C C . GLU A 1 400 ? -15.738 130.815 8.472 1.00 28.37 400 GLU A C 1
ATOM 2939 O O . GLU A 1 400 ? -16.273 131.906 8.233 1.00 28.81 400 GLU A O 1
ATOM 2945 N N . TYR A 1 401 ? -16.187 129.670 7.948 1.00 26.86 401 TYR A N 1
ATOM 2946 C CA . TYR A 1 401 ? -17.359 129.654 7.073 1.00 29.27 401 TYR A CA 1
ATOM 2947 C C . TYR A 1 401 ? -18.590 130.196 7.789 1.00 32.62 401 TYR A C 1
ATOM 2948 O O . TYR A 1 401 ? -19.353 130.993 7.230 1.00 31.14 401 TYR A O 1
ATOM 2957 N N . ASN A 1 402 ? -18.810 129.766 9.027 1.00 28.13 402 ASN A N 1
ATOM 2958 C CA . ASN A 1 402 ? -19.978 130.258 9.746 1.00 30.55 402 ASN A CA 1
ATOM 2959 C C . ASN A 1 402 ? -19.805 131.716 10.146 1.00 31.44 402 ASN A C 1
ATOM 2960 O O . ASN A 1 402 ? -20.793 132.454 10.227 1.00 33.56 402 ASN A O 1
ATOM 2965 N N . GLY A 1 403 ? -18.572 132.152 10.360 1.00 30.49 403 GLY A N 1
ATOM 2966 C CA . GLY A 1 403 ? -18.252 133.562 10.446 1.00 31.35 403 GLY A CA 1
ATOM 2967 C C . GLY A 1 403 ? -18.004 134.021 11.875 1.00 31.24 403 GLY A C 1
ATOM 2968 O O . GLY A 1 403 ? -18.300 133.332 12.855 1.00 28.05 403 GLY A O 1
ATOM 2969 N N . GLU A 1 404 ? -17.439 135.228 11.962 1.00 29.88 404 GLU A N 1
ATOM 2970 C CA . GLU A 1 404 ? -17.230 135.873 13.250 1.00 31.15 404 GLU A CA 1
ATOM 2971 C C . GLU A 1 404 ? -18.559 136.071 13.966 1.00 33.02 404 GLU A C 1
ATOM 2972 O O . GLU A 1 404 ? -19.576 136.397 13.350 1.00 32.78 404 GLU A O 1
ATOM 2978 N N . ASP A 1 405 ? -18.538 135.871 15.283 1.00 31.35 405 ASP A N 1
ATOM 2979 C CA . ASP A 1 405 ? -19.701 136.032 16.155 1.00 32.41 405 ASP A CA 1
ATOM 2980 C C . ASP A 1 405 ? -20.865 135.128 15.763 1.00 32.14 405 ASP A C 1
ATOM 2981 O O . ASP A 1 405 ? -22.017 135.413 16.110 1.00 33.11 405 ASP A O 1
ATOM 2986 N N . VAL A 1 406 ? -20.584 134.034 15.056 1.00 31.39 406 VAL A N 1
ATOM 2987 C CA . VAL A 1 406 ? -21.560 132.982 14.793 1.00 31.33 406 VAL A CA 1
ATOM 2988 C C . VAL A 1 406 ? -21.059 131.696 15.438 1.00 31.82 406 VAL A C 1
ATOM 2989 O O . VAL A 1 406 ? -19.889 131.328 15.276 1.00 29.56 406 VAL A O 1
ATOM 2993 N N . ASN A 1 407 ? -21.938 131.021 16.173 1.00 29.57 407 ASN A N 1
ATOM 2994 C CA . ASN A 1 407 ? -21.554 129.813 16.893 1.00 30.44 407 ASN A CA 1
ATOM 2995 C C . ASN A 1 407 ? -21.493 128.641 15.924 1.00 33.21 407 ASN A C 1
ATOM 2996 O O . ASN A 1 407 ? -22.499 128.297 15.291 1.00 30.65 407 ASN A O 1
ATOM 3001 N N . THR A 1 408 ? -20.320 128.028 15.803 1.00 26.28 408 THR A N 1
ATOM 3002 C CA . THR A 1 408 ? -20.193 126.759 15.103 1.00 27.20 408 THR A CA 1
ATOM 3003 C C . THR A 1 408 ? -20.449 125.643 16.111 1.00 26.49 408 THR A C 1
ATOM 3004 O O . THR A 1 408 ? -19.769 125.559 17.139 1.00 25.99 408 THR A O 1
ATOM 3008 N N . GLU A 1 409 ? -21.429 124.794 15.818 1.00 26.45 409 GLU A N 1
ATOM 3009 C CA . GLU A 1 409 ? -21.983 123.860 16.791 1.00 28.52 409 GLU A CA 1
ATOM 3010 C C . GLU A 1 409 ? -21.547 122.434 16.486 1.00 27.00 409 GLU A C 1
ATOM 3011 O O . GLU A 1 409 ? -21.668 121.971 15.346 1.00 26.14 409 GLU A O 1
ATOM 3017 N N . GLY A 1 410 ? -21.050 121.744 17.510 1.00 24.33 410 GLY A N 1
ATOM 3018 C CA . GLY A 1 410 ? -20.808 120.320 17.407 1.00 24.98 410 GLY A CA 1
ATOM 3019 C C . GLY A 1 410 ? -19.577 119.921 16.632 1.00 24.42 410 GLY A C 1
ATOM 3020 O O . GLY A 1 410 ? -19.560 118.833 16.041 1.00 22.64 410 GLY A O 1
ATOM 3021 N N . VAL A 1 411 ? -18.548 120.773 16.599 1.00 22.17 411 VAL A N 1
ATOM 3022 C CA . VAL A 1 411 ? -17.291 120.399 15.959 1.00 21.50 411 VAL A CA 1
ATOM 3023 C C . VAL A 1 411 ? -16.585 119.350 16.802 1.00 22.06 411 VAL A C 1
ATOM 3024 O O . VAL A 1 411 ? -16.455 119.502 18.025 1.00 20.24 411 VAL A O 1
ATOM 3028 N N . CYS A 1 412 ? -16.095 118.299 16.146 1.00 20.24 412 CYS A N 1
ATOM 3029 C CA . CYS A 1 412 ? -15.271 117.283 16.774 1.00 18.85 412 CYS A CA 1
ATOM 3030 C C . CYS A 1 412 ? -13.948 117.164 16.028 1.00 17.72 412 CYS A C 1
ATOM 3031 O O . CYS A 1 412 ? -13.949 116.982 14.804 1.00 17.71 412 CYS A O 1
ATOM 3034 N N . PRO A 1 413 ? -12.802 117.222 16.724 1.00 17.23 413 PRO A N 1
ATOM 3035 C CA . PRO A 1 413 ? -12.755 117.321 18.186 1.00 16.03 413 PRO A CA 1
ATOM 3036 C C . PRO A 1 413 ? -12.854 118.755 18.692 1.00 16.83 413 PRO A C 1
ATOM 3037 O O . PRO A 1 413 ? -12.727 119.711 17.918 1.00 14.57 413 PRO A O 1
ATOM 3041 N N . ALA A 1 414 ? -13.099 118.880 19.999 1.00 15.30 414 ALA A N 1
ATOM 3042 C CA . ALA A 1 414 ? -12.874 120.120 20.733 1.00 16.23 414 ALA A CA 1
ATOM 3043 C C . ALA A 1 414 ? -11.457 120.621 20.491 1.00 15.09 414 ALA A C 1
ATOM 3044 O O . ALA A 1 414 ? -10.595 119.854 20.048 1.00 15.32 414 ALA A O 1
ATOM 3046 N N . ALA A 1 415 ? -11.196 121.892 20.806 1.00 15.78 415 ALA A N 1
ATOM 3047 C CA . ALA A 1 415 ? -9.857 122.441 20.591 1.00 17.15 415 ALA A CA 1
ATOM 3048 C C . ALA A 1 415 ? -8.792 121.613 21.302 1.00 16.53 415 ALA A C 1
ATOM 3049 O O . ALA A 1 415 ? -7.684 121.439 20.781 1.00 15.54 415 ALA A O 1
ATOM 3051 N N . LEU A 1 416 ? -9.110 121.074 22.487 1.00 15.68 416 LEU A N 1
ATOM 3052 C CA . LEU A 1 416 ? -8.085 120.304 23.182 1.00 15.96 416 LEU A CA 1
ATOM 3053 C C . LEU A 1 416 ? -7.757 118.991 22.484 1.00 16.73 416 LEU A C 1
ATOM 3054 O O . LEU A 1 416 ? -6.883 118.263 22.980 1.00 15.58 416 LEU A O 1
ATOM 3059 N N . GLY A 1 417 ? -8.436 118.675 21.367 1.00 16.22 417 GLY A N 1
ATOM 3060 C CA . GLY A 1 417 ? -7.982 117.663 20.437 1.00 15.05 417 GLY A CA 1
ATOM 3061 C C . GLY A 1 417 ? -8.485 116.268 20.751 1.00 14.99 417 GLY A C 1
ATOM 3062 O O . GLY A 1 417 ? -9.058 115.991 21.809 1.00 14.74 417 GLY A O 1
ATOM 3063 N N . SER A 1 418 ? -8.275 115.369 19.788 1.00 13.00 418 SER A N 1
ATOM 3064 C CA . SER A 1 418 ? -8.513 113.950 20.036 1.00 15.36 418 SER A CA 1
ATOM 3065 C C . SER A 1 418 ? -7.380 113.327 20.837 1.00 14.27 418 SER A C 1
ATOM 3066 O O . SER A 1 418 ? -7.565 112.264 21.432 1.00 14.62 418 SER A O 1
ATOM 3069 N N . LYS A 1 419 ? -6.208 113.951 20.816 1.00 13.80 419 LYS A N 1
ATOM 3070 C CA . LYS A 1 419 ? -5.111 113.664 21.724 1.00 13.58 419 LYS A CA 1
ATOM 3071 C C . LYS A 1 419 ? -4.453 114.993 22.052 1.00 13.75 419 LYS A C 1
ATOM 3072 O O . LYS A 1 419 ? -4.250 115.825 21.162 1.00 15.19 419 LYS A O 1
ATOM 3078 N N . ASN A 1 420 ? -4.140 115.200 23.327 1.00 13.82 420 ASN A N 1
ATOM 3079 C CA . ASN A 1 420 ? -3.391 116.387 23.711 1.00 13.76 420 ASN A CA 1
ATOM 3080 C C . ASN A 1 420 ? -1.943 115.995 24.003 1.00 14.84 420 ASN A C 1
ATOM 3081 O O . ASN A 1 420 ? -1.413 115.088 23.354 1.00 13.16 420 ASN A O 1
ATOM 3086 N N . GLN A 1 421 ? -1.300 116.652 24.978 1.00 13.77 421 GLN A N 1
ATOM 3087 C CA . GLN A 1 421 ? 0.139 116.462 25.194 1.00 13.47 421 GLN A CA 1
ATOM 3088 C C . GLN A 1 421 ? 0.509 115.010 25.494 1.00 13.75 421 GLN A C 1
ATOM 3089 O O . GLN A 1 421 ? 1.615 114.577 25.148 1.00 14.74 421 GLN A O 1
ATOM 3095 N N . GLN A 1 422 ? -0.383 114.250 26.151 1.00 13.75 422 GLN A N 1
ATOM 3096 C CA . GLN A 1 422 ? -0.079 112.913 26.667 1.00 14.05 422 GLN A CA 1
ATOM 3097 C C . GLN A 1 422 ? 0.541 112.033 25.576 1.00 13.85 422 GLN A C 1
ATOM 3098 O O . GLN A 1 422 ? -0.129 111.723 24.588 1.00 13.15 422 GLN A O 1
ATOM 3104 N N . PRO A 1 423 ? 1.808 111.624 25.699 1.00 12.55 423 PRO A N 1
ATOM 3105 C CA . PRO A 1 423 ? 2.465 110.921 24.586 1.00 12.09 423 PRO A CA 1
ATOM 3106 C C . PRO A 1 423 ? 2.058 109.461 24.482 1.00 11.38 423 PRO A C 1
ATOM 3107 O O . PRO A 1 423 ? 1.761 108.796 25.478 1.00 12.21 423 PRO A O 1
ATOM 3111 N N . VAL A 1 424 ? 2.094 108.952 23.247 1.00 11.31 424 VAL A N 1
ATOM 3112 C CA . VAL A 1 424 ? 1.721 107.571 22.957 1.00 11.47 424 VAL A CA 1
ATOM 3113 C C . VAL A 1 424 ? 2.867 106.623 23.279 1.00 12.16 424 VAL A C 1
ATOM 3114 O O . VAL A 1 424 ? 4.019 107.047 23.465 1.00 13.08 424 VAL A O 1
ATOM 3118 N N . SER A 1 425 ? 2.558 105.327 23.330 1.00 12.74 425 SER A N 1
ATOM 3119 C CA . SER A 1 425 ? 3.575 104.285 23.316 1.00 14.14 425 SER A CA 1
ATOM 3120 C C . SER A 1 425 ? 3.358 103.374 22.111 1.00 13.74 425 SER A C 1
ATOM 3121 O O . SER A 1 425 ? 2.291 103.374 21.474 1.00 13.84 425 SER A O 1
ATOM 3124 N N . TYR A 1 426 ? 4.394 102.598 21.797 1.00 13.72 426 TYR A N 1
ATOM 3125 C CA . TYR A 1 426 ? 4.394 101.681 20.662 1.00 13.76 426 TYR A CA 1
ATOM 3126 C C . TYR A 1 426 ? 4.954 100.343 21.117 1.00 16.16 426 TYR A C 1
ATOM 3127 O O . TYR A 1 426 ? 5.978 100.299 21.802 1.00 16.51 426 TYR A O 1
ATOM 3136 N N . SER A 1 427 ? 4.298 99.254 20.730 1.00 15.08 427 SER A N 1
ATOM 3137 C CA . SER A 1 427 ? 4.854 97.933 20.983 1.00 16.45 427 SER A CA 1
ATOM 3138 C C . SER A 1 427 ? 5.281 97.283 19.679 1.00 17.28 427 SER A C 1
ATOM 3139 O O . SER A 1 427 ? 4.426 97.009 18.822 1.00 17.20 427 SER A O 1
ATOM 3142 N N . PRO A 1 428 ? 6.568 96.982 19.494 1.00 17.12 428 PRO A N 1
ATOM 3143 C CA . PRO A 1 428 ? 6.960 96.186 18.318 1.00 21.34 428 PRO A CA 1
ATOM 3144 C C . PRO A 1 428 ? 6.406 94.773 18.357 1.00 20.89 428 PRO A C 1
ATOM 3145 O O . PRO A 1 428 ? 6.278 94.146 17.297 1.00 19.50 428 PRO A O 1
ATOM 3149 N N . GLN A 1 429 ? 6.053 94.265 19.543 1.00 20.99 429 GLN A N 1
ATOM 3150 C CA . GLN A 1 429 ? 5.474 92.930 19.642 1.00 19.69 429 GLN A CA 1
ATOM 3151 C C . GLN A 1 429 ? 4.130 92.871 18.934 1.00 21.37 429 GLN A C 1
ATOM 3152 O O . GLN A 1 429 ? 3.855 91.926 18.188 1.00 22.41 429 GLN A O 1
ATOM 3158 N N . THR A 1 430 ? 3.276 93.881 19.155 1.00 18.84 430 THR A N 1
ATOM 3159 C CA . THR A 1 430 ? 1.986 93.958 18.479 1.00 18.51 430 THR A CA 1
ATOM 3160 C C . THR A 1 430 ? 2.046 94.754 17.183 1.00 20.36 430 THR A C 1
ATOM 3161 O O . THR A 1 430 ? 1.216 94.538 16.291 1.00 19.65 430 THR A O 1
ATOM 3165 N N . GLY A 1 431 ? 2.989 95.683 17.059 1.00 17.81 431 GLY A N 1
ATOM 3166 C CA . GLY A 1 431 ? 2.951 96.624 15.958 1.00 20.42 431 GLY A CA 1
ATOM 3167 C C . GLY A 1 431 ? 1.915 97.716 16.102 1.00 18.91 431 GLY A C 1
ATOM 3168 O O . GLY A 1 431 ? 1.616 98.397 15.113 1.00 19.02 431 GLY A O 1
ATOM 3169 N N . TYR A 1 432 ? 1.355 97.906 17.298 1.00 16.80 432 TYR A N 1
ATOM 3170 C CA . TYR A 1 432 ? 0.323 98.902 17.548 1.00 17.74 432 TYR A CA 1
ATOM 3171 C C . TYR A 1 432 ? 0.878 100.086 18.331 1.00 16.08 432 TYR A C 1
ATOM 3172 O O . TYR A 1 432 ? 1.751 99.930 19.191 1.00 16.08 432 TYR A O 1
ATOM 3181 N N . PHE A 1 433 ? 0.322 101.263 18.050 1.00 16.07 433 PHE A N 1
ATOM 3182 C CA . PHE A 1 433 ? 0.430 102.424 18.923 1.00 15.31 433 PHE A CA 1
ATOM 3183 C C . PHE A 1 433 ? -0.737 102.447 19.903 1.00 13.20 433 PHE A C 1
ATOM 3184 O O . PHE A 1 433 ? -1.849 102.020 19.575 1.00 14.00 433 PHE A O 1
ATOM 3192 N N . TYR A 1 434 ? -0.482 102.966 21.111 1.00 13.01 434 TYR A N 1
ATOM 3193 C CA . TYR A 1 434 ? -1.492 103.064 22.159 1.00 11.67 434 TYR A CA 1
ATOM 3194 C C . TYR A 1 434 ? -1.729 104.530 22.481 1.00 14.71 434 TYR A C 1
ATOM 3195 O O . TYR A 1 434 ? -0.808 105.226 22.923 1.00 13.14 434 TYR A O 1
ATOM 3204 N N . ILE A 1 435 ? -2.965 104.988 22.275 1.00 14.61 435 ILE A N 1
ATOM 3205 C CA . ILE A 1 435 ? -3.321 106.407 22.306 1.00 13.86 435 ILE A CA 1
ATOM 3206 C C . ILE A 1 435 ? -4.144 106.681 23.555 1.00 15.97 435 ILE A C 1
ATOM 3207 O O . ILE A 1 435 ? -5.207 106.070 23.758 1.00 13.94 435 ILE A O 1
ATOM 3212 N N . SER A 1 436 ? -3.661 107.615 24.376 1.00 13.99 436 SER A N 1
ATOM 3213 C CA . SER A 1 436 ? -4.444 108.194 25.467 1.00 12.73 436 SER A CA 1
ATOM 3214 C C . SER A 1 436 ? -5.311 109.304 24.876 1.00 14.43 436 SER A C 1
ATOM 3215 O O . SER A 1 436 ? -4.865 110.440 24.687 1.00 13.42 436 SER A O 1
ATOM 3218 N N . GLY A 1 437 ? -6.567 108.976 24.590 1.00 15.08 437 GLY A N 1
ATOM 3219 C CA . GLY A 1 437 ? -7.411 109.811 23.759 1.00 15.49 437 GLY A CA 1
ATOM 3220 C C . GLY A 1 437 ? -8.470 110.603 24.500 1.00 16.09 437 GLY A C 1
ATOM 3221 O O . GLY A 1 437 ? -8.929 110.222 25.587 1.00 15.94 437 GLY A O 1
ATOM 3222 N N . ASN A 1 438 ? -8.833 111.729 23.896 1.00 14.99 438 ASN A N 1
ATOM 3223 C CA . ASN A 1 438 ? -9.947 112.555 24.323 1.00 15.20 438 ASN A CA 1
ATOM 3224 C C . ASN A 1 438 ? -11.139 112.272 23.414 1.00 15.83 438 ASN A C 1
ATOM 3225 O O . ASN A 1 438 ? -10.974 112.048 22.215 1.00 16.56 438 ASN A O 1
ATOM 3230 N N . HIS A 1 439 ? -12.339 112.275 23.986 1.00 16.17 439 HIS A N 1
ATOM 3231 C CA . HIS A 1 439 ? -13.562 111.973 23.235 1.00 15.47 439 HIS A CA 1
ATOM 3232 C C . HIS A 1 439 ? -14.556 113.120 23.450 1.00 16.95 439 HIS A C 1
ATOM 3233 O O . HIS A 1 439 ? -15.629 112.942 24.023 1.00 17.33 439 HIS A O 1
ATOM 3240 N N . VAL A 1 440 ? -14.164 114.317 22.995 1.00 17.42 440 VAL A N 1
ATOM 3241 C CA . VAL A 1 440 ? -14.779 115.587 23.385 1.00 15.93 440 VAL A CA 1
ATOM 3242 C C . VAL A 1 440 ? -15.047 116.417 22.137 1.00 18.31 440 VAL A C 1
ATOM 3243 O O . VAL A 1 440 ? -14.150 116.588 21.299 1.00 18.34 440 VAL A O 1
ATOM 3247 N N . CYS A 1 441 ? -16.266 116.954 22.022 1.00 16.80 441 CYS A N 1
ATOM 3248 C CA . CYS A 1 441 ? -16.632 117.894 20.965 1.00 18.15 441 CYS A CA 1
ATOM 3249 C C . CYS A 1 441 ? -16.916 119.262 21.574 1.00 20.05 441 CYS A C 1
ATOM 3250 O O . CYS A 1 441 ? -16.895 119.445 22.800 1.00 19.26 441 CYS A O 1
ATOM 3253 N N . MET A 1 442 ? -17.203 120.235 20.708 1.00 19.61 442 MET A N 1
ATOM 3254 C CA . MET A 1 442 ? -17.322 121.608 21.185 1.00 20.86 442 MET A CA 1
ATOM 3255 C C . MET A 1 442 ? -18.268 122.435 20.327 1.00 22.59 442 MET A C 1
ATOM 3256 O O . MET A 1 442 ? -18.537 122.117 19.164 1.00 20.74 442 MET A O 1
ATOM 3261 N N . ASP A 1 443 ? -18.761 123.514 20.930 1.00 21.44 443 ASP A N 1
ATOM 3262 C CA . ASP A 1 443 ? -19.221 124.693 20.206 1.00 23.61 443 ASP A CA 1
ATOM 3263 C C . ASP A 1 443 ? -18.109 125.730 20.262 1.00 22.19 443 ASP A C 1
ATOM 3264 O O . ASP A 1 443 ? -17.430 125.864 21.283 1.00 21.23 443 ASP A O 1
ATOM 3269 N N . TYR A 1 444 ? -17.931 126.465 19.169 1.00 21.33 444 TYR A N 1
ATOM 3270 C CA . TYR A 1 444 ? -16.798 127.369 19.016 1.00 21.73 444 TYR A CA 1
ATOM 3271 C C . TYR A 1 444 ? -17.297 128.602 18.280 1.00 23.66 444 TYR A C 1
ATOM 3272 O O . TYR A 1 444 ? -17.839 128.492 17.173 1.00 23.72 444 TYR A O 1
ATOM 3281 N N . GLU A 1 445 ? -17.166 129.764 18.908 1.00 25.40 445 GLU A N 1
ATOM 3282 C CA . GLU A 1 445 ? -17.611 131.016 18.299 1.00 26.15 445 GLU A CA 1
ATOM 3283 C C . GLU A 1 445 ? -16.453 131.998 18.211 1.00 25.56 445 GLU A C 1
ATOM 3284 O O . GLU A 1 445 ? -16.034 132.551 19.246 1.00 24.39 445 GLU A O 1
ATOM 3290 N N . PRO A 1 446 ? -15.918 132.271 17.026 1.00 25.94 446 PRO A N 1
ATOM 3291 C CA . PRO A 1 446 ? -14.805 133.215 16.921 1.00 25.44 446 PRO A CA 1
ATOM 3292 C C . PRO A 1 446 ? -15.295 134.656 16.921 1.00 28.30 446 PRO A C 1
ATOM 3293 O O . PRO A 1 446 ? -16.442 134.959 16.586 1.00 26.27 446 PRO A O 1
ATOM 3297 N N . PHE A 1 447 ? -14.391 135.554 17.308 1.00 26.07 447 PHE A N 1
ATOM 3298 C CA . PHE A 1 447 ? -14.664 136.979 17.222 1.00 26.34 447 PHE A CA 1
ATOM 3299 C C . PHE A 1 447 ? -13.341 137.721 17.110 1.00 29.84 447 PHE A C 1
ATOM 3300 O O . PHE A 1 447 ? -12.285 137.213 17.505 1.00 27.63 447 PHE A O 1
ATOM 3308 N N . GLU A 1 448 ? -13.408 138.925 16.540 1.00 30.06 448 GLU A N 1
ATOM 3309 C CA . GLU A 1 448 ? -12.194 139.672 16.237 1.00 33.06 448 GLU A CA 1
ATOM 3310 C C . GLU A 1 448 ? -11.541 140.193 17.513 1.00 31.13 448 GLU A C 1
ATOM 3311 O O . GLU A 1 448 ? -12.213 140.732 18.400 1.00 30.34 448 GLU A O 1
ATOM 3317 N N . VAL A 1 449 ? -10.218 140.027 17.601 1.00 29.66 449 VAL A N 1
ATOM 3318 C CA . VAL A 1 449 ? -9.445 140.514 18.736 1.00 30.28 449 VAL A CA 1
ATOM 3319 C C . VAL A 1 449 ? -8.221 141.268 18.230 1.00 31.89 449 VAL A C 1
ATOM 3320 O O . VAL A 1 449 ? -7.821 141.154 17.066 1.00 30.93 449 VAL A O 1
ATOM 3324 N N . GLU A 1 450 ? -7.637 142.060 19.130 1.00 30.54 450 GLU A N 1
ATOM 3325 C CA . GLU A 1 450 ? -6.465 142.874 18.844 1.00 31.26 450 GLU A CA 1
ATOM 3326 C C . GLU A 1 450 ? -5.330 142.489 19.779 1.00 30.18 450 GLU A C 1
ATOM 3327 O O . GLU A 1 450 ? -5.556 142.123 20.936 1.00 28.98 450 GLU A O 1
ATOM 3333 N N . TYR A 1 451 ? -4.102 142.581 19.265 1.00 28.91 451 TYR A N 1
ATOM 3334 C CA . TYR A 1 451 ? -2.924 142.124 19.987 1.00 29.02 451 TYR A CA 1
ATOM 3335 C C . TYR A 1 451 ? -2.381 143.224 20.897 1.00 28.67 451 TYR A C 1
ATOM 3336 O O . TYR A 1 451 ? -2.253 144.378 20.483 1.00 29.80 451 TYR A O 1
ATOM 3345 N N . THR A 1 452 ? -2.078 142.852 22.142 1.00 27.75 452 THR A N 1
ATOM 3346 C CA . THR A 1 452 ? -1.321 143.681 23.076 1.00 30.56 452 THR A CA 1
ATOM 3347 C C . THR A 1 452 ? -0.296 142.777 23.737 1.00 29.20 452 THR A C 1
ATOM 3348 O O . THR A 1 452 ? -0.676 141.795 24.382 1.00 29.33 452 THR A O 1
ATOM 3352 N N . ALA A 1 453 ? 0.988 143.102 23.577 1.00 29.58 453 ALA A N 1
ATOM 3353 C CA . ALA A 1 453 ? 2.052 142.275 24.131 1.00 27.46 453 ALA A CA 1
ATOM 3354 C C . ALA A 1 453 ? 1.821 142.022 25.617 1.00 32.83 453 ALA A C 1
ATOM 3355 O O . ALA A 1 453 ? 1.484 142.940 26.371 1.00 32.18 453 ALA A O 1
ATOM 3357 N N . GLY A 1 454 ? 1.971 140.761 26.027 1.00 29.49 454 GLY A N 1
ATOM 3358 C CA . GLY A 1 454 ? 1.720 140.369 27.401 1.00 30.19 454 GLY A CA 1
ATOM 3359 C C . GLY A 1 454 ? 0.277 140.039 27.727 1.00 27.37 454 GLY A C 1
ATOM 3360 O O . GLY A 1 454 ? 0.011 139.529 28.823 1.00 27.57 454 GLY A O 1
ATOM 3361 N N . GLN A 1 455 ? -0.658 140.313 26.824 1.00 26.45 455 GLN A N 1
ATOM 3362 C CA . GLN A 1 455 ? -2.068 140.003 27.010 1.00 26.51 455 GLN A CA 1
ATOM 3363 C C . GLN A 1 455 ? -2.468 138.811 26.141 1.00 25.16 455 GLN A C 1
ATOM 3364 O O . GLN A 1 455 ? -1.793 138.500 25.151 1.00 25.00 455 GLN A O 1
ATOM 3370 N N . PRO A 1 456 ? -3.556 138.108 26.485 1.00 23.78 456 PRO A N 1
ATOM 3371 C CA . PRO A 1 456 ? -4.007 137.002 25.627 1.00 24.33 456 PRO A CA 1
ATOM 3372 C C . PRO A 1 456 ? -4.402 137.504 24.238 1.00 25.03 456 PRO A C 1
ATOM 3373 O O . PRO A 1 456 ? -4.826 138.649 24.059 1.00 23.55 456 PRO A O 1
ATOM 3377 N N . TYR A 1 457 ? -4.237 136.632 23.236 1.00 23.12 457 TYR A N 1
ATOM 3378 C CA . TYR A 1 457 ? -4.574 136.951 21.845 1.00 22.28 457 TYR A CA 1
ATOM 3379 C C . TYR A 1 457 ? -5.373 135.770 21.290 1.00 24.32 457 TYR A C 1
ATOM 3380 O O . TYR A 1 457 ? -4.882 135.006 20.457 1.00 22.40 457 TYR A O 1
ATOM 3389 N N . VAL A 1 458 ? -6.608 135.617 21.768 1.00 20.72 458 VAL A N 1
ATOM 3390 C CA . VAL A 1 458 ? -7.384 134.416 21.477 1.00 19.61 458 VAL A CA 1
ATOM 3391 C C . VAL A 1 458 ? -8.482 134.771 20.483 1.00 22.36 458 VAL A C 1
ATOM 3392 O O . VAL A 1 458 ? -8.258 134.755 19.267 1.00 22.90 458 VAL A O 1
ATOM 3396 N N . GLY A 1 459 ? -9.657 135.070 20.985 1.00 22.59 459 GLY A N 1
ATOM 3397 C CA . GLY A 1 459 ? -10.746 135.428 20.137 1.00 24.47 459 GLY A CA 1
ATOM 3398 C C . GLY A 1 459 ? -11.739 134.377 19.800 1.00 24.26 459 GLY A C 1
ATOM 3399 O O . GLY A 1 459 ? -12.108 134.304 18.697 1.00 25.22 459 GLY A O 1
ATOM 3400 N N . ALA A 1 460 ? -12.159 133.601 20.793 1.00 21.62 460 ALA A N 1
ATOM 3401 C CA . ALA A 1 460 ? -13.177 132.607 20.621 1.00 22.72 460 ALA A CA 1
ATOM 3402 C C . ALA A 1 460 ? -13.801 132.180 21.959 1.00 25.33 460 ALA A C 1
ATOM 3403 O O . ALA A 1 460 ? -13.172 132.258 22.959 1.00 24.23 460 ALA A O 1
ATOM 3405 N N . THR A 1 461 ? -15.043 131.773 21.911 1.00 21.26 461 THR A N 1
ATOM 3406 C CA . THR A 1 461 ? -15.762 131.287 23.046 1.00 25.71 461 THR A CA 1
ATOM 3407 C C . THR A 1 461 ? -16.145 129.855 22.753 1.00 25.17 461 THR A C 1
AT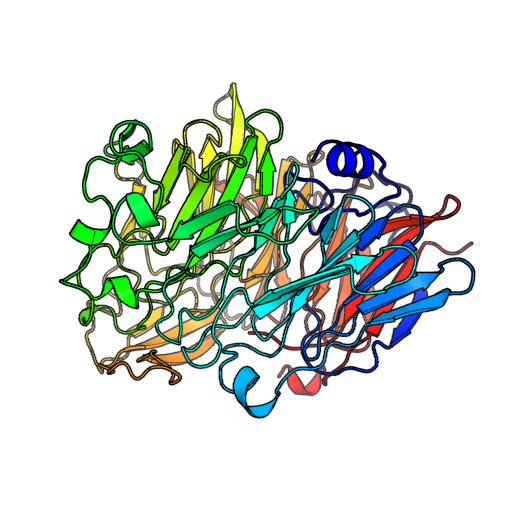OM 3408 O O . THR A 1 461 ? -16.737 129.597 21.779 1.00 23.06 461 THR A O 1
ATOM 3412 N N . LEU A 1 462 ? -15.799 128.973 23.665 1.00 30.00 462 LEU A N 1
ATOM 3413 C CA . LEU A 1 462 ? -16.003 127.573 23.531 1.00 30.00 462 LEU A CA 1
ATOM 3414 C C . LEU A 1 462 ? -16.738 126.946 24.679 1.00 30.00 462 LEU A C 1
ATOM 3415 O O . LEU A 1 462 ? -16.713 127.409 25.742 1.00 30.00 462 LEU A O 1
ATOM 3420 N N . SER A 1 463 ? -17.373 125.850 24.394 1.00 30.00 463 SER A N 1
ATOM 3421 C CA . SER A 1 463 ? -17.971 125.040 25.396 1.00 30.00 463 SER A CA 1
ATOM 3422 C C . SER A 1 463 ? -17.796 123.590 24.918 1.00 30.00 463 SER A C 1
ATOM 3423 O O . SER A 1 463 ? -17.853 123.340 23.744 1.00 30.00 463 SER A O 1
ATOM 3426 N N . MET A 1 464 ? -17.527 122.682 25.824 1.00 30.00 464 MET A N 1
ATOM 3427 C CA . MET A 1 464 ? -17.341 121.314 25.441 1.00 30.00 464 MET A CA 1
ATOM 3428 C C . MET A 1 464 ? -18.239 120.322 26.096 1.00 30.00 464 MET A C 1
ATOM 3429 O O . MET A 1 464 ? -18.743 120.557 27.099 1.00 30.00 464 MET A O 1
ATOM 3434 N N . PHE A 1 465 ? -18.359 119.192 25.446 1.00 20.61 465 PHE A N 1
ATOM 3435 C CA . PHE A 1 465 ? -19.241 118.147 25.858 1.00 20.30 465 PHE A CA 1
ATOM 3436 C C . PHE A 1 465 ? -18.784 116.800 25.306 1.00 19.43 465 PHE A C 1
ATOM 3437 O O . PHE A 1 465 ? -17.975 116.774 24.433 1.00 20.82 465 PHE A O 1
ATOM 3445 N N . PRO A 1 466 ? -19.296 115.714 25.846 1.00 19.63 466 PRO A N 1
ATOM 3446 C CA . PRO A 1 466 ? -18.892 114.401 25.322 1.00 19.58 466 PRO A CA 1
ATOM 3447 C C . PRO A 1 466 ? -19.241 114.272 23.848 1.00 21.11 466 PRO A C 1
ATOM 3448 O O . PRO A 1 466 ? -20.271 114.772 23.394 1.00 19.99 466 PRO A O 1
ATOM 3452 N N . ALA A 1 467 ? -18.370 113.578 23.105 1.00 19.32 467 ALA A N 1
ATOM 3453 C CA . ALA A 1 467 ? -18.610 113.371 21.679 1.00 19.63 467 ALA A CA 1
ATOM 3454 C C . ALA A 1 467 ? -19.941 112.673 21.436 1.00 22.49 467 ALA A C 1
ATOM 3455 O O . ALA A 1 467 ? -20.673 113.029 20.507 1.00 21.62 467 ALA A O 1
ATOM 3457 N N . GLY A 1 468 ? -20.267 111.673 22.253 1.00 19.36 468 GLY A N 1
ATOM 3458 C CA . GLY A 1 468 ? -21.548 111.002 22.138 1.00 24.09 468 GLY A CA 1
ATOM 3459 C C . GLY A 1 468 ? -21.688 110.089 20.944 1.00 25.56 468 GLY A C 1
ATOM 3460 O O . GLY A 1 468 ? -22.819 109.768 20.555 1.00 24.78 468 GLY A O 1
ATOM 3461 N N . LYS A 1 469 ? -20.566 109.671 20.345 1.00 22.19 469 LYS A N 1
ATOM 3462 C CA . LYS A 1 469 ? -20.534 108.851 19.139 1.00 21.48 469 LYS A CA 1
ATOM 3463 C C . LYS A 1 469 ? -19.504 107.751 19.324 1.00 22.20 469 LYS A C 1
ATOM 3464 O O . LYS A 1 469 ? -18.470 107.962 19.958 1.00 22.25 469 LYS A O 1
ATOM 3470 N N . ASP A 1 470 ? -19.781 106.579 18.758 1.00 21.58 470 ASP A N 1
ATOM 3471 C CA . ASP A 1 470 ? -18.855 105.458 18.895 1.00 22.07 470 ASP A CA 1
ATOM 3472 C C . ASP A 1 470 ? -17.503 105.776 18.252 1.00 21.46 470 ASP A C 1
ATOM 3473 O O . ASP A 1 470 ? -17.429 106.327 17.150 1.00 21.69 470 ASP A O 1
ATOM 3478 N N . VAL A 1 471 ? -16.420 105.434 18.964 1.00 18.98 471 VAL A N 1
ATOM 3479 C CA . VAL A 1 471 ? -15.080 105.783 18.491 1.00 19.73 471 VAL A CA 1
ATOM 3480 C C . VAL A 1 471 ? -14.748 105.049 17.197 1.00 18.91 471 VAL A C 1
ATOM 3481 O O . VAL A 1 471 ? -13.962 105.542 16.379 1.00 19.54 471 VAL A O 1
ATOM 3485 N N . ILE A 1 472 ? -15.342 103.880 16.983 1.00 18.77 472 ILE A N 1
ATOM 3486 C CA . ILE A 1 472 ? -14.989 103.028 15.858 1.00 18.74 472 ILE A CA 1
ATOM 3487 C C . ILE A 1 472 ? -15.941 103.215 14.681 1.00 22.02 472 ILE A C 1
ATOM 3488 O O . ILE A 1 472 ? -15.506 103.220 13.530 1.00 22.07 472 ILE A O 1
ATOM 3493 N N . THR A 1 473 ? -17.239 103.385 14.936 1.00 23.49 473 THR A N 1
ATOM 3494 C CA . THR A 1 473 ? -18.195 103.550 13.845 1.00 22.25 473 THR A CA 1
ATOM 3495 C C . THR A 1 473 ? -18.563 104.998 13.569 1.00 24.84 473 THR A C 1
ATOM 3496 O O . THR A 1 473 ? -19.064 105.289 12.480 1.00 22.93 473 THR A O 1
ATOM 3500 N N . GLY A 1 474 ? -18.367 105.900 14.530 1.00 21.34 474 GLY A N 1
ATOM 3501 C CA . GLY A 1 474 ? -18.787 107.275 14.361 1.00 23.25 474 GLY A CA 1
ATOM 3502 C C . GLY A 1 474 ? -20.267 107.536 14.551 1.00 22.23 474 GLY A C 1
ATOM 3503 O O . GLY A 1 474 ? -20.695 108.686 14.401 1.00 22.89 474 GLY A O 1
ATOM 3504 N N . LYS A 1 475 ? -21.063 106.526 14.895 1.00 23.29 475 LYS A N 1
ATOM 3505 C CA . LYS A 1 475 ? -22.506 106.703 15.025 1.00 24.51 475 LYS A CA 1
ATOM 3506 C C . LYS A 1 475 ? -22.892 107.108 16.444 1.00 23.98 475 LYS A C 1
ATOM 3507 O O . LYS A 1 475 ? -22.266 106.681 17.415 1.00 23.33 475 LYS A O 1
ATOM 3513 N N . GLU A 1 476 ? -23.947 107.925 16.552 1.00 25.96 476 GLU A N 1
ATOM 3514 C CA . GLU A 1 476 ? -24.484 108.310 17.858 1.00 24.21 476 GLU A CA 1
ATOM 3515 C C . GLU A 1 476 ? -24.725 107.071 18.705 1.00 24.86 476 GLU A C 1
ATOM 3516 O O . GLU A 1 476 ? -25.264 106.075 18.219 1.00 25.10 476 GLU A O 1
ATOM 3522 N N . ASP A 1 477 ? -24.315 107.127 19.983 1.00 22.60 477 ASP A N 1
ATOM 3523 C CA . ASP A 1 477 ? -24.360 105.924 20.806 1.00 24.00 477 ASP A CA 1
ATOM 3524 C C . ASP A 1 477 ? -24.914 106.154 22.207 1.00 22.30 477 ASP A C 1
ATOM 3525 O O . ASP A 1 477 ? -24.883 105.226 23.025 1.00 31.94 477 ASP A O 1
ATOM 3530 N N . GLY A 1 478 ? -25.420 107.341 22.514 1.00 25.06 478 GLY A N 1
ATOM 3531 C CA . GLY A 1 478 ? -26.007 107.548 23.822 1.00 29.13 478 GLY A CA 1
ATOM 3532 C C . GLY A 1 478 ? -25.019 107.578 24.963 1.00 25.29 478 GLY A C 1
ATOM 3533 O O . GLY A 1 478 ? -25.438 107.546 26.127 1.00 26.64 478 GLY A O 1
ATOM 3534 N N . SER A 1 479 ? -23.724 107.645 24.665 1.00 22.88 479 SER A N 1
ATOM 3535 C CA . SER A 1 479 ? -22.689 107.625 25.684 1.00 22.86 479 SER A CA 1
ATOM 3536 C C . SER A 1 479 ? -22.411 109.032 26.196 1.00 21.31 479 SER A C 1
ATOM 3537 O O . SER A 1 479 ? -22.828 110.037 25.610 1.00 23.17 479 SER A O 1
ATOM 3540 N N . ASN A 1 480 ? -21.673 109.098 27.307 1.00 21.06 480 ASN A N 1
ATOM 3541 C CA . ASN A 1 480 ? -21.173 110.383 27.778 1.00 20.80 480 ASN A CA 1
ATOM 3542 C C . ASN A 1 480 ? -19.717 110.291 28.211 1.00 21.75 480 ASN A C 1
ATOM 3543 O O . ASN A 1 480 ? -19.253 111.146 28.975 1.00 18.88 480 ASN A O 1
ATOM 3548 N N . ASN A 1 481 ? -18.988 109.275 27.759 1.00 18.79 481 ASN A N 1
ATOM 3549 C CA . ASN A 1 481 ? -17.585 109.162 28.134 1.00 18.40 481 ASN A CA 1
ATOM 3550 C C . ASN A 1 481 ? -16.762 1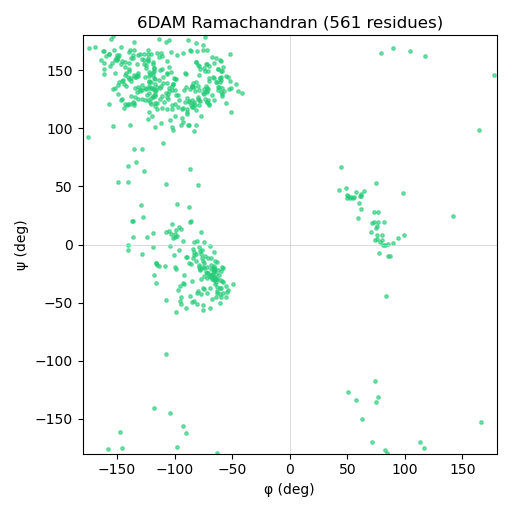10.247 27.450 1.00 19.30 481 ASN A C 1
ATOM 3551 O O . ASN A 1 481 ? -17.010 110.611 26.291 1.00 18.28 481 ASN A O 1
ATOM 3556 N N . LEU A 1 482 ? -15.766 110.753 28.171 1.00 17.13 482 LEU A N 1
ATOM 3557 C CA . LEU A 1 482 ? -14.921 111.826 27.676 1.00 18.37 482 LEU A CA 1
ATOM 3558 C C . LEU A 1 482 ? -13.549 111.340 27.231 1.00 17.73 482 LEU A C 1
ATOM 3559 O O . LEU A 1 482 ? -12.748 112.151 26.753 1.00 16.52 482 LEU A O 1
ATOM 3564 N N . GLY A 1 483 ? -13.257 110.044 27.365 1.00 17.14 483 GLY A N 1
ATOM 3565 C CA . GLY A 1 483 ? -11.950 109.527 27.011 1.00 17.62 483 GLY A CA 1
ATOM 3566 C C . GLY A 1 483 ? -12.048 108.203 26.278 1.00 17.08 483 GLY A C 1
ATOM 3567 O O . GLY A 1 483 ? -13.066 107.509 26.331 1.00 16.15 483 GLY A O 1
ATOM 3568 N N . GLN A 1 484 ? -10.956 107.868 25.577 1.00 15.51 484 GLN A N 1
ATOM 3569 C CA . GLN A 1 484 ? -10.774 106.570 24.943 1.00 16.33 484 GLN A CA 1
ATOM 3570 C C . GLN A 1 484 ? -9.325 106.153 25.113 1.00 17.36 484 GLN A C 1
ATOM 3571 O O . GLN A 1 484 ? -8.427 106.996 25.049 1.00 16.74 484 GLN A O 1
ATOM 3577 N N . PHE A 1 485 ? -9.089 104.858 25.295 1.00 15.38 485 PHE A N 1
ATOM 3578 C CA . PHE A 1 485 ? -7.742 104.306 25.201 1.00 14.39 485 PHE A CA 1
ATOM 3579 C C . PHE A 1 485 ? -7.717 103.360 24.009 1.00 16.22 485 PHE A C 1
ATOM 3580 O O . PHE A 1 485 ? -8.435 102.353 24.002 1.00 17.30 485 PHE A O 1
ATOM 3588 N N . THR A 1 486 ? -6.910 103.696 22.997 1.00 14.82 486 THR A N 1
ATOM 3589 C CA . THR A 1 486 ? -7.100 103.186 21.642 1.00 15.78 486 THR A CA 1
ATOM 3590 C C . THR A 1 486 ? -5.816 102.586 21.100 1.00 15.26 486 THR A C 1
ATOM 3591 O O . THR A 1 486 ? -4.756 103.211 21.189 1.00 15.55 486 THR A O 1
ATOM 3595 N N . ALA A 1 487 ? -5.920 101.395 20.513 1.00 15.37 487 ALA A N 1
ATOM 3596 C CA . ALA A 1 487 ? -4.804 100.741 19.845 1.00 14.76 487 ALA A CA 1
ATOM 3597 C C . ALA A 1 487 ? -4.930 100.954 18.341 1.00 15.02 487 ALA A C 1
ATOM 3598 O O . ALA A 1 487 ? -6.005 100.736 17.774 1.00 16.16 487 ALA A O 1
ATOM 3600 N N . TRP A 1 488 ? -3.827 101.353 17.700 1.00 14.45 488 TRP A N 1
ATOM 3601 C CA . TRP A 1 488 ? -3.826 101.845 16.323 1.00 16.35 488 TRP A CA 1
ATOM 3602 C C . TRP A 1 488 ? -2.736 101.171 15.501 1.00 16.87 488 TRP A C 1
ATOM 3603 O O . TRP A 1 488 ? -1.593 101.042 15.955 1.00 15.58 488 TRP A O 1
ATOM 3614 N N . ASP A 1 489 ? -3.092 100.752 14.280 1.00 15.85 489 ASP A N 1
ATOM 3615 C CA . ASP A 1 489 ? -2.136 100.201 13.324 1.00 16.37 489 ASP A CA 1
ATOM 3616 C C . ASP A 1 489 ? -1.781 101.313 12.341 1.00 17.50 489 ASP A C 1
ATOM 3617 O O . ASP A 1 489 ? -2.620 101.728 11.534 1.00 17.88 489 ASP A O 1
ATOM 3622 N N . ALA A 1 490 ? -0.544 101.801 12.422 1.00 15.61 490 ALA A N 1
ATOM 3623 C CA . ALA A 1 490 ? -0.124 102.935 11.603 1.00 16.38 490 ALA A CA 1
ATOM 3624 C C . ALA A 1 490 ? 0.312 102.539 10.194 1.00 17.91 490 ALA A C 1
ATOM 3625 O O . ALA A 1 490 ? 0.580 103.429 9.376 1.00 17.62 490 ALA A O 1
ATOM 3627 N N . THR A 1 491 ? 0.393 101.241 9.883 1.00 17.92 491 THR A N 1
ATOM 3628 C CA . THR A 1 491 ? 0.677 100.836 8.508 1.00 19.80 491 THR A CA 1
ATOM 3629 C C . THR A 1 491 ? -0.552 100.955 7.609 1.00 21.83 491 THR A C 1
ATOM 3630 O O . THR A 1 491 ? -0.412 101.171 6.402 1.00 26.79 491 THR A O 1
ATOM 3634 N N . THR A 1 492 ? -1.752 100.800 8.169 1.00 19.82 492 THR A N 1
ATOM 3635 C CA . THR A 1 492 ? -2.997 100.958 7.431 1.00 21.59 492 THR A CA 1
ATOM 3636 C C . THR A 1 492 ? -3.854 102.112 7.921 1.00 23.22 492 THR A C 1
ATOM 3637 O O . THR A 1 492 ? -4.771 102.524 7.200 1.00 21.24 492 THR A O 1
ATOM 3641 N N . GLY A 1 493 ? -3.589 102.642 9.114 1.00 17.77 493 GLY A N 1
ATOM 3642 C CA . GLY A 1 493 ? -4.398 103.708 9.662 1.00 17.75 493 GLY A CA 1
ATOM 3643 C C . GLY A 1 493 ? -5.746 103.224 10.162 1.00 21.22 493 GLY A C 1
ATOM 3644 O O . GLY A 1 493 ? -6.786 103.765 9.775 1.00 21.00 493 GLY A O 1
ATOM 3645 N N . 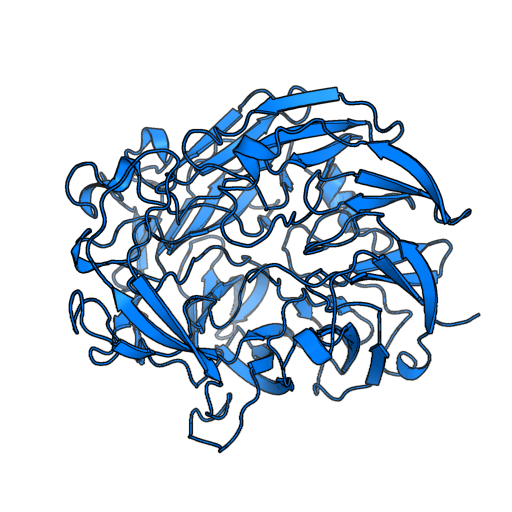LYS A 1 494 ? -5.751 102.211 11.031 1.00 19.62 494 LYS A N 1
ATOM 3646 C CA . LYS A 1 494 ? -6.994 101.606 11.488 1.00 19.28 494 LYS A CA 1
ATOM 3647 C C . LYS A 1 494 ? -6.967 101.422 13.000 1.00 19.20 494 LYS A C 1
ATOM 3648 O O . LYS A 1 494 ? -5.920 101.123 13.585 1.00 17.31 494 LYS A O 1
ATOM 3654 N N . ILE A 1 495 ? -8.127 101.598 13.616 1.00 18.88 495 ILE A N 1
ATOM 3655 C CA . ILE A 1 495 ? -8.314 101.265 15.025 1.00 17.52 495 ILE A CA 1
ATOM 3656 C C . ILE A 1 495 ? -8.406 99.754 15.153 1.00 20.47 495 ILE A C 1
ATOM 3657 O O . ILE A 1 495 ? -9.165 99.103 14.423 1.00 20.90 495 ILE A O 1
ATOM 3662 N N . ILE A 1 496 ? -7.625 99.187 16.069 1.00 18.07 496 ILE A N 1
ATOM 3663 C CA . ILE A 1 496 ? -7.709 97.760 16.379 1.00 18.28 496 ILE A CA 1
ATOM 3664 C C . ILE A 1 496 ? -8.708 97.514 17.494 1.00 19.59 496 ILE A C 1
ATOM 3665 O O . ILE A 1 496 ? -9.653 96.732 17.347 1.00 19.39 496 ILE A O 1
ATOM 3670 N N . TRP A 1 497 ? -8.528 98.199 18.620 1.00 17.09 497 TRP A N 1
ATOM 3671 C CA . TRP A 1 497 ? -9.512 98.178 19.684 1.00 17.86 497 TRP A CA 1
ATOM 3672 C C . TRP A 1 497 ? -9.470 99.517 20.397 1.00 17.96 497 TRP A C 1
ATOM 3673 O O . TRP A 1 497 ? -8.507 100.274 20.268 1.00 16.47 497 TRP A O 1
ATOM 3684 N N . SER A 1 498 ? -10.530 99.806 21.156 1.00 18.22 498 SER A N 1
ATOM 3685 C CA . SER A 1 498 ? -10.571 101.029 21.948 1.00 17.55 498 SER A CA 1
ATOM 3686 C C . SER A 1 498 ? -11.446 100.806 23.172 1.00 18.65 498 SER A C 1
ATOM 3687 O O . SER A 1 498 ? -12.537 100.245 23.049 1.00 19.04 498 SER A O 1
ATOM 3690 N N . ASN A 1 499 ? -10.972 101.252 24.338 1.00 17.41 499 ASN A N 1
ATOM 3691 C CA . ASN A 1 499 ? -11.713 101.161 25.597 1.00 20.33 499 ASN A CA 1
ATOM 3692 C C . ASN A 1 499 ? -12.252 102.528 25.999 1.00 18.69 499 ASN A C 1
ATOM 3693 O O . ASN A 1 499 ? -11.496 103.506 26.048 1.00 18.31 499 ASN A O 1
ATOM 3698 N N . LYS A 1 500 ? -13.549 102.585 26.315 1.00 17.43 500 LYS A N 1
ATOM 3699 C CA . LYS A 1 500 ? -14.144 103.806 26.846 1.00 17.47 500 LYS A CA 1
ATOM 3700 C C . LYS A 1 500 ? -13.540 104.147 28.203 1.00 16.51 500 LYS A C 1
ATOM 3701 O O . LYS A 1 500 ? -13.317 103.268 29.038 1.00 18.00 500 LYS A O 1
ATOM 3707 N N . GLU A 1 501 ? -13.289 105.432 28.425 1.00 16.56 501 GLU A N 1
ATOM 3708 C CA . GLU A 1 501 ? -12.921 105.941 29.739 1.00 17.27 501 GLU A CA 1
ATOM 3709 C C . GLU A 1 501 ? -13.842 107.105 30.069 1.00 18.22 501 GLU A C 1
ATOM 3710 O O . GLU A 1 501 ? -14.141 107.928 29.201 1.00 16.18 501 GLU A O 1
ATOM 3716 N N . GLN A 1 502 ? -14.319 107.151 31.320 1.00 18.54 502 GLN A N 1
ATOM 3717 C CA . GLN A 1 502 ? -15.304 108.162 31.695 1.00 18.22 502 GLN A CA 1
ATOM 3718 C C . GLN A 1 502 ? -14.764 109.577 31.513 1.00 17.55 502 GLN A C 1
ATOM 3719 O O . GLN A 1 502 ? -15.504 110.484 31.113 1.00 17.80 502 GLN A O 1
ATOM 3725 N N . PHE A 1 503 ? -13.487 109.792 31.812 1.00 18.45 503 PHE A N 1
ATOM 3726 C CA . PHE A 1 503 ? -12.845 111.080 31.602 1.00 17.20 503 PHE A CA 1
ATOM 3727 C C . PHE A 1 503 ? -11.779 110.949 30.527 1.00 15.73 503 PHE A C 1
ATOM 3728 O O . PHE A 1 503 ? -11.333 109.845 30.199 1.00 16.97 503 PHE A O 1
ATOM 3736 N N . SER A 1 504 ? -11.380 112.091 29.967 1.00 15.97 504 SER A N 1
ATOM 3737 C CA . SER A 1 504 ? -10.279 112.100 29.005 1.00 16.67 504 SER A CA 1
ATOM 3738 C C . SER A 1 504 ? -9.039 111.453 29.615 1.00 18.47 504 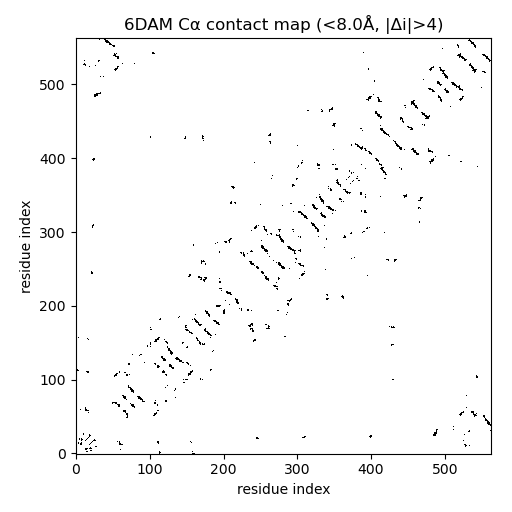SER A C 1
ATOM 3739 O O . SER A 1 504 ? -8.785 111.569 30.820 1.00 17.02 504 SER A O 1
ATOM 3742 N N . VAL A 1 505 ? -8.282 110.759 28.769 1.00 14.82 505 VAL A N 1
ATOM 3743 C CA . VAL A 1 505 ? -7.052 110.092 29.187 1.00 14.82 505 VAL A CA 1
ATOM 3744 C C . VAL A 1 505 ? -5.883 111.029 28.915 1.00 14.36 505 VAL A C 1
ATOM 3745 O O . VAL A 1 505 ? -5.481 111.168 27.836 1.00 14.01 505 VAL A O 1
ATOM 3749 N N . TRP A 1 506 ? -5.394 111.641 29.974 1.00 14.35 506 TRP A N 1
ATOM 3750 C CA . TRP A 1 506 ? -4.346 112.643 29.938 1.00 13.95 506 TRP A CA 1
ATOM 3751 C C . TRP A 1 506 ? -2.878 112.247 30.342 1.00 14.41 506 TRP A C 1
ATOM 3752 O O . TRP A 1 506 ? -2.065 113.072 30.618 1.00 12.67 506 TRP A O 1
ATOM 3763 N N . SER A 1 507 ? -2.609 110.946 30.353 1.00 30.00 507 SER A N 1
ATOM 3764 C CA . SER A 1 507 ? -1.290 110.449 30.728 1.00 30.00 507 SER A CA 1
ATOM 3765 C C . SER A 1 507 ? -0.588 109.684 29.609 1.00 30.00 507 SER A C 1
ATOM 3766 O O . SER A 1 507 ? -1.229 109.077 28.751 1.00 30.00 507 SER A O 1
ATOM 3769 N N . GLY A 1 508 ? 0.740 109.725 29.638 1.00 12.75 508 GLY A N 1
ATOM 3770 C CA . GLY A 1 508 ? 1.562 109.054 28.678 1.00 12.76 508 GLY A CA 1
ATOM 3771 C C . GLY A 1 508 ? 1.651 107.592 29.030 1.00 12.57 508 GLY A C 1
ATOM 3772 O O . GLY A 1 508 ? 2.055 107.236 30.071 1.00 14.67 508 GLY A O 1
ATOM 3773 N N . SER A 1 509 ? 1.311 106.753 28.100 1.00 12.81 509 SER A N 1
ATOM 3774 C CA . SER A 1 509 ? 1.322 105.332 28.368 1.00 13.43 509 SER A CA 1
ATOM 3775 C C . SER A 1 509 ? 2.688 104.730 28.253 1.00 13.55 509 SER A C 1
ATOM 3776 O O . SER A 1 509 ? 3.561 105.320 27.816 1.00 13.38 509 SER A O 1
ATOM 3779 N N . LEU A 1 510 ? 2.776 103.484 28.616 1.00 14.80 510 LEU A N 1
ATOM 3780 C CA . LEU A 1 510 ? 4.008 102.716 28.575 1.00 14.26 510 LEU A CA 1
ATOM 3781 C C . LEU A 1 510 ? 3.704 101.331 28.029 1.00 14.57 510 LEU A C 1
ATOM 3782 O O . LEU A 1 510 ? 2.818 100.642 28.546 1.00 14.82 510 LEU A O 1
ATOM 3787 N N . ALA A 1 511 ? 4.444 100.911 27.009 1.00 14.16 511 ALA A N 1
ATOM 3788 C CA . ALA A 1 511 ? 4.360 99.548 26.499 1.00 14.82 511 ALA A CA 1
ATOM 3789 C C . ALA A 1 511 ? 5.650 98.827 26.853 1.00 16.37 511 ALA A C 1
ATOM 3790 O O . ALA A 1 511 ? 6.724 99.439 26.884 1.00 15.19 511 ALA A O 1
ATOM 3792 N N . THR A 1 512 ? 5.551 97.539 27.165 1.00 17.01 512 THR A N 1
ATOM 3793 C CA . THR A 1 512 ? 6.745 96.800 27.552 1.00 17.02 512 THR A CA 1
ATOM 3794 C C . THR A 1 512 ? 6.767 95.442 26.872 1.00 17.93 512 THR A C 1
ATOM 3795 O O . THR A 1 512 ? 5.740 94.928 26.419 1.00 17.09 512 THR A O 1
ATOM 3799 N N . ALA A 1 513 ? 7.961 94.843 26.868 1.00 18.24 513 ALA A N 1
ATOM 3800 C CA . ALA A 1 513 ? 8.175 93.492 26.371 1.00 18.37 513 ALA A CA 1
ATOM 3801 C C . ALA A 1 513 ? 7.479 92.424 27.209 1.00 19.37 513 ALA A C 1
ATOM 3802 O O . ALA A 1 513 ? 7.528 91.241 26.844 1.00 20.30 513 ALA A O 1
ATOM 3804 N N . GLY A 1 514 ? 6.875 92.794 28.335 1.00 19.15 514 GLY A N 1
ATOM 3805 C CA . GLY A 1 514 ? 6.039 91.857 29.047 1.00 18.07 514 GLY A CA 1
ATOM 3806 C C . GLY A 1 514 ? 4.647 91.707 28.485 1.00 18.09 514 GLY A C 1
ATOM 3807 O O . GLY A 1 514 ? 3.834 90.969 29.048 1.00 18.68 514 GLY A O 1
ATOM 3808 N N . GLY A 1 515 ? 4.343 92.388 27.383 1.00 20.36 515 GLY A N 1
ATOM 3809 C CA . GLY A 1 515 ? 3.038 92.257 26.773 1.00 19.32 515 GLY A CA 1
ATOM 3810 C C . GLY A 1 515 ? 1.963 93.107 27.409 1.00 18.98 515 GLY A C 1
ATOM 3811 O O . GLY A 1 515 ? 0.775 92.839 27.198 1.00 18.51 515 GLY A O 1
ATOM 3812 N N . VAL A 1 516 ? 2.338 94.141 28.160 1.00 17.55 516 VAL A N 1
ATOM 3813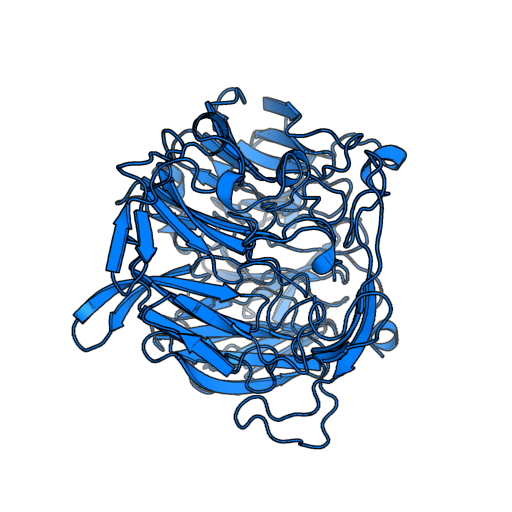 C CA . VAL A 1 516 ? 1.378 94.945 28.909 1.00 16.88 516 VAL A CA 1
ATOM 3814 C C . VAL A 1 516 ? 1.543 96.408 28.520 1.00 16.83 516 VAL A C 1
ATOM 3815 O O . VAL A 1 516 ? 2.627 96.855 28.127 1.00 18.38 516 VAL A O 1
ATOM 3819 N N . VAL A 1 517 ? 0.449 97.155 28.621 1.00 15.68 517 VAL A N 1
ATOM 3820 C CA . VAL A 1 517 ? 0.456 98.597 28.430 1.00 16.62 517 VAL A CA 1
ATOM 3821 C C . VAL A 1 517 ? -0.085 99.236 29.701 1.00 15.35 517 VAL A C 1
ATOM 3822 O O . VAL A 1 517 ? -1.136 98.821 30.203 1.00 15.74 517 VAL A O 1
ATOM 3826 N N . PHE A 1 518 ? 0.644 100.224 30.228 1.00 15.00 518 PHE A N 1
ATOM 3827 C CA . PHE A 1 518 ? 0.244 100.971 31.416 1.00 13.21 518 PHE A CA 1
ATOM 3828 C C . PHE A 1 518 ? -0.219 102.373 31.049 1.00 13.57 518 PHE A C 1
ATOM 3829 O O . PHE A 1 518 ? 0.338 103.005 30.153 1.00 14.12 518 PHE A O 1
ATOM 3837 N N . TYR A 1 519 ? -1.193 102.888 31.801 1.00 15.17 519 TYR A N 1
ATOM 3838 C CA . TYR A 1 519 ? -1.585 104.286 31.662 1.00 14.16 519 TYR A CA 1
ATOM 3839 C C . TYR A 1 519 ? -2.347 104.703 32.910 1.00 14.04 519 TYR A C 1
ATOM 3840 O O . TYR A 1 519 ? -2.778 103.863 33.702 1.00 13.55 519 TYR A O 1
ATOM 3849 N N . GLY A 1 520 ? -2.533 106.015 33.053 1.00 13.59 520 GLY A N 1
ATOM 3850 C CA . GLY A 1 520 ? -3.217 106.580 34.207 1.00 14.32 520 GLY A CA 1
ATOM 3851 C C . GLY A 1 520 ? -4.480 107.323 33.808 1.00 14.21 520 GLY A C 1
ATOM 3852 O O . GLY A 1 520 ? -4.580 107.857 32.706 1.00 15.32 520 GLY A O 1
ATOM 3853 N N . THR A 1 521 ? -5.446 107.366 34.724 1.00 15.41 521 THR A N 1
ATOM 3854 C CA . THR A 1 521 ? -6.732 108.010 34.481 1.00 16.18 521 THR A CA 1
ATOM 3855 C C . THR A 1 521 ? -6.863 109.257 35.353 1.00 16.19 521 THR A C 1
ATOM 3856 O O . THR A 1 521 ? -6.124 109.451 36.323 1.00 16.76 521 THR A O 1
ATOM 3860 N N . LEU A 1 522 ? -7.838 110.108 35.009 1.00 15.26 522 LEU A N 1
ATOM 3861 C CA . LEU A 1 522 ? -8.074 111.321 35.786 1.00 16.15 522 LEU A CA 1
ATOM 3862 C C . LEU A 1 522 ? -8.758 111.050 37.122 1.00 16.36 522 LEU A C 1
ATOM 3863 O O . LEU A 1 522 ? -8.771 111.940 37.977 1.00 17.61 522 LEU A O 1
ATOM 3868 N N . GLU A 1 523 ? -9.356 109.869 37.312 1.00 16.28 523 GLU A N 1
ATOM 3869 C CA . GLU A 1 523 ? -9.766 109.482 38.659 1.00 19.96 523 GLU A CA 1
ATOM 3870 C C . GLU A 1 523 ? -8.567 109.108 39.518 1.00 19.20 523 GLU A C 1
ATOM 3871 O O . GLU A 1 523 ? -8.719 108.930 40.736 1.00 18.45 523 GLU A O 1
ATOM 3877 N N . GLY A 1 524 ? -7.389 108.981 38.910 1.00 16.31 524 GLY A N 1
ATOM 3878 C CA . GLY A 1 524 ? -6.174 108.633 39.611 1.00 14.97 524 GLY A CA 1
ATOM 3879 C C . GLY A 1 524 ? -5.762 107.184 39.519 1.00 15.86 524 GLY A C 1
ATOM 3880 O O . GLY A 1 524 ? -4.815 106.787 40.207 1.00 14.75 524 GLY A O 1
ATOM 3881 N N . TYR A 1 525 ? -6.423 106.378 38.684 1.00 15.97 525 TYR A N 1
ATOM 3882 C CA . TYR A 1 525 ? -6.082 104.967 38.600 1.00 15.69 525 TYR A CA 1
ATOM 3883 C C . TYR A 1 525 ? -4.840 104.778 37.746 1.00 16.14 525 TYR A C 1
ATOM 3884 O O . TYR A 1 525 ? -4.752 105.322 36.641 1.00 14.81 525 TYR A O 1
ATOM 3893 N N . LEU A 1 526 ? -3.894 103.989 38.243 1.00 15.00 526 LEU A N 1
ATOM 3894 C CA . LEU A 1 526 ? -2.890 103.391 37.379 1.00 13.95 526 LEU A CA 1
ATOM 3895 C C . LEU A 1 526 ? -3.462 102.077 36.868 1.00 16.74 526 LEU A C 1
ATOM 3896 O O . LEU A 1 526 ? -3.851 101.220 37.668 1.00 16.35 526 LEU A O 1
ATOM 3901 N N . LYS A 1 527 ? -3.530 101.924 35.545 1.00 15.71 527 LYS A N 1
ATOM 3902 C CA . LYS A 1 527 ? -4.070 100.719 34.945 1.00 15.43 527 LYS A CA 1
ATOM 3903 C C . LYS A 1 527 ? -3.000 100.027 34.111 1.00 15.43 527 LYS A C 1
ATOM 3904 O O . LYS A 1 527 ? -2.107 100.673 33.542 1.00 15.67 527 LYS A O 1
ATOM 3910 N N . ALA A 1 528 ? -3.105 98.700 34.060 1.00 17.11 528 ALA A N 1
ATOM 3911 C CA . ALA A 1 528 ? -2.381 97.868 33.110 1.00 16.23 528 ALA A CA 1
ATOM 3912 C C . ALA A 1 528 ? -3.385 97.067 32.290 1.00 15.59 528 ALA A C 1
ATOM 3913 O O . ALA A 1 528 ? -4.334 96.498 32.843 1.00 17.33 528 ALA A O 1
ATOM 3915 N N . VAL A 1 529 ? -3.181 97.029 30.971 1.00 16.09 529 VAL A N 1
ATOM 3916 C CA . VAL A 1 529 ? -4.041 96.275 30.070 1.00 18.00 529 VAL A CA 1
ATOM 3917 C C . VAL A 1 529 ? -3.180 95.368 29.203 1.00 17.21 529 VAL A C 1
ATOM 3918 O O . VAL A 1 529 ? -1.972 95.567 29.050 1.00 18.31 529 VAL A O 1
ATOM 3922 N N . ASP A 1 530 ? -3.828 94.347 28.647 1.00 19.35 530 ASP A N 1
ATOM 3923 C CA . ASP A 1 530 ? -3.173 93.457 27.700 1.00 21.01 530 ASP A CA 1
ATOM 3924 C C . ASP A 1 530 ? -2.848 94.212 26.416 1.00 21.08 530 ASP A C 1
ATOM 3925 O O . ASP A 1 530 ? -3.718 94.857 25.829 1.00 20.77 530 ASP A O 1
ATOM 3930 N N . ALA A 1 531 ? -1.587 94.132 25.980 1.00 19.89 531 ALA A N 1
ATOM 3931 C CA . ALA A 1 531 ? -1.152 94.914 24.827 1.00 19.40 531 ALA A CA 1
ATOM 3932 C C . ALA A 1 531 ? -1.874 94.489 23.556 1.00 22.26 531 ALA A C 1
ATOM 3933 O O . ALA A 1 531 ? -2.105 95.314 22.661 1.00 23.08 531 ALA A O 1
ATOM 3935 N N . LYS A 1 532 ? -2.259 93.221 23.467 1.00 23.44 532 LYS A N 1
ATOM 3936 C CA . LYS A 1 532 ? -2.939 92.676 22.289 1.00 25.92 532 LYS A CA 1
ATOM 3937 C C . LYS A 1 532 ? -4.414 92.968 22.238 1.00 24.69 532 LYS A C 1
ATOM 3938 O O . LYS A 1 532 ? -4.967 93.177 21.157 1.00 22.82 532 LYS A O 1
ATOM 3944 N N . THR A 1 533 ? -5.075 92.843 23.381 1.00 23.24 533 THR A N 1
ATOM 3945 C CA . THR A 1 533 ? -6.524 92.819 23.413 1.00 24.04 533 THR A CA 1
ATOM 3946 C C . THR A 1 533 ? -7.142 94.012 24.110 1.00 23.38 533 THR A C 1
ATOM 3947 O O . THR A 1 533 ? -8.336 94.249 23.926 1.00 24.37 533 THR A O 1
ATOM 3951 N N . GLY A 1 534 ? -6.382 94.744 24.927 1.00 21.60 534 GLY A N 1
ATOM 3952 C CA . GLY A 1 534 ? -6.955 95.827 25.695 1.00 22.71 534 GLY A CA 1
ATOM 3953 C C . GLY A 1 534 ? -7.677 95.428 26.970 1.00 21.24 534 GLY A C 1
ATOM 3954 O O . GLY A 1 534 ? -8.175 96.315 27.674 1.00 20.14 534 GLY A O 1
ATOM 3955 N N . LYS A 1 535 ? -7.751 94.137 27.297 1.00 21.57 535 LYS A N 1
ATOM 3956 C CA . LYS A 1 535 ? -8.393 93.723 28.546 1.00 21.67 535 LYS A CA 1
ATOM 3957 C C . LYS A 1 535 ? -7.637 94.263 29.753 1.00 19.89 535 LYS A C 1
ATOM 3958 O O . LYS A 1 535 ? -6.404 94.255 29.786 1.00 20.05 535 LYS A O 1
ATOM 3964 N N . GLU A 1 536 ? -8.380 94.712 30.765 1.00 20.77 536 GLU A N 1
ATOM 3965 C CA . GLU A 1 536 ? -7.734 95.231 31.964 1.00 20.40 536 GLU A CA 1
ATOM 3966 C C . GLU A 1 536 ? -7.168 94.093 32.798 1.00 22.14 536 GLU A C 1
ATOM 3967 O O . GLU A 1 536 ? -7.848 93.087 33.038 1.00 22.00 536 GLU A O 1
ATOM 3973 N N . LEU A 1 537 ? -5.921 94.262 33.251 1.00 19.45 537 LEU A N 1
ATOM 3974 C CA . LEU A 1 537 ? -5.278 93.301 34.137 1.00 19.30 537 LEU A CA 1
ATOM 3975 C C . LEU A 1 537 ? -4.963 93.837 35.531 1.00 20.35 537 LEU A C 1
ATOM 3976 O O . LEU A 1 537 ? -4.720 93.029 36.430 1.00 20.97 537 LEU A O 1
ATOM 3981 N N . TYR A 1 538 ? -4.941 95.153 35.735 1.00 17.61 538 TYR A N 1
ATOM 3982 C CA . TYR A 1 538 ? -4.575 95.702 37.042 1.00 17.27 538 TYR A CA 1
ATOM 3983 C C . TYR A 1 538 ? -5.066 97.140 37.132 1.00 18.30 538 TYR A C 1
ATOM 3984 O O . TYR A 1 538 ? -5.104 97.861 36.128 1.00 17.07 538 TYR A O 1
ATOM 3993 N N . ARG A 1 539 ? -5.452 97.548 38.344 1.00 16.96 539 ARG A N 1
ATOM 3994 C CA . ARG A 1 539 ? -5.752 98.951 38.599 1.00 16.86 539 ARG A CA 1
ATOM 3995 C C . ARG A 1 539 ? -5.477 99.266 40.064 1.00 17.77 539 ARG A C 1
ATOM 3996 O O . ARG A 1 539 ? -5.610 98.398 40.932 1.00 18.09 539 ARG A O 1
ATOM 4004 N N . PHE A 1 540 ? -5.054 100.507 40.321 1.00 15.41 540 PHE A N 1
ATOM 4005 C CA . PHE A 1 540 ? -4.856 100.993 41.683 1.00 15.93 540 PHE A CA 1
ATOM 4006 C C . PHE A 1 540 ? -5.126 102.492 41.735 1.00 15.49 540 PHE A C 1
ATOM 4007 O O . PHE A 1 540 ? -4.665 103.237 40.869 1.00 16.02 540 PHE A O 1
ATOM 4015 N N . LYS A 1 541 ? -5.830 102.938 42.777 1.00 15.80 541 LYS A N 1
ATOM 4016 C CA . LYS A 1 541 ? -6.194 104.350 42.911 1.00 14.79 541 LYS A CA 1
ATOM 4017 C C . LYS A 1 541 ? -5.083 105.119 43.625 1.00 15.37 541 LYS A C 1
ATOM 4018 O O . LYS A 1 541 ? -4.966 105.066 44.855 1.00 14.99 541 LYS A O 1
ATOM 4024 N N . THR A 1 542 ? -4.284 105.867 42.844 1.00 15.23 542 THR A N 1
ATOM 4025 C CA . THR A 1 542 ? -3.322 106.841 43.368 1.00 15.85 542 THR A CA 1
ATOM 4026 C C . THR A 1 542 ? -4.075 108.089 43.843 1.00 15.76 542 THR A C 1
ATOM 4027 O O . THR A 1 542 ? -5.285 108.214 43.629 1.00 14.86 542 THR A O 1
ATOM 4031 N N . PRO A 1 543 ? -3.393 109.029 44.517 1.00 14.44 543 PRO A N 1
ATOM 4032 C CA . PRO A 1 543 ? -4.141 110.070 45.250 1.00 15.16 543 PRO A CA 1
ATOM 4033 C C . PRO A 1 543 ? -4.820 111.120 44.389 1.00 16.79 543 PRO A C 1
ATOM 4034 O O . PRO A 1 543 ? -5.767 111.752 44.877 1.00 16.07 543 PRO A O 1
ATOM 4038 N N . SER A 1 544 ? -4.363 111.352 43.160 1.00 15.52 544 SER A N 1
ATOM 4039 C CA . SER A 1 544 ? -4.878 112.440 42.340 1.00 16.65 544 SER A CA 1
ATOM 4040 C C . SER A 1 544 ? -4.842 112.001 40.879 1.00 15.91 544 SER A C 1
ATOM 4041 O O . SER A 1 544 ? -4.054 111.131 40.501 1.00 14.69 544 SER A O 1
ATOM 4044 N N . GLY A 1 545 ? -5.705 112.610 40.064 1.00 15.27 545 GLY A N 1
ATOM 4045 C CA . GLY A 1 545 ? -5.699 112.368 38.625 1.00 15.11 545 GLY A CA 1
ATOM 4046 C C . GLY A 1 545 ? -4.312 112.411 38.010 1.00 15.34 545 GLY A C 1
ATOM 4047 O O . GLY A 1 545 ? -3.497 113.284 38.338 1.00 14.01 545 GLY A O 1
ATOM 4048 N N . ILE A 1 546 ? -4.030 111.473 37.108 1.00 13.69 546 ILE A N 1
ATOM 4049 C CA . ILE A 1 546 ? -2.708 111.322 36.508 1.00 12.09 546 ILE A CA 1
ATOM 4050 C C . ILE A 1 546 ? -2.689 112.038 35.165 1.00 13.92 546 ILE A C 1
ATOM 4051 O O . ILE A 1 546 ? -3.454 111.694 34.257 1.00 13.78 546 ILE A O 1
ATOM 4056 N N . ILE A 1 547 ? -1.827 113.041 35.042 1.00 12.82 547 ILE A N 1
ATOM 4057 C CA . ILE A 1 547 ? -1.560 113.683 33.763 1.00 13.60 547 ILE A CA 1
ATOM 4058 C C . ILE A 1 547 ? -0.097 113.541 33.365 1.00 13.14 547 ILE A C 1
ATOM 4059 O O . ILE A 1 547 ? 0.346 114.193 32.423 1.00 13.81 547 ILE A O 1
ATOM 4064 N N . GLY A 1 548 ? 0.660 112.710 34.089 1.00 13.74 548 GLY A N 1
ATOM 4065 C CA . GLY A 1 548 ? 2.049 112.436 33.785 1.00 13.11 548 GLY A CA 1
ATOM 4066 C C . GLY A 1 548 ? 2.250 111.145 33.001 1.00 13.61 548 GLY A C 1
ATOM 4067 O O . GLY A 1 548 ? 1.307 110.480 32.566 1.00 13.44 548 GLY A O 1
ATOM 4068 N N . ASN A 1 549 ? 3.523 110.801 32.811 1.00 12.07 549 ASN A N 1
ATOM 4069 C CA . ASN A 1 549 ? 3.925 109.654 32.014 1.00 11.70 549 ASN A CA 1
ATOM 4070 C C . ASN A 1 549 ? 4.313 108.492 32.921 1.00 13.73 549 ASN A C 1
ATOM 4071 O O . ASN A 1 549 ? 5.026 108.682 33.913 1.00 14.08 549 ASN A O 1
ATOM 4076 N N . VAL A 1 550 ? 3.857 107.291 32.570 1.00 13.01 550 VAL A N 1
ATOM 4077 C CA . VAL A 1 550 ? 4.234 106.077 33.292 1.00 12.17 550 VAL A CA 1
ATOM 4078 C C . VAL A 1 550 ? 5.562 105.571 32.737 1.00 13.18 550 VAL A C 1
ATOM 4079 O O . VAL A 1 550 ? 5.659 105.230 31.554 1.00 14.42 550 VAL A O 1
ATOM 4083 N N . ASN A 1 551 ? 6.592 105.525 33.582 1.00 12.40 551 ASN A N 1
ATOM 4084 C CA . ASN A 1 551 ? 7.922 105.122 33.137 1.00 12.40 551 ASN A CA 1
ATOM 4085 C C . ASN A 1 551 ? 8.381 103.928 33.970 1.00 13.71 551 ASN A C 1
ATOM 4086 O O . ASN A 1 551 ? 7.853 103.666 35.052 1.00 13.82 551 ASN A O 1
ATOM 4091 N N . THR A 1 552 ? 9.366 103.192 33.461 1.00 12.52 552 THR A N 1
ATOM 4092 C CA . THR A 1 552 ? 9.801 101.971 34.120 1.00 13.03 552 THR A CA 1
ATOM 4093 C C . THR A 1 552 ? 11.316 101.822 34.012 1.00 13.45 552 THR A C 1
ATOM 4094 O O . THR A 1 552 ? 11.941 102.268 33.047 1.00 13.64 552 THR A O 1
ATOM 4098 N N . TRP A 1 553 ? 11.901 101.210 35.038 1.00 13.63 553 TRP A N 1
ATOM 4099 C CA . TRP A 1 553 ? 13.344 101.054 35.148 1.00 16.92 553 TRP A CA 1
ATOM 4100 C C . TRP A 1 553 ? 13.623 99.823 36.006 1.00 15.85 553 TRP A C 1
ATOM 4101 O O . TRP A 1 553 ? 12.698 99.152 36.481 1.00 16.21 553 TRP A O 1
ATOM 4112 N N . GLU A 1 554 ? 14.906 99.518 36.199 1.00 15.59 554 GLU A N 1
ATOM 4113 C CA . GLU A 1 554 ? 15.309 98.349 36.973 1.00 18.34 554 GLU A CA 1
ATOM 4114 C C . GLU A 1 554 ? 16.334 98.772 38.011 1.00 18.59 554 GLU A C 1
ATOM 4115 O O . GLU A 1 554 ? 17.290 99.485 37.688 1.00 19.58 554 GLU A O 1
ATOM 4121 N N . TYR A 1 555 ? 16.131 98.341 39.255 1.00 20.20 555 TYR A N 1
ATOM 4122 C CA . TYR A 1 555 ? 17.032 98.697 40.341 1.00 20.03 555 TYR A CA 1
ATOM 4123 C C . TYR A 1 555 ? 17.304 97.452 41.168 1.00 23.81 555 TYR A C 1
ATOM 4124 O O . TYR A 1 555 ? 16.367 96.830 41.678 1.00 21.52 555 TYR A O 1
ATOM 4133 N N . GLU A 1 556 ? 18.585 97.093 41.286 1.00 25.11 556 GLU A N 1
ATOM 4134 C CA . GLU A 1 556 ? 19.018 95.907 42.022 1.00 26.96 556 GLU A CA 1
ATOM 4135 C C . GLU A 1 556 ? 18.238 94.669 41.584 1.00 26.43 556 GLU A C 1
ATOM 4136 O O . GLU A 1 556 ? 17.820 93.846 42.403 1.00 26.87 556 GLU A O 1
ATOM 4142 N N . GLY A 1 557 ? 18.036 94.547 40.269 1.00 26.67 557 GLY A N 1
ATOM 4143 C CA . GLY A 1 557 ? 17.425 93.377 39.678 1.00 24.96 557 GLY A CA 1
ATOM 4144 C C . GLY A 1 557 ? 15.914 93.350 39.693 1.00 26.18 557 GLY A C 1
ATOM 4145 O O . GLY A 1 557 ? 15.329 92.382 39.194 1.00 29.56 557 GLY A O 1
ATOM 4146 N N . LYS A 1 558 ? 15.258 94.366 40.241 1.00 20.64 558 LYS A N 1
ATOM 4147 C CA . LYS A 1 558 ? 13.808 94.415 40.280 1.00 22.40 558 LYS A CA 1
ATOM 4148 C C . LYS A 1 558 ? 13.306 95.541 39.385 1.00 19.89 558 LYS A C 1
ATOM 4149 O O . LYS A 1 558 ? 13.842 96.654 39.415 1.00 18.40 558 LYS A O 1
ATOM 4155 N N . GLN A 1 559 ? 12.285 95.240 38.590 1.00 19.53 559 GLN A N 1
ATOM 4156 C CA . GLN A 1 559 ? 11.649 96.238 37.739 1.00 18.67 559 GLN A CA 1
ATOM 4157 C C . GLN A 1 559 ? 10.637 97.046 38.549 1.00 17.76 559 GLN A C 1
ATOM 4158 O O . GLN A 1 559 ? 9.817 96.481 39.285 1.00 17.75 559 GLN A O 1
ATOM 4164 N N . TYR A 1 560 ? 10.710 98.370 38.418 1.00 18.55 560 TYR A N 1
ATOM 4165 C CA . TYR A 1 560 ? 9.803 99.310 39.059 1.00 15.87 560 TYR A CA 1
ATOM 4166 C C . TYR A 1 560 ? 9.053 100.096 37.988 1.00 14.27 560 TYR A C 1
ATOM 4167 O O . TYR A 1 560 ? 9.578 100.323 36.897 1.00 15.39 560 TYR A O 1
ATOM 4176 N N . VAL A 1 561 ? 7.821 100.501 38.302 1.00 15.61 561 VAL A N 1
ATOM 4177 C CA . VAL A 1 561 ? 6.999 101.316 37.409 1.00 15.71 561 VAL A CA 1
ATOM 4178 C C . VAL A 1 561 ? 6.572 102.556 38.190 1.00 14.73 561 VAL A C 1
ATOM 4179 O O . VAL A 1 561 ? 6.015 102.441 39.291 1.00 14.10 561 VAL A O 1
ATOM 4183 N N . GLY A 1 562 ? 6.876 103.731 37.658 1.00 14.09 562 GLY A N 1
ATOM 4184 C CA . GLY A 1 562 ? 6.718 104.979 38.398 1.00 12.67 562 GLY A CA 1
ATOM 4185 C C . GLY A 1 562 ? 5.802 105.936 37.663 1.00 12.70 562 GLY A C 1
ATOM 4186 O O . GLY A 1 562 ? 5.885 106.058 36.440 1.00 13.03 562 GLY A O 1
ATOM 4187 N N . VAL A 1 563 ? 4.951 106.640 38.417 1.00 11.88 563 VAL A N 1
ATOM 4188 C CA . VAL A 1 563 ? 4.065 107.638 37.818 1.00 13.07 563 VAL A CA 1
ATOM 4189 C C . VAL A 1 563 ? 3.804 108.768 38.807 1.00 13.81 563 VAL A C 1
ATOM 4190 O O . VAL A 1 563 ? 3.622 108.543 40.008 1.00 13.13 563 VAL A O 1
ATOM 4194 N N . LEU A 1 564 ? 3.785 109.994 38.286 1.00 12.30 564 LEU A N 1
ATOM 4195 C CA . LEU A 1 564 ? 3.347 111.149 39.058 1.00 12.53 564 LEU A CA 1
ATOM 4196 C C . LEU A 1 564 ? 1.823 111.290 39.037 1.00 13.03 564 LEU A C 1
ATOM 4197 O O . LEU A 1 564 ? 1.179 111.126 37.996 1.00 14.33 564 LEU A O 1
ATOM 4202 N N . SER A 1 565 ? 1.249 111.627 40.187 1.00 12.08 565 SER A N 1
ATOM 4203 C CA . SER A 1 565 ? -0.167 111.968 40.296 1.00 12.90 565 SER A CA 1
ATOM 4204 C C . SER A 1 565 ? -0.308 113.423 40.710 1.00 14.24 565 SER A C 1
ATOM 4205 O O . SER A 1 565 ? 0.358 113.875 41.642 1.00 16.15 565 SER A O 1
ATOM 4208 N N . GLY A 1 566 ? -1.212 114.140 40.055 1.00 13.88 566 GLY A N 1
ATOM 4209 C CA . GLY A 1 566 ? -1.449 115.523 40.397 1.00 14.88 566 GLY A CA 1
ATOM 4210 C C . GLY A 1 566 ? -2.217 116.192 39.281 1.00 14.17 566 GLY A C 1
ATOM 4211 O O . GLY A 1 566 ? -1.624 116.580 38.269 1.00 13.15 566 GLY A O 1
ATOM 4212 N N . VAL A 1 567 ? -3.533 116.314 39.449 1.00 13.91 567 VAL A N 1
ATOM 4213 C CA . VAL A 1 567 ? -4.396 116.687 38.330 1.00 15.65 567 VAL A CA 1
ATOM 4214 C C . VAL A 1 567 ? -4.172 118.149 37.957 1.00 16.95 567 VAL A C 1
ATOM 4215 O O . VAL A 1 567 ? -3.817 118.985 38.795 1.00 17.34 567 VAL A O 1
ATOM 4219 N N . GLY A 1 568 ? -4.358 118.456 36.675 1.00 16.95 568 GLY A N 1
ATOM 4220 C CA . GLY A 1 568 ? -4.111 119.805 36.188 1.00 16.41 568 GLY A CA 1
ATOM 4221 C C . GLY A 1 568 ? -4.068 119.836 34.667 1.00 18.87 568 GLY A C 1
ATOM 4222 O O . GLY A 1 568 ? -4.682 118.995 33.993 1.00 17.68 568 GLY A O 1
ATOM 4223 N N . GLY A 1 569 ? -3.329 120.811 34.137 1.00 19.81 569 GLY A N 1
ATOM 4224 C CA . GLY A 1 569 ? -3.301 120.959 32.682 1.00 19.98 569 GLY A CA 1
ATOM 4225 C C . GLY A 1 569 ? -4.674 121.297 32.125 1.00 23.71 569 GLY A C 1
ATOM 4226 O O . GLY A 1 569 ? -5.512 121.905 32.801 1.00 22.46 569 GLY A O 1
ATOM 4227 N N . TRP A 1 570 ? -4.906 120.850 30.879 1.00 22.03 570 TRP A N 1
ATOM 4228 C CA . TRP A 1 570 ? -6.057 121.120 29.979 1.00 30.00 570 TRP A CA 1
ATOM 4229 C C . TRP A 1 570 ? -5.992 122.497 29.339 1.00 31.81 570 TRP A C 1
ATOM 4230 O O . TRP A 1 570 ? -6.871 122.862 28.556 1.00 36.24 570 TRP A O 1
ATOM 4241 N N . SER A 1 599 ? -18.780 114.309 37.600 1.00 34.63 599 SER A N 1
ATOM 4242 C CA . SER A 1 599 ? -17.936 115.506 37.577 1.00 37.06 599 SER A CA 1
ATOM 4243 C C . SER A 1 599 ? -16.550 115.225 38.170 1.00 30.40 599 SER A C 1
ATOM 4244 O O . SER A 1 599 ? -16.431 114.570 39.215 1.00 29.20 599 SER A O 1
ATOM 4247 N N . LEU A 1 600 ? -15.506 115.732 37.500 1.00 29.99 600 LEU A N 1
ATOM 4248 C CA . LEU A 1 600 ? -14.139 115.342 37.844 1.00 27.45 600 LEU A CA 1
ATOM 4249 C C . LEU A 1 600 ? -13.765 115.769 39.261 1.00 26.23 600 LEU A C 1
ATOM 4250 O O . LEU A 1 600 ? -13.040 115.049 39.958 1.00 25.95 600 LEU A O 1
ATOM 4255 N N . SER A 1 601 ? -14.245 116.941 39.697 1.00 29.66 601 SER A N 1
ATOM 4256 C CA . SER A 1 601 ? -13.863 117.496 40.992 1.00 31.92 601 SER A CA 1
ATOM 4257 C C . SER A 1 601 ? -14.355 116.654 42.161 1.00 28.92 601 SER A C 1
ATOM 4258 O O . SER A 1 601 ? -13.815 116.778 43.270 1.00 27.79 601 SER A O 1
ATOM 4261 N N . SER A 1 602 ? -15.380 115.823 41.957 1.00 28.28 602 SER A N 1
ATOM 4262 C CA . SER A 1 602 ? -15.787 114.910 43.018 1.00 30.80 602 SER A CA 1
ATOM 4263 C C . SER A 1 602 ? -14.952 113.634 43.033 1.00 28.30 602 SER A C 1
ATOM 4264 O O . SER A 1 602 ? -15.011 112.886 44.016 1.00 27.46 602 SER A O 1
ATOM 4267 N N . TYR A 1 603 ? -14.150 113.391 41.989 1.00 27.55 603 TYR A N 1
ATOM 4268 C CA . TYR A 1 603 ? -13.241 112.251 41.939 1.00 25.08 603 TYR A CA 1
ATOM 4269 C C . TYR A 1 603 ? -11.826 112.587 42.385 1.00 21.92 603 TYR A C 1
ATOM 4270 O O . TYR A 1 603 ? -11.168 111.742 43.001 1.00 24.62 603 TYR A O 1
ATOM 4279 N N . THR A 1 604 ? -11.327 113.788 42.095 1.00 22.00 604 THR A N 1
ATOM 4280 C CA . THR A 1 604 ? -9.938 114.090 42.411 1.00 20.14 604 THR A CA 1
ATOM 4281 C C . THR A 1 604 ? -9.786 115.551 42.808 1.00 20.61 604 THR A C 1
ATOM 4282 O O . THR A 1 604 ? -10.441 116.430 42.245 1.00 21.13 604 THR A O 1
ATOM 4286 N N . LYS A 1 605 ? -8.946 115.792 43.810 1.00 18.57 605 LYS A N 1
ATOM 4287 C CA . LYS A 1 605 ? -8.503 117.127 44.173 1.00 18.72 605 LYS A CA 1
ATOM 4288 C C . LYS A 1 605 ? -7.069 117.297 43.686 1.00 18.11 605 LYS A C 1
ATOM 4289 O O . LYS A 1 605 ? -6.463 116.363 43.168 1.00 17.06 605 LYS A O 1
ATOM 4295 N N . LEU A 1 606 ? -6.523 118.500 43.859 1.00 18.80 606 LEU A N 1
ATOM 4296 C CA . LEU A 1 606 ? -5.128 118.742 43.502 1.00 18.73 606 LEU A CA 1
ATOM 4297 C C . LEU A 1 606 ? -4.212 117.794 44.270 1.00 17.30 606 LEU A C 1
ATOM 4298 O O . LEU A 1 606 ? -4.539 117.332 45.370 1.00 17.38 606 LEU A O 1
ATOM 4303 N N . GLY A 1 607 ? -3.057 117.500 43.676 1.00 16.21 607 GLY A N 1
ATOM 4304 C CA . GLY A 1 607 ? -2.085 116.663 44.346 1.00 16.38 607 GLY A CA 1
ATOM 4305 C C . GLY A 1 607 ? -0.701 116.882 43.783 1.00 16.20 607 GLY A C 1
ATOM 4306 O O . GLY A 1 607 ? -0.477 117.741 42.928 1.00 15.65 607 GLY A O 1
ATOM 4307 N N . GLY A 1 608 ? 0.236 116.085 44.286 1.00 15.99 608 GLY A N 1
ATOM 4308 C CA . GLY A 1 608 ? 1.569 115.997 43.719 1.00 14.90 608 GLY A CA 1
ATOM 4309 C C . GLY A 1 608 ? 2.341 114.922 44.453 1.00 16.22 608 GLY A C 1
ATOM 4310 O O . GLY A 1 608 ? 2.894 115.182 45.529 1.00 15.38 608 GLY A O 1
ATOM 4311 N N . THR A 1 609 ? 2.300 113.693 43.938 1.00 15.11 609 THR A N 1
ATOM 4312 C CA . THR A 1 609 ? 3.033 112.578 44.519 1.00 15.36 609 THR A CA 1
ATOM 4313 C C . THR A 1 609 ? 3.561 111.690 43.405 1.00 14.56 609 THR A C 1
ATOM 4314 O O . THR A 1 609 ? 3.060 111.693 42.275 1.00 14.79 609 THR A O 1
ATOM 4318 N N . LEU A 1 610 ? 4.607 110.948 43.749 1.00 14.06 610 LEU A N 1
ATOM 4319 C CA . LEU A 1 610 ? 5.139 109.855 42.955 1.00 12.41 610 LEU A CA 1
ATOM 4320 C C . LEU A 1 610 ? 4.732 108.543 43.614 1.00 16.21 610 LEU A C 1
ATOM 4321 O O . LEU A 1 610 ? 4.892 108.383 44.831 1.00 14.27 610 LEU A O 1
ATOM 4326 N N . THR A 1 611 ? 4.210 107.611 42.822 1.00 12.15 611 THR A N 1
ATOM 4327 C CA . THR A 1 611 ? 3.975 106.247 43.288 1.00 13.58 611 THR A CA 1
ATOM 4328 C C . THR A 1 611 ? 4.840 105.308 42.464 1.00 13.20 611 THR A C 1
ATOM 4329 O O . THR A 1 611 ? 4.816 105.367 41.239 1.00 13.62 611 THR A O 1
ATOM 4333 N N . VAL A 1 612 ? 5.592 104.449 43.136 1.00 14.02 612 VAL A N 1
ATOM 4334 C CA . VAL A 1 612 ? 6.438 103.448 42.499 1.00 13.24 612 VAL A CA 1
ATOM 4335 C C . VAL A 1 612 ? 5.829 102.085 42.794 1.00 14.76 612 VAL A C 1
ATOM 4336 O O . VAL A 1 612 ? 5.525 101.772 43.954 1.00 15.57 612 VAL A O 1
ATOM 4340 N N . PHE A 1 613 ? 5.604 101.299 41.745 1.00 14.50 613 PHE A N 1
ATOM 4341 C CA . PHE A 1 613 ? 5.003 99.975 41.839 1.00 15.93 613 PHE A CA 1
ATOM 4342 C C . PHE A 1 613 ? 6.051 98.924 41.509 1.00 16.37 613 PHE A C 1
ATOM 4343 O O . PHE A 1 613 ? 6.969 99.170 40.721 1.00 15.94 613 PHE A O 1
ATOM 4351 N N . ALA A 1 614 ? 5.885 97.739 42.090 1.00 17.24 614 ALA A N 1
ATOM 4352 C CA . ALA A 1 614 ? 6.731 96.600 41.760 1.00 18.10 614 ALA A CA 1
ATOM 4353 C C . ALA A 1 614 ? 6.011 95.325 42.175 1.00 19.83 614 ALA A C 1
ATOM 4354 O O . ALA A 1 614 ? 5.062 95.352 42.966 1.00 19.52 614 ALA A O 1
ATOM 4356 N N . LEU A 1 615 ? 6.470 94.208 41.627 1.00 21.00 615 LEU A N 1
ATOM 4357 C CA . LEU A 1 615 ? 6.017 92.922 42.133 1.00 21.56 615 LEU A CA 1
ATOM 4358 C C . LEU A 1 615 ? 6.530 92.719 43.560 1.00 25.14 615 LEU A C 1
ATOM 4359 O O . LEU A 1 615 ? 7.647 93.141 43.887 1.00 24.23 615 LEU A O 1
ATOM 4364 N N . PRO A 1 616 ? 5.746 92.092 44.434 1.00 25.03 616 PRO A N 1
ATOM 4365 C CA . PRO A 1 616 ? 6.212 91.888 45.810 1.00 28.31 616 PRO A CA 1
ATOM 4366 C C . PRO A 1 616 ? 7.295 90.825 45.878 1.00 31.21 616 PRO A C 1
ATOM 4367 O O . PRO A 1 616 ? 7.399 89.951 45.014 1.00 33.91 616 PRO A O 1
ATOM 4371 N N . ASN A 1 617 ? 8.118 90.918 46.919 1.00 37.76 617 ASN A N 1
ATOM 4372 C CA . ASN A 1 617 ? 9.153 89.920 47.180 1.00 39.61 617 ASN A CA 1
ATOM 4373 C C . ASN A 1 617 ? 8.648 88.832 48.130 1.00 41.74 617 ASN A C 1
ATOM 4374 O O . ASN A 1 617 ? 7.678 88.128 47.833 1.00 44.08 617 ASN A O 1
#

InterPro domains:
  IPR001479 Quinoprotein dehydrogenase, conserved site [PS00364] (267-288)
  IPR002372 Pyrrolo-quinoline quinone repeat domain [PF01011] (40-369)
  IPR002372 Pyrrolo-quinoline quinone repeat domain [PF01011] (507-561)
  IPR011047 Quinoprotein alcohol dehydrogenase-like superfamily [SSF50998] (34-614)
  IPR017512 PQQ-dependent dehydrogenase, methanol/ethanol family [TIGR03075] (24-569)
  IPR018391 Pyrrolo-quinoline quinone beta-propeller repeat [SM00564] (84-116)
  IPR018391 Pyrrolo-quinoline quinone beta-propeller repeat [SM00564] (136-168)
  IPR018391 Pyrrolo-quinoline quinone beta-propeller repeat [SM00564] (182-219)
  IPR018391 Pyrrolo-quinoline quinone beta-propeller repeat [SM00564] (271-319)
  IPR018391 Pyrrolo-quinoline quinone beta-propeller repeat [SM00564] (465-500)
  IPR018391 Pyrrolo-quinoline quinone beta-propeller repeat [SM00564] (509-541)

Secondary structure (DSSP, 8-state):
-HHHHHHHHSTT-B-STTSSTT---EE---SS-TTTGGG-EEEEEEE-S--S---S--EEETTEEEEE-STTT-EEEEETTTTEEEEEE-----HHHHGGG-SS-S-----EEETTEEEEE-TTSEEEEEETTT--EEEEEE-S-GGGT-B--SPPEEETTEEEE--B-TTTTPBPEEEEEETTT--EEEEEESSSSHHHHT--TTT-EEEETTEEEE--TTTTGGGSSTTGGGG-B----S--EEETTTTEEEEE----S-S-GGGS-S--TTTTEEEEEETTT--EEEEEESSSS-SS-----S--EEEEEEETTEEEEEEEEE-TTSEEEEEETTT--EEEEEESSTT--SEEEE-TTT--EEE-GGG-HHHH-TT--EEEESS-TT-SS-S---EEETTTTEEEEEEE-EEEEEEE------TTS----EEEEEEE--B-TTT--B-S----EEEEEEETTTTEEEEEEEESS---SB-EEETTSEEEEE-TT-EEEEEETTT--EEEEEE-SS---SB-EEEEETTEEEEEEEE------GGGT-----EEEEEE---

Radius of gyration: 21.57 Å; Cα contacts (8 Å, |Δi|>4): 1852; chains: 1; bounding box: 55×57×57 Å

Organism: Methylotuvimicrobium buryatense (NCBI:txid95641)

Foldseek 3Di:
DVVLQVQLVALQWQAALQSHLLNQQEGADAPPFLVCVLQWDFDDKFFPPDWFAEATFWGGTPQWIWGWWFPVTKIFIAHPVVRHTQDIDGDDDDCVLQVVLPDWIRAAHDWHDDPQWIWGQGFQRKIWTARNRHRHTQDIDRRDHSLQSKTARAYWYDADQWIKGWIDGLQALAFIWIWIAGNRYRHTQDIATQADACNRNLEDQQQEWEAAQQDTGRCHGRNAVVFWDPPLNNSFFQTARADWHADVVLQWIKWGTWGGRALALVVIGGQRGPWQKIFIARNNHRHTRYMYHQAGSDNARFGNGYYWRWDFDDAPRDTAGWTWGQTLQQWIWIARVRRRQTQDIAGQFLLADQFPTQDNRGRYTHGDLLQRLPNLHAQGKRPWHPPHNCGQAHRAHWHADPVQQKIKGQTFQKTKIKHFHDDDHDRSDTRYGIDMDMFGSQAHRQPSHRDNDGATTKIWIANNSHTHTPDIDTHNHGFQHHWHHYSSQWIWGWAQLQKIWIAGNNPRHTSYIDHDQGGFNYYWHWRADPHWIKIKGWHADTTPVSCVRGDGGTMMTIMTRDD